Protein AF-A0A6L7VT82-F1 (afdb_monomer)

Foldseek 3Di:
DQLDDVVVVVLVVVLQVVCCVVVVDDRQPDDDDPVVVSVVRRQQQLLQQDADPNDRFWAKAFEDDPVVVVVVCVPPVQVPQKDKFFDPDWAASHSVVSNVCRVVADPQFKHFYWYQDPVVRGITRTTMMGRDNQQVCCVLLLDVDGQFDAQTWMWTDPHRNKIFIDGSLFTSWIAHPSDIGGQDPCQVCCDDDVVVLLVVVLVVLLVLLCVVVVHPALDVPCRCVSSVLLSSLVSNLLQLLLPDLAHFKEKEFAPPDALPPCLPCVFKDFPFFDWDQCLLVLSSVLSNLVSVLVVLVVVVPPPPDDDDPVSVVVNVVSVVVNVVSSVVSNVSSNVSSVLRVQAAHFYAYSSRTTRHGPIDGDQQCPPPQWAAAQVHRVDTDGQVVDDPSSSSQQSSQQSPQRMKMWTQHSSSFIKIWHDDDNHIYIHRGSQSHRSGD

Mean predicted aligned error: 7.99 Å

Sequence (437 aa):
MSIYDSEIWHLLSERIDVHVKQLLVEQPRCMPNEETFRQLVEVAFDASLLSEEKRQPKFRIIFCSPNELADTYENIYFNRSIRLIQLDTGRTFEASELNRIAPAADLTRSLICVYFDEDKNFLQIWGLLDMGKNWWQFIQHETEGGTPPPNFLCIASTRPGELSFSLQGDILFSVNKGIMSPPSSDNPIWVGPISIFLAASRKSLYKQVLKELGTEKWYEGDDDYPLRYYNFFLERILYNVRNSAHGGTIIIVPEEFEFDDPRLTDRVRLKYTTKFDCAWDCLFRSLVNESRYYDLHSSLCDDEQECNTDVFKQYVRLATEKEHLDEELQDIAKCMAALTNVDGAVVMTTRFNVLGFSGEIKDVSPTLCNVVDALRPRREIPIETFGTRHRSAFRFCSNLEDSVAFIVSADGGVKAAKREGRDVLLWPDINRGAMGL

Radius of gyration: 23.81 Å; Cα contacts (8 Å, |Δi|>4): 798; chains: 1; bounding box: 55×63×61 Å

Structure (mmCIF, N/CA/C/O backbone):
data_AF-A0A6L7VT82-F1
#
_entry.id   AF-A0A6L7VT82-F1
#
loop_
_atom_site.group_PDB
_atom_site.id
_atom_site.type_symbol
_atom_site.label_atom_id
_atom_site.label_alt_id
_atom_site.label_comp_id
_atom_site.label_asym_id
_atom_site.label_entity_id
_atom_site.label_seq_id
_atom_site.pdbx_PDB_ins_code
_atom_site.Cartn_x
_atom_site.Cartn_y
_atom_site.Cartn_z
_atom_site.occupancy
_atom_site.B_iso_or_equiv
_atom_site.auth_seq_id
_atom_site.auth_comp_id
_atom_site.auth_asym_id
_atom_site.auth_atom_id
_atom_site.pdbx_PDB_model_num
ATOM 1 N N . MET A 1 1 ? -14.213 -5.665 29.825 1.00 43.41 1 MET A N 1
ATOM 2 C CA . MET A 1 1 ? -13.073 -6.585 29.634 1.00 43.41 1 MET A CA 1
ATOM 3 C C . MET A 1 1 ? -11.959 -5.685 29.146 1.00 43.41 1 MET A C 1
ATOM 5 O O . MET A 1 1 ? -12.111 -5.160 28.054 1.00 43.41 1 MET A O 1
ATOM 9 N N . SER A 1 2 ? -10.992 -5.343 30.002 1.00 55.88 2 SER A N 1
ATOM 10 C CA . SER A 1 2 ? -9.951 -4.386 29.608 1.00 55.88 2 SER A CA 1
ATOM 11 C C . SER A 1 2 ? -9.063 -5.056 28.561 1.00 55.88 2 SER A C 1
ATOM 13 O O . SER A 1 2 ? -8.636 -6.191 28.767 1.00 55.88 2 SER A O 1
ATOM 15 N N . ILE A 1 3 ? -8.862 -4.399 27.416 1.00 65.56 3 ILE A N 1
ATOM 16 C CA . ILE A 1 3 ? -7.849 -4.822 26.440 1.00 65.56 3 ILE A CA 1
ATOM 17 C C . ILE A 1 3 ? -6.438 -4.500 26.943 1.00 65.56 3 ILE A C 1
ATOM 19 O O . ILE A 1 3 ? -5.461 -5.025 26.416 1.00 65.56 3 ILE A O 1
ATOM 23 N N . TYR A 1 4 ? -6.332 -3.622 27.944 1.00 63.94 4 TYR A N 1
ATOM 24 C CA . TYR A 1 4 ? -5.061 -3.241 28.512 1.00 63.94 4 TYR A CA 1
ATOM 25 C C . TYR A 1 4 ? -4.501 -4.383 29.358 1.00 63.94 4 TYR A C 1
ATOM 27 O O . TYR A 1 4 ? -5.075 -4.779 30.373 1.00 63.94 4 TYR A O 1
ATOM 35 N N . ASP A 1 5 ? -3.348 -4.869 28.922 1.00 71.81 5 ASP A N 1
ATOM 36 C CA . ASP A 1 5 ? -2.446 -5.705 29.694 1.00 71.81 5 ASP A CA 1
ATOM 37 C C . ASP A 1 5 ? -1.180 -4.876 29.945 1.00 71.81 5 ASP A C 1
ATOM 39 O O . ASP A 1 5 ? -0.746 -4.139 29.053 1.00 71.81 5 ASP A O 1
ATOM 43 N N . SER A 1 6 ? -0.567 -4.992 31.126 1.00 78.62 6 SER A N 1
ATOM 44 C CA . SER A 1 6 ? 0.730 -4.362 31.403 1.00 78.62 6 SER A CA 1
ATOM 45 C C . SER A 1 6 ? 1.792 -4.789 30.381 1.00 78.62 6 SER A C 1
ATOM 47 O O . SER A 1 6 ? 2.733 -4.044 30.112 1.00 78.62 6 SER A O 1
ATOM 49 N N . GLU A 1 7 ? 1.612 -5.950 29.736 1.00 82.12 7 GLU A N 1
ATOM 50 C CA . GLU A 1 7 ? 2.415 -6.369 28.583 1.00 82.12 7 GLU A CA 1
ATOM 51 C C . GLU A 1 7 ? 2.432 -5.342 27.431 1.00 82.12 7 GLU A C 1
ATOM 53 O O . GLU A 1 7 ? 3.478 -5.154 26.811 1.00 82.12 7 GLU A O 1
ATOM 58 N N . ILE A 1 8 ? 1.327 -4.631 27.159 1.00 85.00 8 ILE A N 1
ATOM 59 C CA . ILE A 1 8 ? 1.258 -3.614 26.089 1.00 85.00 8 ILE A CA 1
ATOM 60 C C . ILE A 1 8 ? 2.176 -2.430 26.416 1.00 85.00 8 ILE A C 1
ATOM 62 O O . ILE A 1 8 ? 2.887 -1.939 25.539 1.00 85.00 8 ILE A O 1
ATOM 66 N N . TRP A 1 9 ? 2.186 -1.979 27.672 1.00 87.38 9 TRP A N 1
ATOM 67 C CA . TRP A 1 9 ? 3.060 -0.895 28.132 1.00 87.38 9 TRP A CA 1
ATOM 68 C C . TRP A 1 9 ? 4.540 -1.286 28.105 1.00 87.38 9 TRP A C 1
ATOM 70 O O . TRP A 1 9 ? 5.385 -0.511 27.643 1.00 87.38 9 TRP A O 1
ATOM 80 N N . HIS A 1 10 ? 4.861 -2.506 28.542 1.00 86.38 10 HIS A N 1
ATOM 81 C CA . HIS A 1 10 ? 6.220 -3.034 28.451 1.00 86.38 10 HIS A CA 1
ATOM 82 C C . HIS A 1 10 ? 6.696 -3.130 26.998 1.00 86.38 10 HIS A C 1
ATOM 84 O O . HIS A 1 10 ? 7.795 -2.667 26.690 1.00 86.38 10 HIS A O 1
ATOM 90 N N . LEU A 1 11 ? 5.856 -3.653 26.099 1.00 85.56 11 LEU A N 1
ATOM 91 C CA . LEU A 1 11 ? 6.182 -3.757 24.679 1.00 85.56 11 LEU A CA 1
ATOM 92 C C . LEU A 1 11 ? 6.351 -2.380 24.030 1.00 85.56 11 LEU A C 1
ATOM 94 O O . LEU A 1 11 ? 7.263 -2.198 23.227 1.00 85.56 11 LEU A O 1
ATOM 98 N N . LEU A 1 12 ? 5.504 -1.405 24.378 1.00 87.62 12 LEU A N 1
ATOM 99 C CA . LEU A 1 12 ? 5.659 -0.029 23.911 1.00 87.62 12 LEU A CA 1
ATOM 100 C C . LEU A 1 12 ? 7.017 0.537 24.322 1.00 87.62 12 LEU A C 1
ATOM 102 O O . LEU A 1 12 ? 7.751 1.023 23.465 1.00 87.62 12 LEU A O 1
ATOM 106 N N . SER A 1 13 ? 7.365 0.424 25.604 1.00 86.06 13 SER A N 1
ATOM 107 C CA . SER A 1 13 ? 8.633 0.936 26.135 1.00 86.06 13 SER A CA 1
ATOM 108 C C . SER A 1 13 ? 9.839 0.295 25.434 1.00 86.06 13 SER A C 1
ATOM 110 O O . SER A 1 13 ? 10.732 0.999 24.967 1.00 86.06 13 SER A O 1
ATOM 112 N N . GLU A 1 14 ? 9.828 -1.034 25.268 1.00 86.50 14 GLU A N 1
ATOM 113 C CA . GLU A 1 14 ? 10.871 -1.773 24.541 1.00 86.50 14 GLU A CA 1
ATOM 114 C C . GLU A 1 14 ? 10.988 -1.309 23.080 1.00 86.50 14 GLU A C 1
ATOM 116 O O . GLU A 1 14 ? 12.088 -1.097 22.564 1.00 86.50 14 GLU A O 1
ATOM 121 N N . ARG A 1 15 ? 9.855 -1.140 22.390 1.00 84.44 15 ARG A N 1
ATOM 122 C CA . ARG A 1 15 ? 9.836 -0.785 20.966 1.00 84.44 15 ARG A CA 1
ATOM 123 C C . ARG A 1 15 ? 10.259 0.652 20.707 1.00 84.44 15 ARG A C 1
ATOM 125 O O . ARG A 1 15 ? 10.907 0.885 19.690 1.00 84.44 15 ARG A O 1
ATOM 132 N N . ILE A 1 16 ? 9.950 1.583 21.606 1.00 84.25 16 ILE A N 1
ATOM 133 C CA . ILE A 1 16 ? 10.444 2.964 21.526 1.00 84.25 16 ILE A CA 1
ATOM 134 C C . ILE A 1 16 ? 11.969 2.978 21.628 1.00 84.25 16 ILE A C 1
ATOM 136 O O . ILE A 1 16 ? 12.626 3.576 20.779 1.00 84.25 16 ILE A O 1
ATOM 140 N N . ASP A 1 17 ? 12.540 2.253 22.592 1.00 82.12 17 ASP A N 1
ATOM 141 C CA . ASP A 1 17 ? 13.995 2.161 22.745 1.00 82.12 17 ASP A CA 1
ATOM 142 C C . ASP A 1 17 ? 14.677 1.586 21.499 1.00 82.12 17 ASP A C 1
ATOM 144 O O . ASP A 1 17 ? 15.746 2.055 21.097 1.00 82.12 17 ASP A O 1
ATOM 148 N N . VAL A 1 18 ? 14.076 0.566 20.880 1.00 80.75 18 VAL A N 1
ATOM 149 C CA . VAL A 1 18 ? 14.569 -0.007 19.621 1.00 80.75 18 VAL A CA 1
ATOM 150 C C . VAL A 1 18 ? 14.466 1.009 18.484 1.00 80.75 18 VAL A C 1
ATOM 152 O O . VAL A 1 18 ? 15.446 1.202 17.771 1.00 80.75 18 VAL A O 1
ATOM 155 N N . HIS A 1 19 ? 13.323 1.677 18.336 1.00 78.81 19 HIS A N 1
ATOM 156 C CA . HIS A 1 19 ? 13.067 2.657 17.281 1.00 78.81 19 HIS A CA 1
ATOM 157 C C . HIS A 1 19 ? 14.036 3.849 17.349 1.00 78.81 19 HIS A C 1
ATOM 159 O O . HIS A 1 19 ? 14.702 4.156 16.362 1.00 78.81 19 HIS A O 1
ATOM 165 N N . VAL A 1 20 ? 14.209 4.441 18.536 1.00 79.00 20 VAL A N 1
ATOM 166 C CA . VAL A 1 20 ? 15.160 5.536 18.800 1.00 79.00 20 VAL A CA 1
ATOM 167 C C . VAL A 1 20 ? 16.590 5.130 18.438 1.00 79.00 20 VAL A C 1
ATOM 169 O O . VAL A 1 20 ? 17.307 5.879 17.776 1.00 79.00 20 VAL A O 1
ATOM 172 N N . LYS A 1 21 ? 17.009 3.916 18.817 1.00 76.50 21 LYS A N 1
ATOM 173 C CA . LYS A 1 21 ? 18.357 3.410 18.514 1.00 76.50 21 LYS A CA 1
ATOM 174 C C . LYS A 1 21 ? 18.553 3.075 17.036 1.00 76.50 21 LYS A C 1
ATOM 176 O O . LYS A 1 21 ? 19.638 3.310 16.516 1.00 76.50 21 LYS A O 1
ATOM 181 N N . GLN A 1 22 ? 17.551 2.490 16.379 1.00 71.75 22 GLN A N 1
ATOM 182 C CA . GLN A 1 22 ? 17.651 2.029 14.991 1.00 71.75 22 GLN A CA 1
ATOM 183 C C . GLN A 1 22 ? 17.586 3.175 13.986 1.00 71.75 22 GLN A C 1
ATOM 185 O O . GLN A 1 22 ? 18.345 3.165 13.021 1.00 71.75 22 GLN A O 1
ATOM 190 N N . LEU A 1 23 ? 16.705 4.150 14.210 1.00 66.62 23 LEU A N 1
ATOM 191 C CA . LEU A 1 23 ? 16.520 5.277 13.295 1.00 66.62 23 LEU A CA 1
ATOM 192 C C . LEU A 1 23 ? 17.352 6.506 13.674 1.00 66.62 23 LEU A C 1
ATOM 194 O O . LEU A 1 23 ? 17.296 7.508 12.969 1.00 66.62 23 LEU A O 1
ATOM 198 N N . LEU A 1 24 ? 18.128 6.435 14.765 1.00 61.88 24 LEU A N 1
ATOM 199 C CA . LEU A 1 24 ? 18.927 7.551 15.290 1.00 61.88 24 LEU A CA 1
ATOM 200 C C . LEU A 1 24 ? 18.090 8.827 15.498 1.00 61.88 24 LEU A C 1
ATOM 202 O O . LEU A 1 24 ? 18.582 9.942 15.331 1.00 61.88 24 LEU A O 1
ATOM 206 N N . VAL A 1 25 ? 16.815 8.656 15.851 1.00 70.00 25 VAL A N 1
ATOM 207 C CA . VAL A 1 25 ? 15.875 9.752 16.103 1.00 70.00 25 VAL A CA 1
ATOM 208 C C . VAL A 1 25 ? 15.927 10.184 17.564 1.00 70.00 25 VAL A C 1
ATOM 210 O O . VAL A 1 25 ? 16.339 9.425 18.440 1.00 70.00 25 VAL A O 1
ATOM 213 N N . GLU A 1 26 ? 15.500 11.412 17.848 1.00 75.12 26 GLU A N 1
ATOM 214 C CA . GLU A 1 26 ? 15.353 11.880 19.227 1.00 75.12 26 GLU A CA 1
ATOM 215 C C . GLU A 1 26 ? 14.294 11.057 19.979 1.00 75.12 26 GLU A C 1
ATOM 217 O O . GLU A 1 26 ? 13.326 10.560 19.394 1.00 75.12 26 GLU A O 1
ATOM 222 N N . GLN A 1 27 ? 14.456 10.948 21.300 1.00 77.56 27 GLN A N 1
ATOM 223 C CA . GLN A 1 27 ? 13.402 10.417 22.165 1.00 77.56 27 GLN A CA 1
ATOM 224 C C . GLN A 1 27 ? 12.114 11.247 21.983 1.00 77.56 27 GLN A C 1
ATOM 226 O O . GLN A 1 27 ? 12.200 12.469 21.810 1.00 77.56 27 GLN A O 1
ATOM 231 N N . PRO A 1 28 ? 10.923 10.621 22.008 1.00 78.00 28 PRO A N 1
ATOM 232 C CA . PRO A 1 28 ? 9.664 11.346 21.908 1.00 78.00 28 PRO A CA 1
ATOM 233 C C . PRO A 1 28 ? 9.564 12.390 23.023 1.00 78.00 28 PRO A C 1
ATOM 235 O O . PRO A 1 28 ? 9.856 12.107 24.186 1.00 78.00 28 PRO A O 1
ATOM 238 N N . ARG A 1 29 ? 9.159 13.611 22.655 1.00 70.00 29 ARG A N 1
ATOM 239 C CA . ARG A 1 29 ? 9.185 14.776 23.559 1.00 70.00 29 ARG A CA 1
ATOM 240 C C . ARG A 1 29 ? 8.209 14.642 24.728 1.00 70.00 29 ARG A C 1
ATOM 242 O O . ARG A 1 29 ? 8.526 15.077 25.827 1.00 70.00 29 ARG A O 1
ATOM 249 N N . CYS A 1 30 ? 7.062 14.008 24.484 1.00 80.56 30 CYS A N 1
ATOM 250 C CA . CYS A 1 30 ? 6.012 13.780 25.470 1.00 80.56 30 CYS A CA 1
ATOM 251 C C . CYS A 1 30 ? 5.644 12.299 25.494 1.00 80.56 30 CYS A C 1
ATOM 253 O O . CYS A 1 30 ? 5.262 11.738 24.463 1.00 80.56 30 CYS A O 1
ATOM 255 N N . MET A 1 31 ? 5.733 11.675 26.668 1.00 86.19 31 MET A N 1
ATOM 256 C CA . MET A 1 31 ? 5.298 10.297 26.875 1.00 86.19 31 MET A CA 1
ATOM 257 C C . MET A 1 31 ? 4.278 10.239 28.010 1.00 86.19 31 MET A C 1
ATOM 259 O O . MET A 1 31 ? 4.538 10.788 29.084 1.00 86.19 31 MET A O 1
ATOM 263 N N . PRO A 1 32 ? 3.123 9.576 27.810 1.00 90.62 32 PRO A N 1
ATOM 264 C CA . PRO A 1 32 ? 2.181 9.366 28.898 1.00 90.62 32 PRO A CA 1
ATOM 265 C C . PRO A 1 32 ? 2.824 8.467 29.958 1.00 90.62 32 PRO A C 1
ATOM 267 O O . PRO A 1 32 ? 3.586 7.562 29.625 1.00 90.62 32 PRO A O 1
ATOM 270 N N . ASN A 1 33 ? 2.492 8.674 31.233 1.00 91.31 33 ASN A N 1
ATOM 271 C CA . ASN A 1 33 ? 2.774 7.662 32.254 1.00 91.31 33 ASN A CA 1
ATOM 272 C C . ASN A 1 33 ? 1.880 6.422 32.040 1.00 91.31 33 ASN A C 1
ATOM 274 O O . ASN A 1 33 ? 0.906 6.477 31.288 1.00 91.31 33 ASN A O 1
ATOM 278 N N . GLU A 1 34 ? 2.186 5.315 32.719 1.00 90.88 34 GLU A N 1
ATOM 279 C CA . GLU A 1 34 ? 1.480 4.039 32.529 1.00 90.88 34 GLU A CA 1
ATOM 280 C C . GLU A 1 34 ? -0.042 4.155 32.731 1.00 90.88 34 GLU A C 1
ATOM 282 O O . GLU A 1 34 ? -0.824 3.637 31.938 1.00 90.88 34 GLU A O 1
ATOM 287 N N . GLU A 1 35 ? -0.476 4.897 33.750 1.00 90.81 35 GLU A N 1
ATOM 288 C CA . GLU A 1 35 ? -1.898 5.087 34.052 1.00 90.81 35 GLU A CA 1
ATOM 289 C C . GLU A 1 35 ? -2.614 5.908 32.968 1.00 90.81 35 GLU A C 1
ATOM 291 O O . GLU A 1 35 ? -3.718 5.571 32.540 1.00 90.81 35 GLU A O 1
ATOM 296 N N . THR A 1 36 ? -1.961 6.954 32.465 1.00 92.69 36 THR A N 1
ATOM 297 C CA . THR A 1 36 ? -2.467 7.773 31.357 1.00 92.69 36 THR A CA 1
ATOM 298 C C . THR A 1 36 ? -2.521 6.954 30.070 1.00 92.69 36 THR A C 1
ATOM 300 O O . THR A 1 36 ? -3.499 7.017 29.329 1.00 92.69 36 THR A O 1
ATOM 303 N N . PHE A 1 37 ? -1.494 6.143 29.811 1.00 93.38 37 PHE A N 1
ATOM 304 C CA . PHE A 1 37 ? -1.445 5.259 28.655 1.00 93.38 37 PHE A CA 1
ATOM 305 C C . PHE A 1 37 ? -2.547 4.197 28.701 1.00 93.38 37 PHE A C 1
ATOM 307 O O . PHE A 1 37 ? -3.223 3.970 27.698 1.00 93.38 37 PHE A O 1
ATOM 314 N N . ARG A 1 38 ? -2.794 3.605 29.873 1.00 93.00 38 ARG A N 1
ATOM 315 C CA . ARG A 1 38 ? -3.912 2.685 30.094 1.00 93.00 38 ARG A CA 1
ATOM 316 C C . ARG A 1 38 ? -5.247 3.321 29.714 1.00 93.00 38 ARG A C 1
ATOM 318 O O . ARG A 1 38 ? -5.992 2.735 28.932 1.00 93.00 38 ARG A O 1
ATOM 325 N N . GLN A 1 39 ? -5.513 4.537 30.193 1.00 93.44 39 GLN A N 1
ATOM 326 C CA . GLN A 1 39 ? -6.734 5.274 29.849 1.00 93.44 39 GLN A CA 1
ATOM 327 C C . GLN A 1 39 ? -6.817 5.593 28.346 1.00 93.44 39 GLN A C 1
ATOM 329 O O . GLN A 1 39 ? -7.882 5.436 27.749 1.00 93.44 39 GLN A O 1
ATOM 334 N N . LEU A 1 40 ? -5.699 5.978 27.711 1.00 94.69 40 LEU A N 1
ATOM 335 C CA . LEU A 1 40 ? -5.627 6.198 26.261 1.00 94.69 40 LEU A CA 1
ATOM 336 C C . LEU A 1 40 ? -6.045 4.953 25.470 1.00 94.69 40 LEU A C 1
ATOM 338 O O . LEU A 1 40 ? -6.864 5.046 24.554 1.00 94.69 40 LEU A O 1
ATOM 342 N N . VAL A 1 41 ? -5.498 3.792 25.835 1.00 93.94 41 VAL A N 1
ATOM 343 C CA . VAL A 1 41 ? -5.768 2.511 25.170 1.00 93.94 41 VAL A CA 1
ATOM 344 C C . VAL A 1 41 ? -7.205 2.052 25.396 1.00 93.94 41 VAL A C 1
ATOM 346 O O . VAL A 1 41 ? -7.860 1.650 24.436 1.00 93.94 41 VAL A O 1
ATOM 349 N N . GLU A 1 42 ? -7.708 2.121 26.631 1.00 93.31 42 GLU A N 1
ATOM 350 C CA . GLU A 1 42 ? -9.076 1.706 26.967 1.00 93.31 42 GLU A CA 1
ATOM 351 C C . GLU A 1 42 ? -10.112 2.538 26.198 1.00 93.31 42 GLU A C 1
ATOM 353 O O . GLU A 1 42 ? -10.953 1.974 25.498 1.00 93.31 42 GLU A O 1
ATOM 358 N N . VAL A 1 43 ? -9.998 3.870 26.227 1.00 95.12 43 VAL A N 1
ATOM 359 C CA . VAL A 1 43 ? -10.927 4.762 25.518 1.00 95.12 43 VAL A CA 1
ATOM 360 C C . VAL A 1 43 ? -10.825 4.601 24.001 1.00 95.12 43 VAL A C 1
ATOM 362 O O . VAL A 1 43 ? -11.855 4.558 23.326 1.00 95.12 43 VAL A O 1
ATOM 365 N N . ALA A 1 44 ? -9.614 4.486 23.442 1.00 94.62 44 ALA A N 1
ATOM 366 C CA . ALA A 1 44 ? -9.437 4.255 22.008 1.00 94.62 44 ALA A CA 1
ATOM 367 C C . ALA A 1 44 ? -10.033 2.905 21.577 1.00 94.62 44 ALA A C 1
ATOM 369 O O . ALA A 1 44 ? -10.714 2.816 20.553 1.00 94.62 44 ALA A O 1
ATOM 370 N N . PHE A 1 45 ? -9.825 1.848 22.360 1.00 93.00 45 PHE A N 1
ATOM 371 C CA . PHE A 1 45 ? -10.401 0.545 22.060 1.00 93.00 45 PHE A CA 1
ATOM 372 C C . PHE A 1 45 ? -11.926 0.572 22.128 1.00 93.00 45 PHE A C 1
ATOM 374 O O . PHE A 1 45 ? -12.577 0.148 21.173 1.00 93.00 45 PHE A O 1
ATOM 381 N N . ASP A 1 46 ? -12.497 1.124 23.197 1.00 93.12 46 ASP A N 1
ATOM 382 C CA . ASP A 1 46 ? -13.945 1.233 23.353 1.00 93.12 46 ASP A CA 1
ATOM 383 C C . ASP A 1 46 ? -14.556 2.053 22.213 1.00 93.12 46 ASP A C 1
ATOM 385 O O . ASP A 1 46 ? -15.524 1.611 21.592 1.00 93.12 46 ASP A O 1
ATOM 389 N N . ALA A 1 47 ? -13.942 3.184 21.848 1.00 92.88 47 ALA A N 1
ATOM 390 C CA . ALA A 1 47 ? -14.374 3.994 20.712 1.00 92.88 47 ALA A CA 1
ATOM 391 C C . ALA A 1 47 ? -14.332 3.219 19.391 1.00 92.88 47 ALA A C 1
ATOM 393 O O . ALA A 1 47 ? -15.255 3.345 18.592 1.00 92.88 47 ALA A O 1
ATOM 394 N N . SER A 1 48 ? -13.314 2.377 19.166 1.00 91.50 48 SER A N 1
ATOM 395 C CA . SER A 1 48 ? -13.213 1.554 17.950 1.00 91.50 48 SER A CA 1
ATOM 396 C C . SER A 1 48 ? -14.391 0.587 17.771 1.00 91.50 48 SER A C 1
ATOM 398 O O . SER A 1 48 ? -14.701 0.190 16.648 1.00 91.50 48 SER A O 1
ATOM 400 N N . LEU A 1 49 ? -15.044 0.196 18.870 1.00 90.75 49 LEU A N 1
ATOM 401 C CA . LEU A 1 49 ? -16.183 -0.721 18.876 1.00 90.75 49 LEU A CA 1
ATOM 402 C C . LEU A 1 49 ? -17.531 -0.003 18.746 1.00 90.75 49 LEU A C 1
ATOM 404 O O . LEU A 1 49 ? -18.551 -0.662 18.522 1.00 90.75 49 LEU A O 1
ATOM 408 N N . LEU A 1 50 ? -17.556 1.324 18.891 1.00 90.06 50 LEU A N 1
ATOM 409 C CA . LEU A 1 50 ? -18.769 2.114 18.736 1.00 90.06 50 LEU A CA 1
ATOM 410 C C . LEU A 1 50 ? -19.172 2.243 17.262 1.00 90.06 50 LEU A C 1
ATOM 412 O O . LEU A 1 50 ? -18.412 1.989 16.328 1.00 90.06 50 LEU A O 1
ATOM 416 N N . SER A 1 51 ? -20.420 2.647 17.051 1.00 81.31 51 SER A N 1
ATOM 417 C CA . SER A 1 51 ? -20.931 3.016 15.735 1.00 81.31 51 SER A CA 1
ATOM 418 C C . SER A 1 51 ? -21.885 4.194 15.872 1.00 81.31 51 SER A C 1
ATOM 420 O O . SER A 1 51 ? -22.786 4.143 16.709 1.00 81.31 51 SER A O 1
ATOM 422 N N . GLU A 1 52 ? -21.742 5.211 15.026 1.00 71.00 52 GLU A N 1
ATOM 423 C CA . GLU A 1 52 ? -22.657 6.358 14.940 1.00 71.00 52 GLU A CA 1
ATOM 424 C C . GLU A 1 52 ? -23.149 6.493 13.501 1.00 71.00 52 GLU A C 1
ATOM 426 O O . GLU A 1 52 ? -22.366 6.377 12.565 1.00 71.00 52 GLU A O 1
ATOM 431 N N . GLU A 1 53 ? -24.458 6.652 13.289 1.00 70.56 53 GLU A N 1
ATOM 432 C CA . GLU A 1 53 ? -25.049 6.762 11.940 1.00 70.56 53 GLU A CA 1
ATOM 433 C C . GLU A 1 53 ? -24.640 5.633 10.960 1.00 70.56 53 GLU A C 1
ATOM 435 O O . GLU A 1 53 ? -24.529 5.839 9.752 1.00 70.56 53 GLU A O 1
ATOM 440 N N . LYS A 1 54 ? -24.418 4.411 11.476 1.00 70.25 54 LYS A N 1
ATOM 441 C CA . LYS A 1 54 ? -23.881 3.239 10.740 1.00 70.25 54 LYS A CA 1
ATOM 442 C C . LYS A 1 54 ? -22.444 3.404 10.224 1.00 70.25 54 LYS A C 1
ATOM 444 O O . LYS A 1 54 ? -21.978 2.565 9.452 1.00 70.25 54 LYS A O 1
ATOM 449 N N . ARG A 1 55 ? -21.730 4.443 10.650 1.00 69.75 55 ARG A N 1
ATOM 450 C CA . ARG A 1 55 ? -20.297 4.616 10.422 1.00 69.75 55 ARG A CA 1
ATOM 451 C C . ARG A 1 55 ? -19.546 4.103 11.641 1.00 69.75 55 ARG A C 1
ATOM 453 O O . ARG A 1 55 ? -19.862 4.448 12.776 1.00 69.75 55 ARG A O 1
ATOM 460 N N . GLN A 1 56 ? -18.571 3.243 11.389 1.00 80.56 56 GLN A N 1
ATOM 461 C CA . GLN A 1 56 ? -17.589 2.881 12.401 1.00 80.56 56 GLN A CA 1
ATOM 462 C C . GLN A 1 56 ? -16.539 3.993 12.442 1.00 80.56 56 GLN A C 1
ATOM 464 O O . GLN A 1 56 ? -16.057 4.383 11.369 1.00 80.56 56 GLN A O 1
ATOM 469 N N . PRO A 1 57 ? -16.207 4.531 13.626 1.00 81.50 57 PRO A N 1
ATOM 470 C CA . PRO A 1 57 ? -15.229 5.593 13.732 1.00 81.50 57 PRO A CA 1
ATOM 471 C C . PRO A 1 57 ? -13.861 5.045 13.344 1.00 81.50 57 PRO A C 1
ATOM 473 O O . PRO A 1 57 ? -13.408 4.006 13.824 1.00 81.50 57 PRO A O 1
ATOM 476 N N . LYS A 1 58 ? -13.203 5.774 12.453 1.00 89.25 58 LYS A N 1
ATOM 477 C CA . LYS A 1 58 ? -11.801 5.580 12.124 1.00 89.25 58 LYS A CA 1
ATOM 478 C C . LYS A 1 58 ? -11.070 6.835 12.552 1.00 89.25 58 LYS A C 1
ATOM 480 O O . LYS A 1 58 ? -11.515 7.926 12.210 1.00 89.25 58 LYS A O 1
ATOM 485 N N . PHE A 1 59 ? -9.991 6.692 13.304 1.00 92.31 59 PHE A N 1
ATOM 486 C CA . PHE A 1 59 ? -9.311 7.841 13.888 1.00 92.31 59 PHE A CA 1
ATOM 487 C C . PHE A 1 59 ? -7.826 7.578 14.107 1.00 92.31 59 PHE A C 1
ATOM 489 O O . PHE A 1 59 ? -7.374 6.436 14.212 1.00 92.31 59 PHE A O 1
ATOM 496 N N . ARG A 1 60 ? -7.081 8.675 14.218 1.00 94.06 60 ARG A N 1
ATOM 497 C CA . ARG A 1 60 ? -5.722 8.721 14.747 1.00 94.06 60 ARG A CA 1
ATOM 498 C C . ARG A 1 60 ? -5.699 9.722 15.886 1.00 94.06 60 ARG A C 1
ATOM 500 O O . ARG A 1 60 ? -6.155 10.847 15.715 1.00 94.06 60 ARG A O 1
ATOM 507 N N . ILE A 1 61 ? -5.172 9.312 17.022 1.00 95.50 61 ILE A N 1
ATOM 508 C CA . ILE A 1 61 ? -4.925 10.148 18.191 1.00 95.50 61 ILE A CA 1
ATOM 509 C C . ILE A 1 61 ? -3.431 10.429 18.240 1.00 95.50 61 ILE A C 1
ATOM 511 O O . ILE A 1 61 ? -2.642 9.522 17.985 1.00 95.50 61 ILE A O 1
ATOM 515 N N . ILE A 1 62 ? -3.058 11.652 18.597 1.00 94.25 62 ILE A N 1
ATOM 516 C CA . ILE A 1 62 ? -1.690 12.034 18.939 1.00 94.25 62 ILE A CA 1
ATOM 517 C C . ILE A 1 62 ? -1.672 12.553 20.378 1.00 94.25 62 ILE A C 1
ATOM 519 O O . ILE A 1 62 ? -2.480 13.412 20.740 1.00 94.25 62 ILE A O 1
ATOM 523 N N . PHE A 1 63 ? -0.788 12.000 21.210 1.00 95.38 63 PHE A N 1
ATOM 524 C CA . PHE A 1 63 ? -0.629 12.426 22.599 1.00 95.38 63 PHE A CA 1
ATOM 525 C C . PHE A 1 63 ? 0.419 13.537 22.700 1.00 95.38 63 PHE A C 1
ATOM 527 O O . PHE A 1 63 ? 1.616 13.265 22.626 1.00 95.38 63 PHE A O 1
ATOM 534 N N . CYS A 1 64 ? -0.019 14.786 22.842 1.00 92.81 64 CYS A N 1
ATOM 535 C CA . CYS A 1 64 ? 0.872 15.943 22.923 1.00 92.81 64 CYS A CA 1
ATOM 536 C C . CYS A 1 64 ? 0.220 17.110 23.665 1.00 92.81 64 CYS A C 1
ATOM 538 O O . CYS A 1 64 ? -0.981 17.350 23.508 1.00 92.81 64 CYS A O 1
ATOM 540 N N . SER A 1 65 ? 1.005 17.862 24.442 1.00 90.94 65 SER A N 1
ATOM 541 C CA . SER A 1 65 ? 0.522 19.105 25.046 1.00 90.94 65 SER A CA 1
ATOM 542 C C . SER A 1 65 ? 0.464 20.251 24.024 1.00 90.94 65 SER A C 1
ATOM 544 O O . SER A 1 65 ? 1.216 20.250 23.041 1.00 90.94 65 SER A O 1
ATOM 546 N N . PRO A 1 66 ? -0.373 21.281 24.259 1.00 88.31 66 PRO A N 1
ATOM 547 C CA . PRO A 1 66 ? -0.378 22.486 23.432 1.00 88.31 66 PRO A CA 1
ATOM 548 C C . PRO A 1 66 ? 0.994 23.176 23.335 1.00 88.31 66 PRO A C 1
ATOM 550 O O . PRO A 1 66 ? 1.356 23.654 22.261 1.00 88.31 66 PRO A O 1
ATOM 553 N N . ASN A 1 67 ? 1.768 23.192 24.426 1.00 86.06 67 ASN A N 1
ATOM 554 C CA . ASN A 1 67 ? 3.069 23.868 24.486 1.00 86.06 67 ASN A CA 1
ATOM 555 C C . ASN A 1 67 ? 4.146 23.105 23.701 1.00 86.06 67 ASN A C 1
ATOM 557 O O . ASN A 1 67 ? 4.823 23.687 22.863 1.00 86.06 67 ASN A O 1
ATOM 561 N N . GLU A 1 68 ? 4.261 21.788 23.891 1.00 83.44 68 GLU A N 1
ATOM 562 C CA . GLU A 1 68 ? 5.267 20.982 23.178 1.00 83.44 68 GLU A CA 1
ATOM 563 C C . GLU A 1 68 ? 4.996 20.930 21.670 1.00 83.44 68 GLU A C 1
ATOM 565 O O . GLU A 1 68 ? 5.923 20.852 20.853 1.00 83.44 68 GLU A O 1
ATOM 570 N N . LEU A 1 69 ? 3.716 20.965 21.280 1.00 83.88 69 LEU A N 1
ATOM 571 C CA . LEU A 1 69 ? 3.359 21.067 19.876 1.00 83.88 69 LEU A CA 1
ATOM 572 C C . LEU A 1 69 ? 3.776 22.436 19.318 1.00 83.88 69 LEU A C 1
ATOM 574 O O . LEU A 1 69 ? 4.352 22.473 18.233 1.00 83.88 69 LEU A O 1
ATOM 578 N N . ALA A 1 70 ? 3.556 23.533 20.056 1.00 80.25 70 ALA A N 1
ATOM 579 C CA . ALA A 1 70 ? 4.017 24.875 19.681 1.00 80.25 70 ALA A CA 1
ATOM 580 C C . ALA A 1 70 ? 5.542 24.927 19.463 1.00 80.25 70 ALA A C 1
ATOM 582 O O . ALA A 1 70 ? 5.985 25.406 18.421 1.00 80.25 70 ALA A O 1
ATOM 583 N N . ASP A 1 71 ? 6.330 24.309 20.346 1.00 74.06 71 ASP A N 1
ATOM 584 C CA . ASP A 1 71 ? 7.793 24.201 20.201 1.00 74.06 71 ASP A CA 1
ATOM 585 C C . ASP A 1 71 ? 8.219 23.380 18.969 1.00 74.06 71 ASP A C 1
ATOM 587 O O . ASP A 1 71 ? 9.351 23.468 18.488 1.00 74.06 71 ASP A O 1
ATOM 591 N N . THR A 1 72 ? 7.331 22.532 18.446 1.00 70.56 72 THR A N 1
ATOM 592 C CA . THR A 1 72 ? 7.565 21.792 17.197 1.00 70.56 72 THR A CA 1
ATOM 593 C C . THR A 1 72 ? 7.328 22.683 15.967 1.00 70.56 72 THR A C 1
ATOM 595 O O . THR A 1 72 ? 8.013 22.526 14.955 1.00 70.56 72 THR A O 1
ATOM 598 N N . TYR A 1 73 ? 6.414 23.661 16.055 1.00 61.75 73 TYR A N 1
ATOM 599 C CA . TYR A 1 73 ? 6.094 24.612 14.978 1.00 61.75 73 TYR A CA 1
ATOM 600 C C . TYR A 1 73 ? 7.175 25.666 14.724 1.00 61.75 73 TYR A C 1
ATOM 602 O O . TYR A 1 73 ? 7.250 26.201 13.614 1.00 61.75 73 TYR A O 1
ATOM 610 N N . GLU A 1 74 ? 8.015 25.976 15.715 1.00 57.50 74 GLU A N 1
ATOM 611 C CA . GLU A 1 74 ? 9.117 26.933 15.539 1.00 57.50 74 GLU A CA 1
ATOM 612 C C . GLU A 1 74 ? 10.192 26.424 14.560 1.00 57.50 74 GLU A C 1
ATOM 614 O O . GLU A 1 74 ? 10.982 27.205 14.028 1.00 57.50 74 GLU A O 1
ATOM 619 N N . ASN A 1 75 ? 10.178 25.127 14.235 1.00 58.78 75 ASN A N 1
ATOM 620 C CA . ASN A 1 75 ? 11.023 24.555 13.200 1.00 58.78 75 ASN A CA 1
ATOM 621 C C . ASN A 1 75 ? 10.407 24.799 11.803 1.00 58.78 75 ASN A C 1
ATOM 623 O O . ASN A 1 75 ? 9.303 24.348 11.487 1.00 58.78 75 ASN A O 1
ATOM 627 N N . ILE A 1 76 ? 11.132 25.534 10.951 1.00 48.50 76 ILE A N 1
ATOM 628 C CA . ILE A 1 76 ? 10.648 26.146 9.694 1.00 48.50 76 ILE A CA 1
ATOM 629 C C . ILE A 1 76 ? 10.022 25.115 8.729 1.00 48.50 76 ILE A C 1
ATOM 631 O O . ILE A 1 76 ? 9.092 25.443 7.990 1.00 48.50 76 ILE A O 1
ATOM 635 N N . TYR A 1 77 ? 10.484 23.861 8.772 1.00 52.00 77 TYR A N 1
ATOM 636 C CA . TYR A 1 77 ? 9.985 22.760 7.940 1.00 52.00 77 TYR A CA 1
ATOM 637 C C . TYR A 1 77 ? 8.548 22.323 8.276 1.00 52.00 77 TYR A C 1
ATOM 639 O O . TYR A 1 77 ? 7.812 21.911 7.381 1.00 52.00 77 TYR A O 1
ATOM 647 N N . PHE A 1 78 ? 8.113 22.447 9.534 1.00 53.44 78 PHE A N 1
ATOM 648 C CA . PHE A 1 78 ? 6.775 22.027 9.973 1.00 53.44 78 PHE A CA 1
ATOM 649 C C . PHE A 1 78 ? 5.710 23.116 9.775 1.00 53.44 78 PHE A C 1
ATOM 651 O O . PHE A 1 78 ? 4.544 22.816 9.511 1.00 53.44 78 PHE A O 1
ATOM 658 N N . ASN A 1 79 ? 6.117 24.387 9.835 1.00 51.19 79 ASN A N 1
ATOM 659 C CA . ASN A 1 79 ? 5.217 25.543 9.886 1.00 51.19 79 ASN A CA 1
ATOM 660 C C . ASN A 1 79 ? 4.371 25.739 8.605 1.00 51.19 79 ASN A C 1
ATOM 662 O O . ASN A 1 79 ? 3.293 26.322 8.644 1.00 51.19 79 ASN A O 1
ATOM 666 N N . ARG A 1 80 ? 4.809 25.219 7.447 1.00 56.06 80 ARG A N 1
ATOM 667 C CA . ARG A 1 80 ? 4.051 25.353 6.183 1.00 56.06 80 ARG A CA 1
ATOM 668 C C . ARG A 1 80 ? 3.062 24.216 5.909 1.00 56.06 80 ARG A C 1
ATOM 670 O O . ARG A 1 80 ? 2.141 24.408 5.113 1.00 56.06 80 ARG A O 1
ATOM 677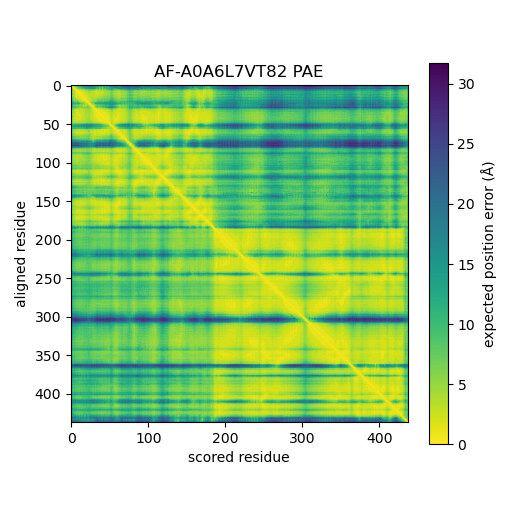 N N . SER A 1 81 ? 3.225 23.066 6.562 1.00 65.75 81 SER A N 1
ATOM 678 C CA . SER A 1 81 ? 2.502 21.829 6.217 1.00 65.75 81 SER A CA 1
ATOM 679 C C . SER A 1 81 ? 1.461 21.415 7.255 1.00 65.75 81 SER A C 1
ATOM 681 O O . SER A 1 81 ? 0.549 20.662 6.923 1.00 65.75 81 SER A O 1
ATOM 683 N N . ILE A 1 82 ? 1.564 21.919 8.489 1.00 77.88 82 ILE A N 1
ATOM 684 C CA . ILE A 1 82 ? 0.688 21.535 9.596 1.00 77.88 82 ILE A CA 1
ATOM 685 C C . ILE A 1 82 ? -0.196 22.714 10.020 1.00 77.88 82 ILE A C 1
ATOM 687 O O . ILE A 1 82 ? 0.264 23.848 10.119 1.00 77.88 82 ILE A O 1
ATOM 691 N N . ARG A 1 83 ? -1.483 22.457 10.266 1.00 85.94 83 ARG A N 1
ATOM 692 C CA . ARG A 1 83 ? -2.463 23.449 10.726 1.00 85.94 83 ARG A CA 1
ATOM 693 C C . ARG A 1 83 ? -3.149 22.927 11.979 1.00 85.94 83 ARG A C 1
ATOM 695 O O . ARG A 1 83 ? -3.776 21.868 11.954 1.00 85.94 83 ARG A O 1
ATOM 702 N N . LEU A 1 84 ? -3.054 23.684 13.065 1.00 89.44 84 LEU A N 1
ATOM 703 C CA . LEU A 1 84 ? -3.755 23.379 14.305 1.00 89.44 84 LEU A CA 1
ATOM 704 C C . LEU A 1 84 ? -5.174 23.957 14.274 1.00 89.44 84 LEU A C 1
ATOM 706 O O . LEU A 1 84 ? -5.361 25.158 14.092 1.00 89.44 84 LEU A O 1
ATOM 710 N N . ILE A 1 85 ? -6.165 23.105 14.514 1.00 91.69 85 ILE A N 1
ATOM 711 C CA . ILE A 1 85 ? -7.547 23.493 14.800 1.00 91.69 85 ILE A CA 1
ATOM 712 C C . ILE A 1 85 ? -7.750 23.313 16.305 1.00 91.69 85 ILE A C 1
ATOM 714 O O . ILE A 1 85 ? -8.099 22.229 16.774 1.00 91.69 85 ILE A O 1
ATOM 718 N N . GLN A 1 86 ? -7.468 24.363 17.072 1.00 92.88 86 GLN A N 1
ATOM 719 C CA . GLN A 1 86 ? -7.620 24.351 18.526 1.00 92.88 86 GLN A CA 1
ATOM 720 C C . GLN A 1 86 ? -9.095 24.512 18.914 1.00 92.88 86 GLN A C 1
ATOM 722 O O . GLN A 1 86 ? -9.810 25.327 18.334 1.00 92.88 86 GLN A O 1
ATOM 727 N N . LEU A 1 87 ? -9.550 23.740 19.902 1.00 92.75 87 LEU A N 1
ATOM 728 C CA . LEU A 1 87 ? -10.882 23.906 20.476 1.00 92.75 87 LEU A CA 1
ATOM 729 C C . LEU A 1 87 ? -10.863 25.027 21.520 1.00 92.75 87 LEU A C 1
ATOM 731 O O . LEU A 1 87 ? -10.001 25.039 22.396 1.00 92.75 87 LEU A O 1
ATOM 735 N N . ASP A 1 88 ? -11.865 25.911 21.490 1.00 88.94 88 ASP A N 1
ATOM 736 C CA . ASP A 1 88 ? -12.034 26.962 22.510 1.00 88.94 88 ASP A CA 1
ATOM 737 C C . ASP A 1 88 ? -12.181 26.377 23.922 1.00 88.94 88 ASP A C 1
ATOM 739 O O . ASP A 1 88 ? -11.758 26.964 24.916 1.00 88.94 88 ASP A O 1
ATOM 743 N N . THR A 1 89 ? -12.808 25.202 24.008 1.00 89.31 89 THR A N 1
ATOM 744 C CA . THR A 1 89 ? -12.970 24.438 25.245 1.00 89.31 89 THR A CA 1
ATOM 745 C C . THR A 1 89 ? -12.567 22.992 25.000 1.00 89.31 89 THR A C 1
ATOM 747 O O . THR A 1 89 ? -13.133 22.321 24.134 1.00 89.31 89 THR A O 1
ATOM 750 N N . GLY A 1 90 ? -11.590 22.515 25.773 1.00 89.31 90 GLY A N 1
ATOM 751 C CA . GLY A 1 90 ? -11.202 21.108 25.769 1.00 89.31 90 GLY A CA 1
ATOM 752 C C . GLY A 1 90 ? -12.387 20.214 26.134 1.00 89.31 90 GLY A C 1
ATOM 753 O O . GLY A 1 90 ? -13.218 20.566 26.977 1.00 89.31 90 GLY A O 1
ATOM 754 N N . ARG A 1 91 ? -12.482 19.064 25.473 1.00 94.62 91 ARG A N 1
ATOM 755 C CA . ARG A 1 91 ? -13.517 18.054 25.710 1.00 94.62 91 ARG A CA 1
ATOM 756 C C . ARG A 1 91 ? -12.917 16.890 26.475 1.00 94.62 91 ARG A C 1
ATOM 758 O O . ARG A 1 91 ? -11.779 16.522 26.213 1.00 94.62 91 ARG A O 1
ATOM 765 N N . THR A 1 92 ? -13.666 16.292 27.392 1.00 95.12 92 THR A N 1
ATOM 766 C CA . THR A 1 92 ? -13.211 15.080 28.082 1.00 95.12 92 THR A CA 1
ATOM 767 C C . THR A 1 92 ? -12.943 13.974 27.062 1.00 95.12 92 THR A C 1
ATOM 769 O O . 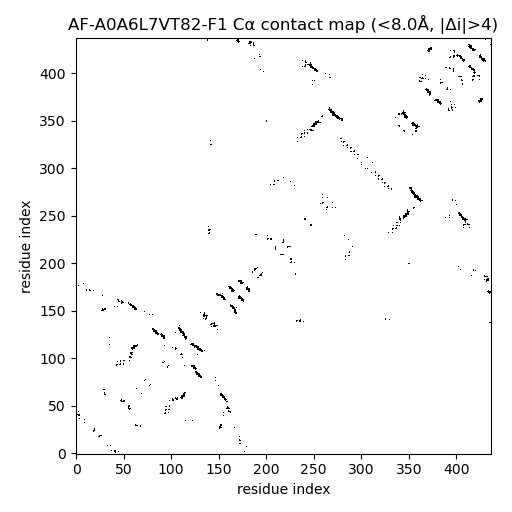THR A 1 92 ? -13.734 13.760 26.142 1.00 95.12 92 THR A O 1
ATOM 772 N N . PHE A 1 93 ? -11.814 13.287 27.202 1.00 96.00 93 PHE A N 1
ATOM 773 C CA . PHE A 1 93 ? -11.442 12.177 26.339 1.00 96.00 93 PHE A CA 1
ATOM 774 C C . PHE A 1 93 ? -12.214 10.917 26.747 1.00 96.00 93 PHE A C 1
ATOM 776 O O . PHE A 1 93 ? -11.774 10.126 27.577 1.00 96.00 93 PHE A O 1
ATOM 783 N N . GLU A 1 94 ? -13.396 10.756 26.160 1.00 95.44 94 GLU A N 1
ATOM 784 C CA . GLU A 1 94 ? -14.268 9.594 26.333 1.00 95.44 94 GLU A CA 1
ATOM 785 C C . GLU A 1 94 ? -14.607 8.969 24.978 1.00 95.44 94 GLU A C 1
ATOM 787 O O . GLU A 1 94 ? -14.600 9.642 23.944 1.00 95.44 94 GLU A O 1
ATOM 792 N N . ALA A 1 95 ? -14.963 7.681 24.976 1.00 94.25 95 ALA A N 1
ATOM 793 C CA . ALA A 1 95 ? -15.214 6.939 23.742 1.00 94.25 95 ALA A CA 1
ATOM 794 C C . ALA A 1 95 ? -16.352 7.548 22.904 1.00 94.25 95 ALA A C 1
ATOM 796 O O . ALA A 1 95 ? -16.279 7.586 21.677 1.00 94.25 95 ALA A O 1
ATOM 797 N N . SER A 1 96 ? -17.387 8.066 23.571 1.00 92.50 96 SER A N 1
ATOM 798 C CA . SER A 1 96 ? -18.532 8.728 22.941 1.00 92.50 96 SER A CA 1
ATOM 799 C C . SER A 1 96 ? -18.136 10.023 22.224 1.00 92.50 96 SER A C 1
ATOM 801 O O . SER A 1 96 ? -18.578 10.265 21.104 1.00 92.50 96 SER A O 1
ATOM 803 N N . GLU A 1 97 ? -17.276 10.835 22.836 1.00 94.06 97 GLU A N 1
ATOM 804 C CA . GLU A 1 97 ? -16.818 12.100 22.264 1.00 94.06 97 GLU A CA 1
ATOM 805 C C . GLU A 1 97 ? -15.807 11.869 21.136 1.00 94.06 97 GLU A C 1
ATOM 807 O O . GLU A 1 97 ? -15.873 12.520 20.091 1.00 94.06 97 GLU A O 1
ATOM 812 N N . LEU A 1 98 ? -14.930 10.872 21.291 1.00 93.38 98 LEU A N 1
ATOM 813 C CA . LEU A 1 98 ? -14.017 10.445 20.236 1.00 93.38 98 LEU A CA 1
ATOM 814 C C . LEU A 1 98 ? -14.781 9.958 18.993 1.00 93.38 98 LEU A C 1
ATOM 816 O O . LEU A 1 98 ? -14.426 10.311 17.870 1.00 93.38 98 LEU A O 1
ATOM 820 N N . ASN A 1 99 ? -15.865 9.203 19.183 1.00 90.81 99 ASN A N 1
ATOM 821 C CA . ASN A 1 99 ? -16.730 8.740 18.096 1.00 90.81 99 ASN A CA 1
ATOM 822 C C . ASN A 1 99 ? -17.430 9.902 17.361 1.00 90.81 99 ASN A C 1
ATOM 824 O O . ASN A 1 99 ? -17.525 9.874 16.135 1.00 90.81 99 ASN A O 1
ATOM 828 N N . ARG A 1 100 ? -17.824 10.964 18.080 1.00 90.81 100 ARG A N 1
ATOM 829 C CA . ARG A 1 100 ? -18.430 12.173 17.492 1.00 90.81 100 ARG A CA 1
ATOM 830 C C . ARG A 1 100 ? -17.452 13.016 16.684 1.00 90.81 100 ARG A C 1
ATOM 832 O O . ARG A 1 100 ? -17.846 13.592 15.671 1.00 90.81 100 ARG A O 1
ATOM 839 N N . ILE A 1 101 ? -16.201 13.132 17.137 1.00 91.56 101 ILE A N 1
ATOM 840 C CA . ILE A 1 101 ? -15.194 13.968 16.465 1.00 91.56 101 ILE A CA 1
ATOM 841 C C . ILE A 1 101 ? -14.482 13.228 15.325 1.00 91.56 101 ILE A C 1
ATOM 843 O O . ILE A 1 101 ? -14.070 13.864 14.355 1.00 91.56 101 ILE A O 1
ATOM 847 N N . ALA A 1 102 ? -14.373 11.895 15.394 1.00 90.62 102 ALA A N 1
ATOM 848 C CA . ALA A 1 102 ? -13.683 11.075 14.397 1.00 90.62 102 ALA A CA 1
ATOM 849 C C . ALA A 1 102 ? -14.103 11.352 12.935 1.00 90.62 102 ALA A C 1
ATOM 851 O O . ALA A 1 102 ? -13.216 11.436 12.088 1.00 90.62 102 ALA A O 1
ATOM 852 N N . PRO A 1 103 ? -15.389 11.584 12.590 1.00 89.38 103 PRO A N 1
ATOM 853 C CA . PRO A 1 103 ? -15.788 11.937 11.226 1.00 89.38 103 PRO A CA 1
ATOM 854 C C . PRO A 1 103 ? -15.152 13.221 10.671 1.00 89.38 103 PRO A C 1
ATOM 856 O O . PRO A 1 103 ? -15.062 13.364 9.454 1.00 89.38 103 PRO A O 1
ATOM 859 N N . ALA A 1 104 ? -14.730 14.152 11.533 1.00 89.12 104 ALA A N 1
ATOM 860 C CA . ALA A 1 104 ? -14.018 15.366 11.132 1.00 89.12 104 ALA A CA 1
ATOM 861 C C . ALA A 1 104 ? -12.501 15.144 10.969 1.00 89.12 104 ALA A C 1
ATOM 863 O O . ALA A 1 104 ? -11.826 15.973 10.360 1.00 89.12 104 ALA A O 1
ATOM 864 N N . ALA A 1 105 ? -11.967 14.035 11.489 1.00 89.56 105 ALA A N 1
ATOM 865 C CA . ALA A 1 105 ? -10.553 13.689 11.462 1.00 89.56 105 ALA A CA 1
ATOM 866 C C . ALA A 1 105 ? -10.282 12.575 10.434 1.00 89.56 105 ALA A C 1
ATOM 868 O O . ALA A 1 105 ? -10.242 11.390 10.763 1.00 89.56 105 ALA A O 1
ATOM 869 N N . ASP A 1 106 ? -10.094 12.958 9.167 1.00 86.00 106 ASP A N 1
ATOM 870 C CA . ASP A 1 106 ? -9.719 12.022 8.097 1.00 86.00 106 ASP A CA 1
ATOM 871 C C . ASP A 1 106 ? -8.409 11.295 8.456 1.00 86.00 106 ASP A C 1
ATOM 873 O O . ASP A 1 106 ? -7.374 11.930 8.646 1.00 86.00 106 ASP A O 1
ATOM 877 N N . LEU A 1 107 ? -8.444 9.958 8.503 1.00 82.75 107 LEU A N 1
ATOM 878 C CA . LEU A 1 107 ? -7.300 9.094 8.832 1.00 82.75 107 LEU A CA 1
ATOM 879 C C . LEU A 1 107 ? -6.009 9.398 8.061 1.00 82.75 107 LEU A C 1
ATOM 881 O O . LEU A 1 107 ? -4.926 9.086 8.552 1.00 82.75 107 LEU A O 1
ATOM 885 N N . THR A 1 108 ? -6.124 9.895 6.833 1.00 80.06 108 THR A N 1
ATOM 886 C CA . THR A 1 108 ? -4.999 10.142 5.923 1.00 80.06 108 THR A CA 1
ATOM 887 C C . THR A 1 108 ? -4.394 11.532 6.084 1.00 80.06 108 THR A C 1
ATOM 889 O O . THR A 1 108 ? -3.408 11.852 5.426 1.00 80.06 108 THR A O 1
ATOM 892 N N . ARG A 1 109 ? -5.003 12.381 6.918 1.00 86.31 109 ARG A N 1
ATOM 893 C CA . ARG A 1 109 ? -4.717 13.817 6.942 1.00 86.31 109 ARG A CA 1
ATOM 894 C C . ARG A 1 109 ? -4.695 14.430 8.334 1.00 86.31 109 ARG A C 1
ATOM 896 O O . ARG A 1 109 ? -3.935 15.365 8.569 1.00 86.31 109 ARG A O 1
ATOM 903 N N . SER A 1 110 ? -5.546 13.957 9.234 1.00 90.19 110 SER A N 1
ATOM 904 C CA . SER A 1 110 ? -5.825 14.631 10.494 1.00 90.19 110 SER A CA 1
ATOM 905 C C . SER A 1 110 ? -5.597 13.719 11.692 1.00 90.19 110 SER A C 1
ATOM 907 O O . SER A 1 110 ? -5.964 12.544 11.683 1.00 90.19 110 SER A O 1
ATOM 909 N N . LEU A 1 111 ? -5.006 14.286 12.741 1.00 92.94 111 LEU A N 1
ATOM 910 C CA . LEU A 1 111 ? -4.778 13.637 14.029 1.00 92.94 111 LEU A CA 1
ATOM 911 C C . LEU A 1 111 ? -5.608 14.353 15.100 1.00 92.94 111 LEU A C 1
ATOM 913 O O . LEU A 1 111 ? -5.735 15.573 15.080 1.00 92.94 111 LEU A O 1
ATOM 917 N N . ILE A 1 112 ? -6.175 13.607 16.038 1.00 95.88 112 ILE A N 1
ATOM 918 C CA . ILE A 1 112 ? -6.928 14.141 17.174 1.00 95.88 112 ILE A CA 1
ATOM 919 C C . ILE A 1 112 ? -5.944 14.367 18.318 1.00 95.88 112 ILE A C 1
ATOM 921 O O . ILE A 1 112 ? -5.335 13.411 18.799 1.00 95.88 112 ILE A O 1
ATOM 925 N N . CYS A 1 113 ? -5.773 15.616 18.743 1.00 96.00 113 CYS A N 1
ATOM 926 C CA . CYS A 1 113 ? -4.823 15.964 19.792 1.00 96.00 113 CYS A CA 1
ATOM 927 C C . CYS A 1 113 ? -5.420 15.680 21.170 1.00 96.00 113 CYS A C 1
ATOM 929 O O . CYS A 1 113 ? -6.474 16.222 21.527 1.00 96.00 113 CYS A O 1
ATOM 931 N N . VAL A 1 114 ? -4.722 14.855 21.945 1.00 96.62 114 VAL A N 1
ATOM 932 C CA . VAL A 1 114 ? -5.112 14.462 23.298 1.00 96.62 114 VAL A CA 1
ATOM 933 C C . VAL A 1 114 ? -3.971 14.758 24.259 1.00 96.62 114 VAL A C 1
ATOM 935 O O . VAL A 1 114 ? -2.807 14.531 23.941 1.00 96.62 114 VAL A O 1
ATOM 938 N N . TYR A 1 115 ? -4.301 15.267 25.440 1.00 95.25 115 TYR A N 1
ATOM 939 C CA . TYR A 1 115 ? -3.323 15.537 26.489 1.00 95.25 115 TYR A CA 1
ATOM 940 C C . TYR A 1 115 ? -3.931 15.340 27.871 1.00 95.25 115 TYR A C 1
ATOM 942 O O . TYR A 1 115 ? -5.143 15.483 28.042 1.00 95.25 115 TYR A O 1
ATOM 950 N N . PHE A 1 116 ? -3.092 15.034 28.857 1.00 93.75 116 PHE A N 1
ATOM 951 C CA . PHE A 1 116 ? -3.506 14.998 30.253 1.00 93.75 116 PHE A CA 1
ATOM 952 C C . PHE A 1 116 ? -3.434 16.406 30.846 1.00 93.75 116 PHE A C 1
ATOM 954 O O . PHE A 1 116 ? -2.352 16.947 31.041 1.00 93.75 116 PHE A O 1
ATOM 961 N N . ASP A 1 117 ? -4.587 17.018 31.108 1.00 89.38 117 ASP A N 1
ATOM 962 C CA . ASP A 1 117 ? -4.650 18.333 31.743 1.00 89.38 117 ASP A CA 1
ATOM 963 C C . ASP A 1 117 ? -4.303 18.187 33.230 1.00 89.38 117 ASP A C 1
ATOM 965 O O . ASP A 1 117 ? -5.113 17.664 33.994 1.00 89.38 117 ASP A O 1
ATOM 969 N N . GLU A 1 118 ? -3.102 18.604 33.639 1.00 86.75 118 GLU A N 1
ATOM 970 C CA . GLU A 1 118 ? -2.668 18.503 35.040 1.00 86.75 118 GLU A CA 1
ATOM 971 C C . GLU A 1 118 ? -3.539 19.350 35.980 1.00 86.75 118 GLU A C 1
ATOM 973 O O . GLU A 1 118 ? -3.840 18.912 37.091 1.00 86.75 118 GLU A O 1
ATOM 978 N N . ASP A 1 119 ? -4.012 20.516 35.526 1.00 84.88 119 ASP A N 1
ATOM 979 C CA . ASP A 1 119 ? -4.839 21.419 36.333 1.00 84.88 119 ASP A CA 1
ATOM 980 C C . ASP A 1 119 ? -6.237 20.836 36.566 1.00 84.88 119 ASP A C 1
ATOM 982 O O . ASP A 1 119 ? -6.800 20.938 37.661 1.00 84.88 119 ASP A O 1
ATOM 986 N N . LYS A 1 120 ? -6.819 20.220 35.531 1.00 84.31 120 LYS A N 1
ATOM 987 C CA . LYS A 1 120 ? -8.152 19.606 35.616 1.00 84.31 120 LYS A CA 1
ATOM 988 C C . LYS A 1 120 ? -8.129 18.132 36.022 1.00 84.31 120 LYS A C 1
ATOM 990 O O . LYS A 1 120 ? -9.181 17.583 36.349 1.00 84.31 120 LYS A O 1
ATOM 995 N N . ASN A 1 121 ? -6.953 17.511 36.023 1.00 87.94 121 ASN A N 1
ATOM 996 C CA . ASN A 1 121 ? -6.699 16.116 36.368 1.00 87.94 121 ASN A CA 1
ATOM 997 C C . ASN A 1 121 ? -7.505 15.102 35.525 1.00 87.94 121 ASN A C 1
ATOM 999 O O . ASN A 1 121 ? -8.054 14.135 36.058 1.00 87.94 121 ASN A O 1
ATOM 1003 N N . PHE A 1 122 ? -7.608 15.328 34.210 1.00 90.50 122 PHE A N 1
ATOM 1004 C CA . PHE A 1 122 ? -8.219 14.376 33.273 1.00 90.50 122 PHE A CA 1
ATOM 1005 C C . PHE A 1 122 ? -7.643 14.482 31.850 1.00 90.50 122 PHE A C 1
ATOM 1007 O O . PHE A 1 122 ? -7.132 15.525 31.440 1.00 90.50 122 PHE A O 1
ATOM 1014 N N . LEU A 1 123 ? -7.764 13.401 31.068 1.00 94.00 123 LEU A N 1
ATOM 1015 C CA . LEU A 1 123 ? -7.433 13.396 29.639 1.00 94.00 123 LEU A CA 1
ATOM 1016 C C . LEU A 1 123 ? -8.451 14.212 28.840 1.00 94.00 123 LEU A C 1
ATOM 1018 O O . LEU A 1 123 ? -9.652 13.943 28.903 1.00 94.00 123 LEU A O 1
ATOM 1022 N N . GLN A 1 124 ? -7.977 15.166 28.043 1.00 95.94 124 GLN A N 1
ATOM 1023 C CA . GLN A 1 124 ? -8.825 15.999 27.196 1.00 95.94 124 GLN A CA 1
ATOM 1024 C C . GLN A 1 124 ? -8.435 15.923 25.720 1.00 95.94 124 GLN A C 1
ATOM 1026 O O . GLN A 1 124 ? -7.255 15.904 25.371 1.00 95.94 124 GLN A O 1
ATOM 1031 N N . ILE A 1 125 ? -9.447 15.959 24.856 1.00 96.94 125 ILE A N 1
ATOM 1032 C CA . ILE A 1 125 ? -9.325 16.329 23.448 1.00 96.94 125 ILE A CA 1
ATOM 1033 C C . ILE A 1 125 ? -9.272 17.852 23.394 1.00 96.94 125 ILE A C 1
ATOM 1035 O O . ILE A 1 125 ? -10.221 18.525 23.804 1.00 96.94 125 ILE A O 1
ATOM 1039 N N . TRP A 1 126 ? -8.175 18.405 22.890 1.00 95.56 126 TRP A N 1
ATOM 1040 C CA . TRP A 1 126 ? -7.958 19.855 22.879 1.00 95.56 126 TRP A CA 1
ATOM 1041 C C . TRP A 1 126 ? -7.866 20.451 21.469 1.00 95.56 126 TRP A C 1
ATOM 1043 O O . TRP A 1 126 ? -7.954 21.670 21.310 1.00 95.56 126 TRP A O 1
ATOM 1053 N N . GLY A 1 127 ? -7.744 19.619 20.433 1.00 94.81 127 GLY A N 1
ATOM 1054 C CA . GLY A 1 127 ? -7.661 20.093 19.055 1.00 94.81 127 GLY A CA 1
ATOM 1055 C C . GLY A 1 127 ? -7.596 18.986 18.010 1.00 94.81 12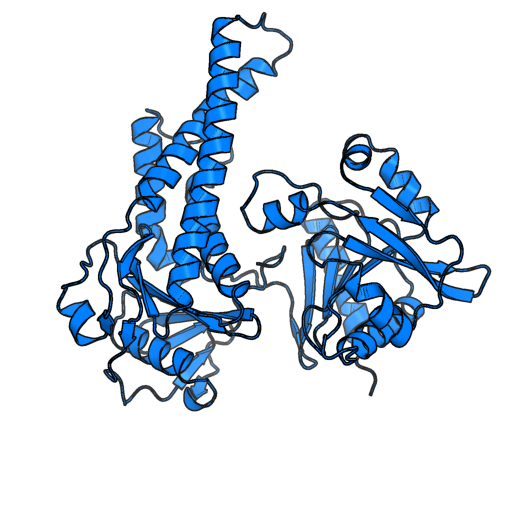7 GLY A C 1
ATOM 1056 O O . GLY A 1 127 ? -7.593 17.796 18.328 1.00 94.81 127 GLY A O 1
ATOM 1057 N N . LEU A 1 128 ? -7.530 19.407 16.750 1.00 94.38 128 LEU A N 1
ATOM 1058 C CA . LEU A 1 128 ? -7.208 18.568 15.599 1.00 94.38 128 LEU A CA 1
ATOM 1059 C C . LEU A 1 128 ? -5.950 19.110 14.920 1.00 94.38 128 LEU A C 1
ATOM 1061 O O . LEU A 1 128 ? -5.810 20.319 14.732 1.00 94.38 128 LEU A O 1
ATOM 1065 N N . LEU A 1 129 ? -5.064 18.212 14.513 1.00 91.31 129 LEU A N 1
ATOM 1066 C CA . LEU A 1 129 ? -3.864 18.521 13.754 1.00 91.31 129 LEU A CA 1
ATOM 1067 C C . LEU A 1 129 ? -4.067 18.120 12.295 1.00 91.31 129 LEU A C 1
ATOM 1069 O O . LEU A 1 129 ? -4.113 16.933 11.990 1.00 91.31 129 LEU A O 1
ATOM 1073 N N . ASP A 1 130 ? -4.200 19.089 11.395 1.00 89.69 130 ASP A N 1
ATOM 1074 C CA . ASP A 1 130 ? -4.251 18.853 9.951 1.00 89.69 130 ASP A CA 1
ATOM 1075 C C . ASP A 1 130 ? -2.835 18.875 9.370 1.00 89.69 130 ASP A C 1
ATOM 1077 O O . ASP A 1 130 ? -2.193 19.920 9.339 1.00 89.69 130 ASP A O 1
ATOM 1081 N N . MET A 1 131 ? -2.360 17.726 8.899 1.00 84.00 131 MET A N 1
ATOM 1082 C CA . MET A 1 131 ? -1.031 17.540 8.309 1.00 84.00 131 MET A CA 1
ATOM 1083 C C . MET A 1 131 ? -1.025 17.576 6.775 1.00 84.00 131 MET A C 1
ATOM 1085 O O . MET A 1 131 ? 0.012 17.363 6.144 1.00 84.00 131 MET A O 1
ATOM 1089 N N . GLY A 1 132 ? -2.184 17.792 6.147 1.00 83.00 132 GLY A N 1
ATOM 1090 C CA . GLY A 1 132 ? -2.345 17.539 4.718 1.00 83.00 132 GLY A CA 1
ATOM 1091 C C . GLY A 1 132 ? -2.206 16.050 4.367 1.00 83.00 132 GLY A C 1
ATOM 1092 O O . GLY A 1 132 ? -2.127 15.188 5.237 1.00 83.00 132 GLY A O 1
ATOM 1093 N N . LYS A 1 133 ? -2.224 15.733 3.068 1.00 81.56 133 LYS A N 1
ATOM 1094 C CA . LYS A 1 133 ? -2.157 14.343 2.579 1.00 81.56 133 LYS A CA 1
ATOM 1095 C C . LYS A 1 133 ? -0.747 13.890 2.206 1.00 81.56 133 LYS A C 1
ATOM 1097 O O . LYS A 1 133 ? -0.543 12.695 2.052 1.00 81.56 133 LYS A O 1
ATOM 1102 N N . ASN A 1 134 ? 0.217 14.806 2.104 1.00 78.50 134 ASN A N 1
ATOM 1103 C CA . ASN A 1 134 ? 1.546 14.520 1.553 1.00 78.50 134 ASN A CA 1
ATOM 1104 C C . ASN A 1 134 ? 2.282 13.416 2.321 1.00 78.50 134 ASN A C 1
ATOM 1106 O O . ASN A 1 134 ? 2.900 12.562 1.705 1.00 78.50 134 ASN A O 1
ATOM 1110 N N . TRP A 1 135 ? 2.180 13.390 3.655 1.00 78.44 135 TRP A N 1
ATOM 1111 C CA . TRP A 1 135 ? 2.718 12.285 4.457 1.00 78.44 135 TRP A CA 1
ATOM 1112 C C . TRP A 1 135 ? 2.135 10.935 4.043 1.00 78.44 135 TRP A C 1
ATOM 1114 O O . TRP A 1 135 ? 2.853 9.972 3.792 1.00 78.44 135 TRP A O 1
ATOM 1124 N N . TRP A 1 136 ? 0.807 10.880 3.982 1.00 78.88 136 TRP A N 1
ATOM 1125 C CA . TRP A 1 136 ? 0.093 9.660 3.660 1.00 78.88 136 TRP A CA 1
ATOM 1126 C C . TRP A 1 136 ? 0.349 9.224 2.218 1.00 78.88 136 TRP A C 1
ATOM 1128 O O . TRP A 1 136 ? 0.453 8.040 1.948 1.00 78.88 136 TRP A O 1
ATOM 1138 N N . GLN A 1 137 ? 0.492 10.169 1.296 1.00 79.00 137 GLN A N 1
ATOM 1139 C CA . GLN A 1 137 ? 0.862 9.889 -0.088 1.00 79.00 137 GLN A CA 1
ATOM 1140 C C . GLN A 1 137 ? 2.299 9.371 -0.194 1.00 79.00 137 GLN A C 1
ATOM 1142 O O . GLN A 1 137 ? 2.541 8.410 -0.916 1.00 79.00 137 GLN A O 1
ATOM 1147 N N . PHE A 1 138 ? 3.225 9.932 0.583 1.00 77.19 138 PHE A N 1
ATOM 1148 C CA . PHE A 1 138 ? 4.626 9.520 0.601 1.00 77.19 138 PHE A CA 1
ATOM 1149 C C . PHE A 1 138 ? 4.802 8.064 1.034 1.00 77.19 138 PHE A C 1
ATOM 1151 O O . PHE A 1 138 ? 5.419 7.275 0.321 1.00 77.19 138 PHE A O 1
ATOM 1158 N N . ILE A 1 139 ? 4.198 7.668 2.159 1.00 75.19 139 ILE A N 1
ATOM 1159 C CA . ILE A 1 139 ? 4.298 6.279 2.641 1.00 75.19 139 ILE A CA 1
ATOM 1160 C C . ILE A 1 139 ? 3.575 5.271 1.740 1.00 75.19 139 ILE A C 1
ATOM 1162 O O . ILE A 1 139 ? 3.820 4.076 1.845 1.00 75.19 139 ILE A O 1
ATOM 1166 N N . GLN A 1 140 ? 2.693 5.752 0.861 1.00 73.50 140 GLN A N 1
ATOM 1167 C CA . GLN A 1 140 ? 1.996 4.957 -0.152 1.00 73.50 140 GLN A CA 1
ATOM 1168 C C . GLN A 1 140 ? 2.692 4.991 -1.514 1.00 73.50 140 GLN A C 1
ATOM 1170 O O . GLN A 1 140 ? 2.140 4.518 -2.510 1.00 73.50 140 GLN A O 1
ATOM 1175 N N . HIS A 1 141 ? 3.894 5.572 -1.563 1.00 74.62 141 HIS A N 1
ATOM 1176 C CA . HIS A 1 141 ? 4.685 5.748 -2.775 1.00 74.62 141 HIS A CA 1
ATOM 1177 C C . HIS A 1 141 ? 3.928 6.493 -3.886 1.00 74.62 141 HIS A C 1
ATOM 1179 O O . HIS A 1 141 ? 4.119 6.242 -5.077 1.00 74.62 141 HIS A O 1
ATOM 1185 N N . GLU A 1 142 ? 3.034 7.403 -3.491 1.00 73.81 142 GLU A N 1
ATOM 1186 C CA . GLU A 1 142 ? 2.334 8.309 -4.398 1.00 73.81 142 GLU A CA 1
ATOM 1187 C C . GLU A 1 142 ? 3.075 9.635 -4.596 1.00 73.81 142 GLU A C 1
ATOM 1189 O O . GLU A 1 142 ? 2.838 10.305 -5.598 1.00 73.81 142 GLU A O 1
ATOM 1194 N N . THR A 1 143 ? 3.946 10.008 -3.654 1.00 72.19 143 THR A N 1
ATOM 1195 C CA . THR A 1 143 ? 4.820 11.188 -3.716 1.00 72.19 143 THR A CA 1
ATOM 1196 C C . THR A 1 143 ? 6.217 10.839 -3.208 1.00 72.19 143 THR A C 1
ATOM 1198 O O . THR A 1 143 ? 6.386 9.907 -2.427 1.00 72.19 143 THR A O 1
ATOM 1201 N N . GLU A 1 144 ? 7.223 11.614 -3.606 1.00 63.25 144 GLU A N 1
ATOM 1202 C CA . GLU A 1 144 ? 8.626 11.392 -3.205 1.00 63.25 144 GLU A CA 1
ATOM 1203 C C . GLU A 1 144 ? 8.996 11.983 -1.850 1.00 63.25 144 GLU A C 1
ATOM 1205 O O . GLU A 1 144 ? 10.022 11.647 -1.265 1.00 63.25 144 GLU A O 1
ATOM 1210 N N . GLY A 1 145 ? 8.160 12.887 -1.349 1.00 70.19 145 GLY A N 1
ATOM 1211 C CA . GLY A 1 145 ? 8.363 13.544 -0.074 1.00 70.19 145 GLY A CA 1
ATOM 1212 C C . GLY A 1 145 ? 7.065 13.665 0.701 1.00 70.19 145 GLY A C 1
ATOM 1213 O O . GLY A 1 145 ? 5.982 13.855 0.139 1.00 70.19 145 GLY A O 1
ATOM 1214 N N . GLY A 1 146 ? 7.195 13.587 2.018 1.00 72.00 146 GLY A N 1
ATOM 1215 C CA . GLY A 1 146 ? 6.124 13.814 2.969 1.00 72.00 146 GLY A CA 1
ATOM 1216 C C . GLY A 1 146 ? 6.715 14.226 4.308 1.00 72.00 146 GLY A C 1
ATOM 1217 O O . GLY A 1 146 ? 7.753 13.716 4.718 1.00 72.00 146 GLY A O 1
ATOM 1218 N N . THR A 1 147 ? 6.071 15.169 4.990 1.00 77.44 147 THR A N 1
ATOM 1219 C CA . THR A 1 147 ? 6.469 15.542 6.350 1.00 77.44 147 THR A CA 1
ATOM 1220 C C . THR A 1 147 ? 5.841 14.545 7.322 1.00 77.44 147 THR A C 1
ATOM 1222 O O . THR A 1 147 ? 4.613 14.551 7.430 1.00 77.44 147 THR A O 1
ATOM 1225 N N . PRO A 1 148 ? 6.619 13.694 8.014 1.00 79.25 148 PRO A N 1
ATOM 1226 C CA . PRO A 1 148 ? 6.059 12.733 8.956 1.00 79.25 148 PRO A CA 1
ATOM 1227 C C . PRO A 1 148 ? 5.302 13.419 10.097 1.00 79.25 148 PRO A C 1
ATOM 1229 O O . PRO A 1 148 ? 5.551 14.595 10.392 1.00 79.25 148 PRO A O 1
ATOM 1232 N N . PRO A 1 149 ? 4.387 12.694 10.769 1.00 83.25 149 PRO A N 1
ATOM 1233 C CA . PRO A 1 149 ? 3.815 13.114 12.036 1.00 83.25 149 PRO A CA 1
ATOM 1234 C C . PRO A 1 149 ? 4.887 13.600 13.013 1.00 83.25 149 PRO A C 1
ATOM 1236 O O . PRO A 1 149 ? 5.985 13.042 13.038 1.00 83.25 149 PRO A O 1
ATOM 1239 N N . PRO A 1 150 ? 4.585 14.609 13.847 1.00 85.56 150 PRO A N 1
ATOM 1240 C CA . PRO A 1 150 ? 5.472 14.987 14.937 1.00 85.56 150 PRO A CA 1
ATOM 1241 C C . PRO A 1 150 ? 5.847 13.785 15.817 1.00 85.56 150 PRO A C 1
ATOM 1243 O O . PRO A 1 150 ? 5.089 12.816 15.918 1.00 85.56 150 PRO A O 1
ATOM 1246 N N . ASN A 1 151 ? 7.004 13.860 16.480 1.00 86.94 151 ASN A N 1
ATOM 1247 C CA . ASN A 1 151 ? 7.560 12.778 17.301 1.00 86.94 151 ASN A CA 1
ATOM 1248 C C . ASN A 1 151 ? 6.838 12.603 18.652 1.00 86.94 151 ASN A C 1
ATOM 1250 O O . ASN A 1 151 ? 7.418 12.790 19.724 1.00 86.94 151 ASN A O 1
ATOM 1254 N N . PHE A 1 152 ? 5.554 12.266 18.583 1.00 90.62 152 PHE A N 1
ATOM 1255 C CA . PHE A 1 152 ? 4.683 11.969 19.711 1.00 90.62 152 PHE A CA 1
ATOM 1256 C C . PHE A 1 152 ? 3.997 10.623 19.501 1.00 90.62 152 PHE A C 1
ATOM 1258 O O . PHE A 1 152 ? 3.768 10.194 18.364 1.00 90.62 152 PHE A O 1
ATOM 1265 N N . LEU A 1 153 ? 3.621 9.978 20.608 1.00 93.12 153 LEU A N 1
ATOM 1266 C CA . LEU A 1 153 ? 2.877 8.727 20.571 1.00 93.12 153 LEU A CA 1
ATOM 1267 C C . LEU A 1 153 ? 1.561 8.916 19.816 1.00 93.12 153 LEU A C 1
ATOM 1269 O O . LEU A 1 153 ? 0.702 9.704 20.218 1.00 93.12 153 LEU A O 1
ATOM 1273 N N . CYS A 1 154 ? 1.395 8.143 18.749 1.00 93.62 154 CYS A N 1
ATOM 1274 C CA . CYS A 1 154 ? 0.157 8.074 17.997 1.00 93.62 154 CYS A CA 1
ATOM 1275 C C . CYS A 1 154 ? -0.529 6.723 18.212 1.00 93.62 154 CYS A C 1
ATOM 1277 O O . CYS A 1 154 ? 0.117 5.674 18.173 1.00 93.62 154 CYS A O 1
ATOM 1279 N N . ILE A 1 155 ? -1.849 6.752 18.394 1.00 94.31 155 ILE A N 1
ATOM 1280 C CA . ILE A 1 155 ? -2.710 5.568 18.488 1.00 94.31 155 ILE A CA 1
ATOM 1281 C C . ILE A 1 155 ? -3.755 5.673 17.386 1.00 94.31 155 ILE A C 1
ATOM 1283 O O . ILE A 1 155 ? -4.495 6.653 17.326 1.00 94.31 155 ILE A O 1
ATOM 1287 N N . ALA A 1 156 ? -3.840 4.676 16.513 1.00 92.81 156 ALA A N 1
ATOM 1288 C CA . ALA A 1 156 ? -4.808 4.673 15.425 1.00 92.81 156 ALA A CA 1
ATOM 1289 C C . ALA A 1 156 ? -5.729 3.461 15.480 1.00 92.81 156 ALA A C 1
ATOM 1291 O O . ALA A 1 156 ? -5.314 2.372 15.867 1.00 92.81 156 ALA A O 1
ATOM 1292 N N . SER A 1 157 ? -6.962 3.659 15.022 1.00 90.62 157 SER A N 1
ATOM 1293 C CA . SER A 1 157 ? -7.930 2.601 14.763 1.00 90.62 157 SER A CA 1
ATOM 1294 C C . SER A 1 157 ? -8.473 2.746 13.346 1.00 90.62 157 SER A C 1
ATOM 1296 O O . SER A 1 157 ? -9.008 3.791 12.964 1.00 90.62 157 SER A O 1
ATOM 1298 N N . THR A 1 158 ? -8.334 1.681 12.556 1.00 85.00 158 THR A N 1
ATOM 1299 C CA . THR A 1 158 ? -8.885 1.604 11.191 1.00 85.00 158 THR A CA 1
ATOM 1300 C C . THR A 1 158 ? -10.020 0.587 11.069 1.00 85.00 158 THR A C 1
ATOM 1302 O O . THR A 1 158 ? -10.783 0.640 10.097 1.00 85.00 158 THR A O 1
ATOM 1305 N N . ARG A 1 159 ? -10.147 -0.310 12.057 1.00 81.56 159 ARG A N 1
ATOM 1306 C CA . ARG A 1 159 ? -11.156 -1.367 12.152 1.00 81.56 159 ARG A CA 1
ATOM 1307 C C . ARG A 1 159 ? -11.595 -1.556 13.605 1.00 81.56 159 ARG A C 1
ATOM 1309 O O . ARG A 1 159 ? -10.808 -1.294 14.513 1.00 81.56 159 ARG A O 1
ATOM 1316 N N . PRO A 1 160 ? -12.803 -2.093 13.839 1.00 86.25 160 PRO A N 1
ATOM 1317 C CA . PRO A 1 160 ? -13.251 -2.404 15.187 1.00 86.25 160 PRO A CA 1
ATOM 1318 C C . PRO A 1 160 ? -12.315 -3.373 15.906 1.00 86.25 160 PRO A C 1
ATOM 1320 O O . PRO A 1 160 ? -12.030 -4.464 15.407 1.00 86.25 160 PRO A O 1
ATOM 1323 N N . GLY A 1 161 ? -11.872 -2.975 17.097 1.00 86.50 161 GLY A N 1
ATOM 1324 C CA . GLY A 1 161 ? -11.011 -3.778 17.957 1.00 86.50 161 GLY A CA 1
ATOM 1325 C C . GLY A 1 161 ? -9.562 -3.921 17.478 1.00 86.50 161 GLY A C 1
ATOM 1326 O O . GLY A 1 161 ? -8.853 -4.808 17.959 1.00 86.50 161 GLY A O 1
ATOM 1327 N N . GLU A 1 162 ? -9.132 -3.081 16.534 1.00 87.56 162 GLU A N 1
ATOM 1328 C CA . GLU A 1 162 ? -7.750 -2.986 16.066 1.00 87.56 162 GLU A CA 1
ATOM 1329 C C . GLU A 1 162 ? -7.146 -1.649 16.498 1.00 87.56 162 GLU A C 1
ATOM 1331 O O . GLU A 1 162 ? -7.702 -0.593 16.201 1.00 87.56 162 GLU A O 1
ATOM 1336 N N . LEU A 1 163 ? -5.990 -1.700 17.162 1.00 91.62 163 LEU A N 1
ATOM 1337 C CA . LEU A 1 163 ? -5.200 -0.520 17.506 1.00 91.62 163 LEU A CA 1
ATOM 1338 C C . LEU A 1 163 ? -3.783 -0.656 16.955 1.00 91.62 163 LEU A C 1
ATOM 1340 O O . LEU A 1 163 ? -3.165 -1.710 17.091 1.00 91.62 163 LEU A O 1
ATOM 1344 N N . SER A 1 164 ? -3.240 0.413 16.386 1.00 90.56 164 SER A N 1
ATOM 1345 C CA . SER A 1 164 ? -1.826 0.506 16.010 1.00 90.56 164 SER A CA 1
ATOM 1346 C C . SER A 1 164 ? -1.151 1.649 16.752 1.00 90.56 164 SER A C 1
ATOM 1348 O O . SER A 1 164 ? -1.727 2.731 16.869 1.00 90.56 164 SER A O 1
ATOM 1350 N N . PHE A 1 165 ? 0.076 1.413 17.205 1.00 91.81 165 PHE A N 1
ATOM 1351 C CA . PHE A 1 165 ? 0.887 2.370 17.952 1.00 91.81 165 PHE A CA 1
ATOM 1352 C C . PHE A 1 165 ? 2.067 2.793 17.091 1.00 91.81 165 PHE A C 1
ATOM 1354 O O . PHE A 1 165 ? 2.765 1.928 16.562 1.00 91.81 165 PHE A O 1
ATOM 1361 N N . SER A 1 166 ? 2.293 4.096 16.942 1.00 90.69 166 SER A N 1
ATOM 1362 C CA . SER A 1 166 ? 3.346 4.616 16.065 1.00 90.69 166 SER A CA 1
ATOM 1363 C C . SER A 1 166 ? 4.028 5.869 16.607 1.00 90.69 166 SER A C 1
ATOM 1365 O O . SER A 1 166 ? 3.408 6.639 17.341 1.00 90.69 166 SER A O 1
ATOM 1367 N N . LEU A 1 167 ? 5.266 6.106 16.172 1.00 88.44 167 LEU A N 1
ATOM 1368 C CA . LEU A 1 167 ? 6.015 7.355 16.353 1.00 88.44 167 LEU A CA 1
ATOM 1369 C C . LEU A 1 167 ? 6.455 7.870 14.989 1.00 88.44 167 LEU A C 1
ATOM 1371 O O . LEU A 1 167 ? 6.918 7.087 14.175 1.00 88.44 167 LEU A O 1
ATOM 1375 N N . GLN A 1 168 ? 6.258 9.161 14.708 1.00 82.25 168 GLN A N 1
ATOM 1376 C CA . GLN A 1 168 ? 6.560 9.755 13.391 1.00 82.25 168 GLN A CA 1
ATOM 1377 C C . GLN A 1 168 ? 5.967 8.987 12.195 1.00 82.25 168 GLN A C 1
ATOM 1379 O O . GLN A 1 168 ? 6.463 9.041 11.076 1.00 82.25 168 GLN A O 1
ATOM 1384 N N . GLY A 1 169 ? 4.864 8.276 12.439 1.00 78.81 169 GLY A N 1
ATOM 1385 C CA . GLY A 1 169 ? 4.200 7.425 11.460 1.00 78.81 169 GLY A CA 1
ATOM 1386 C C . GLY A 1 169 ? 4.764 6.005 11.320 1.00 78.81 169 GLY A C 1
ATOM 1387 O O . GLY A 1 169 ? 4.066 5.167 10.753 1.00 78.81 169 GLY A O 1
ATOM 1388 N N . ASP A 1 170 ? 5.912 5.693 11.925 1.00 80.62 170 ASP A N 1
ATOM 1389 C CA . ASP A 1 170 ? 6.426 4.329 12.039 1.00 80.62 170 ASP A CA 1
ATOM 1390 C C . ASP A 1 170 ? 5.645 3.540 13.096 1.00 80.62 170 ASP A C 1
ATOM 1392 O O . ASP A 1 170 ? 5.683 3.835 14.294 1.00 80.62 170 ASP A O 1
ATOM 1396 N N . ILE A 1 171 ? 4.929 2.513 12.654 1.00 85.88 171 ILE A N 1
ATOM 1397 C CA . ILE A 1 171 ? 4.213 1.541 13.472 1.00 85.88 171 ILE A CA 1
ATOM 1398 C C . ILE A 1 171 ? 5.220 0.733 14.293 1.00 85.88 171 ILE A C 1
ATOM 1400 O O . ILE A 1 171 ? 5.961 -0.100 13.779 1.00 85.88 171 ILE A O 1
ATOM 1404 N N . LEU A 1 172 ? 5.174 0.918 15.609 1.00 87.19 172 LEU A N 1
ATOM 1405 C CA . LEU A 1 172 ? 5.956 0.163 16.583 1.00 87.19 172 LEU A CA 1
ATOM 1406 C C . LEU A 1 172 ? 5.409 -1.256 16.763 1.00 87.19 172 LEU A C 1
ATOM 1408 O O . LEU A 1 172 ? 6.168 -2.221 16.861 1.00 87.19 172 LEU A O 1
ATOM 1412 N N . PHE A 1 173 ? 4.082 -1.373 16.836 1.00 86.00 173 PHE A N 1
ATOM 1413 C CA . PHE A 1 173 ? 3.329 -2.624 16.871 1.00 86.00 173 PHE A CA 1
ATOM 1414 C C . PHE A 1 173 ? 1.830 -2.342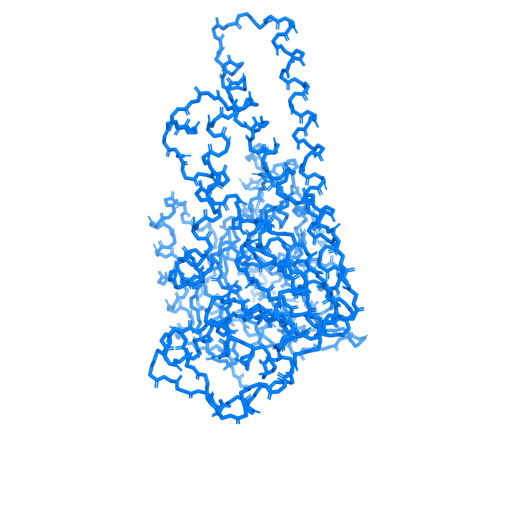 16.697 1.00 86.00 173 PHE A C 1
ATOM 1416 O O . PHE A 1 173 ? 1.361 -1.206 16.781 1.00 86.00 173 PHE A O 1
ATOM 1423 N N . SER A 1 174 ? 1.056 -3.393 16.452 1.00 87.25 174 SER A N 1
ATOM 1424 C CA . SER A 1 174 ? -0.406 -3.348 16.407 1.00 87.25 174 SER A CA 1
ATOM 1425 C C . SER A 1 174 ? -1.015 -4.450 17.264 1.00 87.25 174 SER A C 1
ATOM 1427 O O . SER A 1 174 ? -0.432 -5.522 17.432 1.00 87.25 174 SER A O 1
ATOM 1429 N N . VAL A 1 175 ? -2.206 -4.192 17.789 1.00 86.81 175 VAL A N 1
ATOM 1430 C CA . VAL A 1 175 ? -3.027 -5.123 18.557 1.00 86.81 175 VAL A CA 1
ATOM 1431 C C . VAL A 1 175 ? -4.277 -5.414 17.745 1.00 86.81 175 VAL A C 1
ATOM 1433 O O . VAL A 1 175 ? -5.058 -4.515 17.446 1.00 86.81 175 VAL A O 1
ATOM 1436 N N . ASN A 1 176 ? -4.478 -6.679 17.386 1.00 81.75 176 ASN A N 1
ATOM 1437 C CA . ASN A 1 176 ? -5.664 -7.118 16.655 1.00 81.75 176 ASN A CA 1
ATOM 1438 C C . ASN A 1 176 ? -6.130 -8.464 17.215 1.00 81.75 176 ASN A C 1
ATOM 1440 O O . ASN A 1 176 ? -5.339 -9.404 17.310 1.00 81.75 176 ASN A O 1
ATOM 1444 N N . LYS A 1 177 ? -7.407 -8.557 17.612 1.00 77.31 177 LYS A N 1
ATOM 1445 C CA . LYS A 1 177 ? -7.993 -9.756 18.250 1.00 77.31 177 LYS A CA 1
ATOM 1446 C C . LYS A 1 177 ? -7.184 -10.242 19.467 1.00 77.31 177 LYS A C 1
ATOM 1448 O O . LYS A 1 177 ? -6.998 -11.442 19.649 1.00 77.31 177 LYS A O 1
ATOM 1453 N N . GLY A 1 178 ? -6.670 -9.303 20.265 1.00 75.88 178 GLY A N 1
ATOM 1454 C CA . GLY A 1 178 ? -5.846 -9.588 21.447 1.00 75.88 178 GLY A CA 1
ATOM 1455 C C . GLY A 1 178 ? -4.428 -10.081 21.140 1.00 75.88 178 GLY A C 1
ATOM 1456 O O . GLY A 1 178 ? -3.700 -10.443 22.055 1.00 75.88 178 GLY A O 1
ATOM 1457 N N . ILE A 1 179 ? -4.016 -10.109 19.869 1.00 78.62 179 ILE A N 1
ATOM 1458 C CA . ILE A 1 179 ? -2.668 -10.509 19.469 1.00 78.62 179 ILE A CA 1
ATOM 1459 C C . ILE A 1 179 ? -1.858 -9.249 19.183 1.00 78.62 179 ILE A C 1
ATOM 1461 O O . ILE A 1 179 ? -2.155 -8.515 18.237 1.00 78.62 179 ILE A O 1
ATOM 1465 N N . MET A 1 180 ? -0.806 -9.036 19.972 1.00 82.56 180 MET A N 1
ATOM 1466 C CA . MET A 1 180 ? 0.234 -8.055 19.679 1.00 82.56 180 MET A CA 1
ATOM 1467 C C . MET A 1 180 ? 1.104 -8.554 18.529 1.00 82.56 180 MET A C 1
ATOM 1469 O O . MET A 1 180 ? 1.520 -9.713 18.483 1.00 82.56 180 MET A O 1
ATOM 1473 N N . SER A 1 181 ? 1.354 -7.687 17.561 1.00 76.94 181 SER A N 1
ATOM 1474 C CA . SER A 1 181 ? 2.176 -7.986 16.399 1.00 76.94 181 SER A CA 1
ATOM 1475 C C . SER A 1 181 ? 3.095 -6.807 16.105 1.00 76.94 181 SER A C 1
ATOM 1477 O O . SER A 1 181 ? 2.580 -5.716 15.856 1.00 76.94 181 SER A O 1
ATOM 1479 N N . PRO A 1 182 ? 4.425 -6.992 16.101 1.00 73.50 182 PRO A N 1
ATOM 1480 C CA . PRO A 1 182 ? 5.320 -5.963 15.590 1.00 73.50 182 PRO A CA 1
ATOM 1481 C C . PRO A 1 182 ? 5.081 -5.747 14.085 1.00 73.50 182 PRO A C 1
ATOM 1483 O O . PRO A 1 182 ? 4.473 -6.615 13.436 1.00 73.50 182 PRO A O 1
ATOM 1486 N N . PRO A 1 183 ? 5.567 -4.629 13.512 1.00 70.19 183 PRO A N 1
ATOM 1487 C CA . PRO A 1 183 ? 5.693 -4.518 12.067 1.00 70.19 183 PRO A CA 1
ATOM 1488 C C . PRO A 1 183 ? 6.477 -5.731 11.548 1.00 70.19 183 PRO A C 1
ATOM 1490 O O . PRO A 1 183 ? 7.440 -6.197 12.166 1.00 70.19 183 PRO A O 1
ATOM 1493 N N . SER A 1 184 ? 6.016 -6.300 10.443 1.00 63.94 184 SER A N 1
ATOM 1494 C CA . SER A 1 184 ? 6.704 -7.394 9.781 1.00 63.94 184 SER A CA 1
ATOM 1495 C C . SER A 1 184 ? 7.930 -6.833 9.067 1.00 63.94 184 SER A C 1
ATOM 1497 O O . SER A 1 184 ? 7.802 -6.066 8.117 1.00 63.94 184 SER A O 1
ATOM 1499 N N . SER A 1 185 ? 9.120 -7.263 9.492 1.00 58.41 185 SER A N 1
ATOM 1500 C CA . SER A 1 185 ? 10.359 -7.114 8.713 1.00 58.41 185 SER A CA 1
ATOM 1501 C C . SER A 1 185 ? 10.348 -7.947 7.427 1.00 58.41 185 SER A C 1
ATOM 1503 O O . SER A 1 185 ? 11.191 -7.759 6.555 1.00 58.41 185 SER A O 1
ATOM 1505 N N . ASP A 1 186 ? 9.383 -8.861 7.305 1.00 67.50 186 ASP A N 1
ATOM 1506 C CA . ASP A 1 186 ? 9.371 -9.948 6.334 1.00 67.50 186 ASP A CA 1
ATOM 1507 C C . ASP A 1 186 ? 8.253 -9.754 5.301 1.00 67.50 186 ASP A C 1
ATOM 1509 O O . ASP A 1 186 ? 7.551 -10.702 4.934 1.00 67.50 186 ASP A O 1
ATOM 1513 N N . ASN A 1 187 ? 8.054 -8.513 4.837 1.00 83.12 187 ASN A N 1
ATOM 1514 C CA . ASN A 1 187 ? 7.140 -8.261 3.726 1.00 83.12 187 ASN A CA 1
ATOM 1515 C C . ASN A 1 187 ? 7.637 -9.061 2.498 1.00 83.12 187 ASN A C 1
ATOM 1517 O O . ASN A 1 187 ? 8.759 -8.838 2.023 1.00 83.12 187 ASN A O 1
ATOM 1521 N N . PRO A 1 188 ? 6.825 -9.999 1.970 1.00 89.12 188 PRO A N 1
ATOM 1522 C CA . PRO A 1 188 ? 7.264 -10.931 0.937 1.00 89.12 188 PRO A CA 1
ATOM 1523 C C . PRO A 1 188 ? 7.627 -10.273 -0.399 1.00 89.12 188 PRO A C 1
ATOM 1525 O O . PRO A 1 188 ? 8.291 -10.896 -1.226 1.00 89.12 188 PRO A O 1
ATOM 1528 N N . ILE A 1 189 ? 7.206 -9.026 -0.633 1.00 91.50 189 ILE A N 1
ATOM 1529 C CA . ILE A 1 189 ? 7.605 -8.249 -1.817 1.00 91.50 189 ILE A CA 1
ATOM 1530 C C . ILE A 1 189 ? 9.114 -7.937 -1.773 1.00 91.50 189 ILE A C 1
ATOM 1532 O O . ILE A 1 189 ? 9.804 -7.958 -2.801 1.00 91.50 189 ILE A O 1
ATOM 1536 N N . TRP A 1 190 ? 9.644 -7.721 -0.567 1.00 88.25 190 TRP A N 1
ATOM 1537 C CA . TRP A 1 190 ? 11.027 -7.329 -0.310 1.00 88.25 190 TRP A CA 1
ATOM 1538 C C . TRP A 1 190 ? 11.942 -8.526 -0.069 1.00 88.25 190 TRP A C 1
ATOM 1540 O O . TRP A 1 190 ? 13.052 -8.562 -0.603 1.00 88.25 190 TRP A O 1
ATOM 1550 N N . VAL A 1 191 ? 11.471 -9.554 0.642 1.00 88.94 191 VAL A N 1
ATOM 1551 C CA . VAL A 1 191 ? 12.280 -10.728 1.011 1.00 88.94 191 VAL A CA 1
ATOM 1552 C C . VAL A 1 191 ? 11.596 -12.060 0.697 1.00 88.94 191 VAL A C 1
ATOM 1554 O O . VAL A 1 191 ? 10.384 -12.149 0.525 1.00 88.94 191 VAL A O 1
ATOM 1557 N N . GLY A 1 192 ? 12.388 -13.131 0.623 1.00 91.44 192 GLY A N 1
ATOM 1558 C CA . GLY A 1 192 ? 11.877 -14.492 0.465 1.00 91.44 192 GLY A CA 1
ATOM 1559 C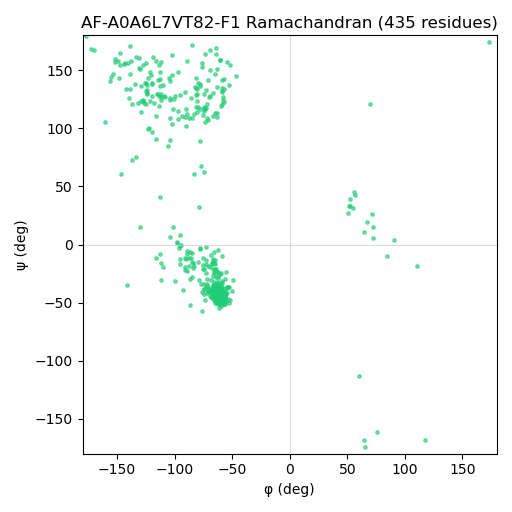 C . GLY A 1 192 ? 11.385 -14.843 -0.951 1.00 91.44 192 GLY A C 1
ATOM 1560 O O . GLY A 1 192 ? 11.762 -14.192 -1.927 1.00 91.44 192 GLY A O 1
ATOM 1561 N N . PRO A 1 193 ? 10.567 -15.902 -1.084 1.00 94.25 193 PRO A N 1
ATOM 1562 C CA . PRO A 1 193 ? 10.190 -16.488 -2.373 1.00 94.25 193 PRO A CA 1
ATOM 1563 C C . PRO A 1 193 ? 9.517 -15.548 -3.378 1.00 94.25 193 PRO A C 1
ATOM 1565 O O . PRO A 1 193 ? 9.802 -15.614 -4.574 1.00 94.25 193 PRO A O 1
ATOM 1568 N N . ILE A 1 194 ? 8.626 -14.667 -2.915 1.00 95.50 194 ILE A N 1
ATOM 1569 C CA . ILE A 1 194 ? 7.945 -13.700 -3.791 1.00 95.50 194 ILE A CA 1
ATOM 1570 C C . ILE A 1 194 ? 8.954 -12.664 -4.297 1.00 95.50 194 ILE A C 1
ATOM 1572 O O . ILE A 1 194 ? 9.019 -12.411 -5.498 1.00 95.50 194 ILE A O 1
ATOM 1576 N N . SER A 1 195 ? 9.813 -12.138 -3.422 1.00 94.38 195 SER A N 1
ATOM 1577 C CA . SER A 1 195 ? 10.910 -11.258 -3.825 1.00 94.38 195 SER A CA 1
ATOM 1578 C C . SER A 1 195 ? 11.843 -11.926 -4.843 1.00 94.38 195 SER A C 1
ATOM 1580 O O . SER A 1 195 ? 12.199 -11.304 -5.842 1.00 94.38 195 SER A O 1
ATOM 1582 N N . ILE A 1 196 ? 12.193 -13.205 -4.661 1.00 95.69 196 ILE A N 1
ATOM 1583 C CA . ILE A 1 196 ? 13.012 -13.963 -5.625 1.00 95.69 196 ILE A CA 1
ATOM 1584 C C . ILE A 1 196 ? 12.310 -14.064 -6.986 1.00 95.69 196 ILE A C 1
ATOM 1586 O O . ILE A 1 196 ? 12.942 -13.816 -8.012 1.00 95.69 196 ILE A O 1
ATOM 1590 N N . PHE A 1 197 ? 11.008 -14.360 -6.999 1.00 97.00 197 PHE A N 1
ATOM 1591 C CA . PHE A 1 197 ? 10.199 -14.415 -8.220 1.00 97.00 197 PHE A CA 1
ATOM 1592 C C . PHE A 1 197 ? 10.187 -13.076 -8.983 1.00 97.00 197 PHE A C 1
ATOM 1594 O O . PHE A 1 197 ? 10.321 -13.059 -10.205 1.00 97.00 197 PHE A O 1
ATOM 1601 N N . LEU A 1 198 ? 10.110 -11.944 -8.276 1.00 96.81 198 LEU A N 1
ATOM 1602 C CA . LEU A 1 198 ? 10.106 -10.600 -8.877 1.00 96.81 198 LEU A CA 1
ATOM 1603 C C . LEU A 1 198 ? 11.509 -10.101 -9.282 1.00 96.81 198 LEU A C 1
ATOM 1605 O O . LEU A 1 198 ? 11.644 -9.137 -10.042 1.00 96.81 198 LEU A O 1
ATOM 1609 N N . ALA A 1 199 ? 12.579 -10.744 -8.800 1.00 96.19 199 ALA A N 1
ATOM 1610 C CA . ALA A 1 199 ? 13.946 -10.245 -8.932 1.00 96.19 199 ALA A CA 1
ATOM 1611 C C . ALA A 1 199 ? 14.428 -10.119 -10.386 1.00 96.19 199 ALA A C 1
ATOM 1613 O O . ALA A 1 199 ? 15.215 -9.219 -10.689 1.00 96.19 199 ALA A O 1
ATOM 1614 N N . ALA A 1 200 ? 13.979 -11.003 -11.282 1.00 95.81 200 ALA A N 1
ATOM 1615 C CA . ALA A 1 200 ? 14.362 -10.961 -12.693 1.00 95.81 200 ALA A CA 1
ATOM 1616 C C . ALA A 1 200 ? 13.886 -9.665 -13.367 1.00 95.81 200 ALA A C 1
ATOM 1618 O O . ALA A 1 200 ? 14.679 -8.996 -14.034 1.00 95.81 200 ALA A O 1
ATOM 1619 N N . SER A 1 201 ? 12.635 -9.265 -13.126 1.00 96.62 201 SER A N 1
ATOM 1620 C CA . SER A 1 201 ? 12.077 -8.024 -13.668 1.00 96.62 201 SER A CA 1
ATOM 1621 C C . SER A 1 201 ? 12.716 -6.797 -13.033 1.00 96.62 201 SER A C 1
ATOM 1623 O O . SER A 1 201 ? 13.172 -5.930 -13.770 1.00 96.62 201 SER A O 1
ATOM 1625 N N . ARG A 1 202 ? 12.912 -6.763 -11.707 1.00 95.50 202 ARG A N 1
ATOM 1626 C CA . ARG A 1 202 ? 13.654 -5.663 -11.056 1.00 95.50 202 ARG A CA 1
ATOM 1627 C C . ARG A 1 202 ? 15.024 -5.427 -11.693 1.00 95.50 202 ARG A C 1
ATOM 1629 O O . ARG A 1 202 ? 15.348 -4.317 -12.104 1.00 95.50 202 ARG A O 1
ATOM 1636 N N . LYS A 1 203 ? 15.806 -6.500 -11.855 1.00 96.06 203 LYS A N 1
ATOM 1637 C CA . LYS A 1 203 ? 17.126 -6.440 -12.500 1.00 96.06 203 LYS A CA 1
ATOM 1638 C C . LYS A 1 203 ? 17.034 -6.054 -13.975 1.00 96.06 203 LYS A C 1
ATOM 1640 O O . LYS A 1 203 ? 17.938 -5.396 -14.479 1.00 96.06 203 LYS A O 1
ATOM 1645 N N . SER A 1 204 ? 15.985 -6.479 -14.678 1.00 96.62 204 SER A N 1
ATOM 1646 C CA . SER A 1 204 ? 15.751 -6.095 -16.072 1.00 96.62 204 SER A CA 1
ATOM 1647 C C . SER A 1 204 ? 15.477 -4.599 -16.206 1.00 96.62 204 SER A C 1
ATOM 1649 O O . SER A 1 204 ? 16.054 -3.984 -17.098 1.00 96.62 204 SER A O 1
ATOM 1651 N N . LEU A 1 205 ? 14.627 -4.030 -15.344 1.00 96.94 205 LEU A N 1
ATOM 1652 C CA . LEU A 1 205 ? 14.327 -2.597 -15.323 1.00 96.94 205 LEU A CA 1
ATOM 1653 C C . LEU A 1 205 ? 15.600 -1.801 -15.042 1.00 96.94 205 LEU A C 1
ATOM 1655 O O . LEU A 1 205 ? 15.985 -0.950 -15.836 1.00 96.94 205 LEU A O 1
ATOM 1659 N N . TYR A 1 206 ? 16.317 -2.167 -13.980 1.00 96.12 206 TYR A N 1
ATOM 1660 C CA . TYR A 1 206 ? 17.570 -1.522 -13.600 1.00 96.12 206 TYR A CA 1
ATOM 1661 C C . TYR A 1 206 ? 18.617 -1.546 -14.726 1.00 96.12 206 TYR A C 1
ATOM 1663 O O . TYR A 1 206 ? 19.161 -0.510 -15.093 1.00 96.12 206 TYR A O 1
ATOM 1671 N N . LYS A 1 207 ? 18.835 -2.700 -15.375 1.00 96.25 207 LYS A N 1
ATOM 1672 C CA . LYS A 1 207 ? 19.743 -2.796 -16.534 1.00 96.25 207 LYS A CA 1
ATOM 1673 C C . LYS A 1 207 ? 19.310 -1.922 -17.710 1.00 96.25 207 LYS A C 1
ATOM 1675 O O . LYS A 1 207 ? 20.165 -1.392 -18.414 1.00 96.25 207 LYS A O 1
ATOM 1680 N N . GLN A 1 208 ? 18.006 -1.822 -17.963 1.00 96.69 208 GLN A N 1
ATOM 1681 C CA . GLN A 1 208 ? 17.471 -0.984 -19.032 1.00 96.69 208 GLN A CA 1
ATOM 1682 C C . GLN A 1 208 ? 17.738 0.498 -18.742 1.00 96.69 208 GLN A C 1
ATOM 1684 O O . GLN A 1 208 ? 18.203 1.207 -19.629 1.00 96.69 208 GLN A O 1
ATOM 1689 N N . VAL A 1 209 ? 17.516 0.925 -17.496 1.00 96.69 209 VAL A N 1
ATOM 1690 C CA . VAL A 1 209 ? 17.799 2.280 -17.004 1.00 96.69 209 VAL A CA 1
ATOM 1691 C C . VAL A 1 209 ? 19.281 2.624 -17.147 1.00 96.69 209 VAL A C 1
ATOM 1693 O O . VAL A 1 209 ? 19.607 3.605 -17.806 1.00 96.69 209 VAL A O 1
ATOM 1696 N N . LEU A 1 210 ? 20.187 1.784 -16.634 1.00 95.94 210 LEU A N 1
ATOM 1697 C CA . LEU A 1 210 ? 21.635 2.003 -16.758 1.00 95.94 210 LEU A CA 1
ATOM 1698 C C . LEU A 1 210 ? 22.091 2.121 -18.216 1.00 95.94 210 LEU A C 1
ATOM 1700 O O . LEU A 1 210 ? 22.897 2.981 -18.564 1.00 95.94 210 LEU A O 1
ATOM 1704 N N . LYS A 1 211 ? 21.540 1.273 -19.094 1.00 97.06 211 LYS A N 1
ATOM 1705 C CA . LYS A 1 211 ? 21.842 1.313 -20.527 1.00 97.06 211 LYS A CA 1
ATOM 1706 C C . LYS A 1 211 ? 21.424 2.642 -21.166 1.00 97.06 211 LYS A C 1
ATOM 1708 O O . LYS A 1 211 ? 22.151 3.134 -22.021 1.00 97.06 211 LYS A O 1
ATOM 1713 N N . GLU A 1 212 ? 20.274 3.190 -20.781 1.00 97.12 212 GLU A N 1
ATOM 1714 C CA . GLU A 1 212 ? 19.772 4.477 -21.285 1.00 97.12 212 GLU A CA 1
ATOM 1715 C C . GLU A 1 212 ? 20.552 5.671 -20.723 1.00 97.12 212 GLU A C 1
ATOM 1717 O O . GLU A 1 212 ? 20.793 6.648 -21.431 1.00 97.12 212 GLU A O 1
ATOM 1722 N N . LEU A 1 213 ? 20.975 5.592 -19.461 1.00 94.88 213 LEU A N 1
ATOM 1723 C CA . LEU A 1 213 ? 21.816 6.610 -18.831 1.00 94.88 213 LEU A CA 1
ATOM 1724 C C . LEU A 1 213 ? 23.270 6.552 -19.324 1.00 94.88 213 LEU A C 1
ATOM 1726 O O . LEU A 1 213 ? 23.990 7.543 -19.235 1.00 94.88 213 LEU A O 1
ATOM 1730 N N . GLY A 1 214 ? 23.703 5.413 -19.872 1.00 95.06 214 GLY A N 1
ATOM 1731 C CA . GLY A 1 214 ? 25.087 5.196 -20.285 1.00 95.06 214 GLY A CA 1
ATOM 1732 C C . GLY A 1 214 ? 26.046 5.048 -19.100 1.00 95.06 214 GLY A C 1
ATOM 1733 O O . GLY A 1 214 ? 27.231 5.348 -19.242 1.00 95.06 214 GLY A O 1
ATOM 1734 N N . THR A 1 215 ? 25.548 4.601 -17.943 1.00 92.19 215 THR A N 1
ATOM 1735 C CA . THR A 1 215 ? 26.308 4.462 -16.692 1.00 92.19 215 THR A CA 1
ATOM 1736 C C . THR A 1 215 ? 26.392 2.999 -16.246 1.00 92.19 215 THR A C 1
ATOM 1738 O O . THR A 1 215 ? 25.588 2.157 -16.643 1.00 92.19 215 THR A O 1
ATOM 1741 N N . GLU A 1 216 ? 27.387 2.667 -15.417 1.00 89.75 216 GLU A N 1
ATOM 1742 C CA . GLU A 1 216 ? 27.505 1.324 -14.817 1.00 89.75 216 GLU A CA 1
ATOM 1743 C C . GLU A 1 216 ? 26.732 1.185 -13.498 1.00 89.75 216 GLU A C 1
ATOM 1745 O O . GLU A 1 216 ? 26.461 0.067 -13.064 1.00 89.75 216 GLU A O 1
ATOM 1750 N N . LYS A 1 217 ? 26.401 2.318 -12.871 1.00 88.19 217 LYS A N 1
ATOM 1751 C CA . LYS A 1 217 ? 25.677 2.432 -11.603 1.00 88.19 217 LYS A CA 1
ATOM 1752 C C . LYS A 1 217 ? 24.693 3.591 -11.666 1.00 88.19 217 LYS A C 1
ATOM 1754 O O . LYS A 1 217 ? 24.880 4.520 -12.453 1.00 88.19 217 LYS A O 1
ATOM 1759 N N . TRP A 1 218 ? 23.664 3.523 -10.835 1.00 85.50 218 TRP A N 1
ATOM 1760 C CA . TRP A 1 218 ? 22.647 4.556 -10.710 1.00 85.50 218 TRP A CA 1
ATOM 1761 C C . TRP A 1 218 ? 23.161 5.759 -9.921 1.00 85.50 218 TRP A C 1
ATOM 1763 O O . TRP A 1 218 ? 23.171 6.865 -10.445 1.00 85.50 218 TRP A O 1
ATOM 1773 N N . TYR A 1 219 ? 23.622 5.540 -8.687 1.00 82.38 219 TYR A N 1
ATOM 1774 C CA . TYR A 1 219 ? 24.138 6.599 -7.820 1.00 82.38 219 TYR A CA 1
ATOM 1775 C C . TYR A 1 219 ? 25.153 6.048 -6.812 1.00 82.38 219 TYR A C 1
ATOM 1777 O O . TYR A 1 219 ? 25.036 4.909 -6.347 1.00 82.38 219 TYR A O 1
ATOM 1785 N N . GLU A 1 220 ? 26.156 6.850 -6.447 1.00 75.06 220 GLU A N 1
ATOM 1786 C CA . GLU A 1 220 ? 27.115 6.476 -5.405 1.00 75.06 220 GLU A CA 1
ATOM 1787 C C . GLU A 1 220 ? 26.458 6.531 -4.020 1.00 75.06 220 GLU A C 1
ATOM 1789 O O . GLU A 1 220 ? 26.174 7.594 -3.484 1.00 75.06 220 GLU A O 1
ATOM 1794 N N . GLY A 1 221 ? 26.229 5.360 -3.423 1.00 75.50 221 GLY A N 1
ATOM 1795 C CA . GLY A 1 221 ? 25.661 5.227 -2.076 1.00 75.50 221 GLY A CA 1
ATOM 1796 C C . GLY A 1 221 ? 24.239 4.666 -2.042 1.00 75.50 221 GLY A C 1
ATOM 1797 O O . GLY A 1 221 ? 23.850 4.125 -1.011 1.00 75.50 221 GLY A O 1
ATOM 1798 N N . ASP A 1 222 ? 23.506 4.699 -3.160 1.00 81.81 222 ASP A N 1
ATOM 1799 C CA . ASP A 1 222 ? 22.156 4.125 -3.257 1.00 81.81 222 ASP A CA 1
ATOM 1800 C C . ASP A 1 222 ? 21.842 3.549 -4.649 1.00 81.81 222 ASP A C 1
ATOM 1802 O O . ASP A 1 222 ? 20.932 3.966 -5.364 1.00 81.81 222 ASP A O 1
ATOM 1806 N N . ASP A 1 223 ? 22.633 2.559 -5.049 1.00 85.69 223 ASP A N 1
ATOM 1807 C CA . ASP A 1 223 ? 22.523 1.912 -6.360 1.00 85.69 223 ASP A CA 1
ATOM 1808 C C . ASP A 1 223 ? 21.265 1.027 -6.501 1.00 85.69 223 ASP A C 1
ATOM 1810 O O . ASP A 1 223 ? 20.813 0.719 -7.604 1.00 85.69 223 ASP A O 1
ATOM 1814 N N . ASP A 1 224 ? 20.666 0.644 -5.370 1.00 87.44 224 ASP A N 1
ATOM 1815 C CA . ASP A 1 224 ? 19.513 -0.254 -5.314 1.00 87.44 224 ASP A CA 1
ATOM 1816 C C . ASP A 1 224 ? 18.167 0.477 -5.464 1.00 87.44 224 ASP A C 1
ATOM 1818 O O . ASP A 1 224 ? 17.130 -0.187 -5.563 1.00 87.44 224 ASP A O 1
ATOM 1822 N N . TYR A 1 225 ? 18.141 1.818 -5.495 1.00 88.19 225 TYR A N 1
ATOM 1823 C CA . TYR A 1 225 ? 16.897 2.595 -5.572 1.00 88.19 225 TYR A CA 1
ATOM 1824 C C . TYR A 1 225 ? 15.969 2.163 -6.726 1.00 88.19 225 TYR A C 1
ATOM 1826 O O . TYR A 1 225 ? 14.805 1.856 -6.451 1.00 88.19 225 TYR A O 1
ATOM 1834 N N . PRO A 1 226 ? 16.440 1.982 -7.978 1.00 90.50 226 PRO A N 1
ATOM 1835 C CA . PRO A 1 226 ? 15.589 1.492 -9.068 1.00 90.50 226 PRO A CA 1
ATOM 1836 C C . PRO A 1 226 ? 14.961 0.115 -8.807 1.00 90.50 226 PRO A C 1
ATOM 1838 O O . PRO A 1 226 ? 13.856 -0.175 -9.272 1.00 90.50 226 PRO A O 1
ATOM 1841 N N . LEU A 1 227 ? 15.646 -0.754 -8.052 1.00 90.50 227 LEU A N 1
ATOM 1842 C CA . LEU A 1 227 ? 15.102 -2.055 -7.655 1.00 90.50 227 LEU A CA 1
ATOM 1843 C C . LEU A 1 227 ? 13.959 -1.879 -6.648 1.00 90.50 227 LEU A C 1
ATOM 1845 O O . LEU A 1 227 ? 12.972 -2.613 -6.714 1.00 90.50 227 LEU A O 1
ATOM 1849 N N . ARG A 1 228 ? 14.080 -0.909 -5.732 1.00 90.31 228 ARG A N 1
ATOM 1850 C CA . ARG A 1 228 ? 13.035 -0.568 -4.757 1.00 90.31 228 ARG A CA 1
ATOM 1851 C C . ARG A 1 228 ? 11.835 0.104 -5.424 1.00 90.31 228 ARG A C 1
ATOM 1853 O O . ARG A 1 228 ? 10.707 -0.265 -5.115 1.00 90.31 228 ARG A O 1
ATOM 1860 N N . TYR A 1 229 ? 12.068 0.977 -6.404 1.00 91.81 229 TYR A N 1
ATOM 1861 C CA . TYR A 1 229 ? 11.022 1.698 -7.138 1.00 91.81 229 TYR A CA 1
ATOM 1862 C C . TYR A 1 229 ? 10.022 0.766 -7.846 1.00 91.81 229 TYR A C 1
ATOM 1864 O O . TYR A 1 229 ? 8.815 0.997 -7.835 1.00 91.81 229 TYR A O 1
ATOM 1872 N N . TYR A 1 230 ? 10.495 -0.369 -8.374 1.00 95.00 230 TYR A N 1
ATOM 1873 C CA . TYR A 1 230 ? 9.614 -1.420 -8.897 1.00 95.00 230 TYR A CA 1
ATOM 1874 C C . TYR A 1 230 ? 8.636 -1.959 -7.836 1.00 95.00 230 TYR A C 1
ATOM 1876 O O . TYR A 1 230 ? 7.450 -2.146 -8.110 1.00 95.00 230 TYR A O 1
ATOM 1884 N N . ASN A 1 231 ? 9.132 -2.239 -6.625 1.00 93.06 231 ASN A N 1
ATOM 1885 C CA . ASN A 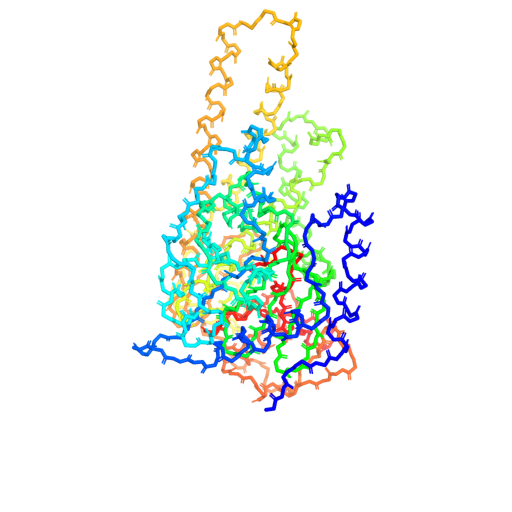1 231 ? 8.307 -2.763 -5.537 1.00 93.06 231 ASN A CA 1
ATOM 1886 C C . ASN A 1 231 ? 7.310 -1.704 -5.052 1.00 93.06 231 ASN A C 1
ATOM 1888 O O . ASN A 1 231 ? 6.145 -2.039 -4.851 1.00 93.06 231 ASN A O 1
ATOM 1892 N N . PHE A 1 232 ? 7.743 -0.444 -4.957 1.00 90.81 232 PHE A N 1
ATOM 1893 C CA . PHE A 1 232 ? 6.888 0.690 -4.606 1.00 90.81 232 PHE A CA 1
ATOM 1894 C C . PHE A 1 232 ? 5.672 0.796 -5.529 1.00 90.81 232 PHE A C 1
ATOM 1896 O O . PHE A 1 232 ? 4.551 0.982 -5.064 1.00 90.81 232 PHE A O 1
ATOM 1903 N N . PHE A 1 233 ? 5.855 0.586 -6.834 1.00 94.38 233 PHE A N 1
ATOM 1904 C CA . PHE A 1 233 ? 4.739 0.595 -7.776 1.00 94.38 233 PHE A CA 1
ATOM 1905 C C . PHE A 1 233 ? 3.768 -0.580 -7.579 1.00 94.38 233 PHE A C 1
ATOM 1907 O O . PHE A 1 233 ? 2.551 -0.392 -7.624 1.00 94.38 233 PHE A O 1
ATOM 1914 N N . LEU A 1 234 ? 4.273 -1.788 -7.302 1.00 95.00 234 LEU A N 1
ATOM 1915 C CA . LEU A 1 234 ? 3.416 -2.927 -6.952 1.00 95.00 234 LEU A CA 1
ATOM 1916 C C . LEU A 1 234 ? 2.615 -2.649 -5.671 1.00 95.00 234 LEU A C 1
ATOM 1918 O O . LEU A 1 234 ? 1.414 -2.915 -5.617 1.00 95.00 234 LEU A O 1
ATOM 1922 N N . GLU A 1 235 ? 3.267 -2.097 -4.654 1.00 91.12 235 GLU A N 1
ATOM 1923 C CA . GLU A 1 235 ? 2.640 -1.707 -3.391 1.00 91.12 235 GLU A CA 1
ATOM 1924 C C . GLU A 1 235 ? 1.558 -0.640 -3.610 1.00 91.12 235 GLU A C 1
ATOM 1926 O O . GLU A 1 235 ? 0.440 -0.804 -3.120 1.00 91.12 235 GLU A O 1
ATOM 1931 N N . ARG A 1 236 ? 1.815 0.354 -4.469 1.00 90.44 236 ARG A N 1
ATOM 1932 C CA . ARG A 1 236 ? 0.846 1.380 -4.888 1.00 90.44 236 ARG A CA 1
ATOM 1933 C C . ARG A 1 236 ? -0.392 0.785 -5.565 1.00 90.44 236 ARG A C 1
ATOM 1935 O O . ARG A 1 236 ? -1.515 1.220 -5.291 1.00 90.44 236 ARG A O 1
ATOM 1942 N N . ILE A 1 237 ? -0.234 -0.238 -6.412 1.00 93.50 237 ILE A N 1
ATOM 1943 C CA . ILE A 1 237 ? -1.374 -0.969 -6.999 1.00 93.50 237 ILE A CA 1
ATOM 1944 C C . ILE A 1 237 ? -2.186 -1.654 -5.890 1.00 93.50 237 ILE A C 1
ATOM 1946 O O . ILE A 1 237 ? -3.405 -1.488 -5.822 1.00 93.50 237 ILE A O 1
ATOM 1950 N N . LEU A 1 238 ? -1.527 -2.414 -5.009 1.00 91.88 238 LEU A N 1
ATOM 1951 C CA . LEU A 1 238 ? -2.189 -3.166 -3.934 1.00 91.88 238 LEU A CA 1
ATOM 1952 C C . LEU A 1 238 ? -2.922 -2.248 -2.950 1.00 91.88 238 LEU A C 1
ATOM 1954 O O . LEU A 1 238 ? -4.043 -2.558 -2.533 1.00 91.88 238 LEU A O 1
ATOM 1958 N N . TYR A 1 239 ? -2.329 -1.099 -2.637 1.00 86.62 239 TYR A N 1
ATOM 1959 C CA . TYR A 1 239 ? -2.941 -0.045 -1.841 1.00 86.62 239 TYR A CA 1
ATOM 1960 C C . TYR A 1 239 ? -4.229 0.487 -2.487 1.00 86.62 239 TYR A C 1
ATOM 1962 O O . TYR A 1 239 ? -5.279 0.545 -1.839 1.00 86.62 239 TYR A O 1
ATOM 1970 N N . ASN A 1 240 ? -4.204 0.795 -3.787 1.00 88.69 240 ASN A N 1
ATOM 1971 C CA . ASN A 1 240 ? -5.393 1.266 -4.501 1.00 88.69 240 ASN A CA 1
ATOM 1972 C C . ASN A 1 240 ? -6.497 0.193 -4.573 1.00 88.69 240 ASN A C 1
ATOM 1974 O O . ASN A 1 240 ? -7.676 0.511 -4.403 1.00 88.69 240 ASN A O 1
ATOM 1978 N N . VAL A 1 241 ? -6.140 -1.088 -4.732 1.00 90.56 241 VAL A N 1
ATOM 1979 C CA . VAL A 1 241 ? -7.110 -2.197 -4.650 1.00 90.56 241 VAL A CA 1
ATOM 1980 C C . VAL A 1 241 ? -7.731 -2.278 -3.258 1.00 90.56 241 VAL A C 1
ATOM 1982 O O . VAL A 1 241 ? -8.936 -2.478 -3.130 1.00 90.56 241 VAL A O 1
ATOM 1985 N N . ARG A 1 242 ? -6.942 -2.100 -2.199 1.00 84.56 242 ARG A N 1
AT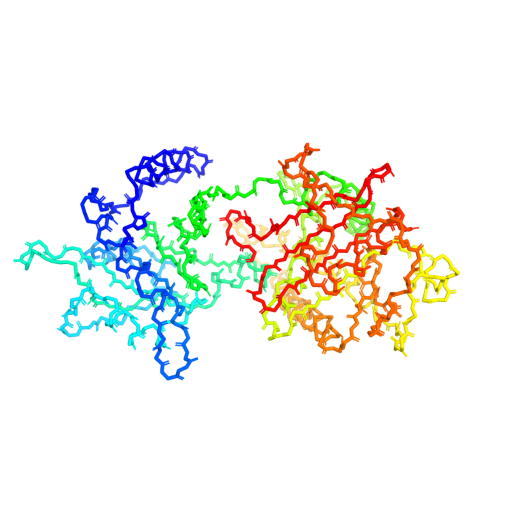OM 1986 C CA . ARG A 1 242 ? -7.429 -2.110 -0.812 1.00 84.56 242 ARG A CA 1
ATOM 1987 C C . ARG A 1 242 ? -8.370 -0.954 -0.506 1.00 84.56 242 ARG A C 1
ATOM 1989 O O . ARG A 1 242 ? -9.318 -1.136 0.254 1.00 84.56 242 ARG A O 1
ATOM 1996 N N . ASN A 1 243 ? -8.112 0.215 -1.077 1.00 80.31 243 ASN A N 1
ATOM 1997 C CA . ASN A 1 243 ? -8.987 1.371 -0.920 1.00 80.31 243 ASN A CA 1
ATOM 1998 C C . ASN A 1 243 ? -10.272 1.268 -1.748 1.00 80.31 243 ASN A C 1
ATOM 2000 O O . ASN A 1 243 ? -11.206 2.039 -1.522 1.00 80.31 243 ASN A O 1
ATOM 2004 N N . SER A 1 244 ? -10.359 0.303 -2.668 1.00 80.06 244 SER A N 1
ATOM 2005 C CA . SER A 1 244 ? -11.627 -0.061 -3.291 1.00 80.06 244 SER A CA 1
ATOM 2006 C C . SER A 1 244 ? -12.536 -0.780 -2.282 1.00 80.06 244 SER A C 1
ATOM 2008 O O . SER A 1 244 ? -12.096 -1.604 -1.480 1.00 80.06 244 SER A O 1
ATOM 2010 N N . ALA A 1 245 ? -13.840 -0.503 -2.317 1.00 67.62 245 ALA A N 1
ATOM 2011 C CA . ALA A 1 245 ? -14.793 -1.036 -1.337 1.00 67.62 245 ALA A CA 1
ATOM 2012 C C . ALA A 1 245 ? -15.022 -2.564 -1.424 1.00 67.62 245 ALA A C 1
ATOM 2014 O O . ALA A 1 245 ? -15.704 -3.134 -0.571 1.00 67.62 245 ALA A O 1
ATOM 2015 N N . HIS A 1 246 ? -14.513 -3.235 -2.461 1.00 76.81 246 HIS A N 1
ATOM 2016 C CA . HIS A 1 246 ? -14.867 -4.622 -2.785 1.00 76.81 246 HIS A CA 1
ATOM 2017 C C . HIS A 1 246 ? -13.714 -5.621 -2.611 1.00 76.81 246 HIS A C 1
ATOM 2019 O O . HIS A 1 246 ? -13.953 -6.838 -2.670 1.00 76.81 246 HIS A O 1
ATOM 2025 N N . GLY A 1 247 ? -12.497 -5.130 -2.348 1.00 84.69 247 GLY A N 1
ATOM 2026 C CA . GLY A 1 247 ? -11.271 -5.923 -2.423 1.00 84.69 247 GLY A CA 1
ATOM 2027 C C . GLY A 1 247 ? -10.986 -6.399 -3.852 1.00 84.69 247 GLY A C 1
ATOM 2028 O O . GLY A 1 247 ? -11.632 -5.972 -4.803 1.00 84.69 247 GLY A O 1
ATOM 2029 N N . GLY A 1 248 ? -10.045 -7.327 -4.011 1.00 92.19 248 GLY A N 1
ATOM 2030 C CA . GLY A 1 248 ? -9.622 -7.783 -5.334 1.00 92.19 248 GLY A CA 1
ATOM 2031 C C . GLY A 1 248 ? -8.666 -8.967 -5.291 1.00 92.19 248 GLY A C 1
ATOM 2032 O O . GLY A 1 248 ? -8.160 -9.353 -4.236 1.00 92.19 248 GLY A O 1
ATOM 2033 N N . THR A 1 249 ? -8.432 -9.590 -6.443 1.00 95.81 249 THR A N 1
ATOM 2034 C CA . THR A 1 249 ? -7.410 -10.633 -6.602 1.00 95.81 249 THR A CA 1
ATOM 2035 C C . THR A 1 249 ? -6.537 -10.294 -7.797 1.00 95.81 249 THR A C 1
ATOM 2037 O O . THR A 1 249 ? -7.043 -10.137 -8.906 1.00 95.81 249 THR A O 1
ATOM 2040 N N . ILE A 1 250 ? -5.233 -10.190 -7.556 1.00 97.62 250 ILE A N 1
ATOM 2041 C CA . ILE A 1 250 ? -4.216 -9.977 -8.583 1.00 97.62 250 ILE A CA 1
ATOM 2042 C C . ILE A 1 250 ? -3.348 -11.227 -8.647 1.00 97.62 250 ILE A C 1
ATOM 2044 O O . ILE A 1 250 ? -2.828 -11.682 -7.630 1.00 97.62 250 ILE A O 1
ATOM 2048 N N . ILE A 1 251 ? -3.188 -11.774 -9.844 1.00 98.25 251 ILE A N 1
ATOM 2049 C CA . ILE A 1 251 ? -2.274 -12.868 -10.146 1.00 98.25 251 ILE A CA 1
ATOM 2050 C C . ILE A 1 251 ? -1.131 -12.300 -10.979 1.00 98.25 251 ILE A C 1
ATOM 2052 O O . ILE A 1 251 ? -1.373 -11.666 -12.005 1.00 98.25 251 ILE A O 1
ATOM 2056 N N . ILE A 1 252 ? 0.100 -12.563 -10.549 1.00 98.56 252 ILE A N 1
ATOM 2057 C CA . ILE A 1 252 ? 1.316 -12.220 -11.279 1.00 98.56 252 ILE A CA 1
ATOM 2058 C C . ILE A 1 252 ? 1.940 -13.497 -11.835 1.00 98.56 252 ILE A C 1
ATOM 2060 O O . ILE A 1 252 ? 2.193 -14.447 -11.088 1.00 98.56 252 ILE A O 1
ATOM 2064 N N . VAL A 1 253 ? 2.195 -13.498 -13.140 1.00 98.25 253 VAL A N 1
ATOM 2065 C CA . VAL A 1 253 ? 2.880 -14.568 -13.881 1.00 98.25 253 VAL A CA 1
ATOM 2066 C C . VAL A 1 253 ? 4.168 -14.037 -14.530 1.00 98.25 253 VAL A C 1
ATOM 2068 O O . VAL A 1 253 ? 4.322 -12.821 -14.638 1.00 98.25 253 VAL A O 1
ATOM 2071 N N . PRO A 1 254 ? 5.118 -14.900 -14.929 1.00 97.75 254 PRO A N 1
ATOM 2072 C CA . PRO A 1 254 ? 6.323 -14.492 -15.642 1.00 97.75 254 PRO A CA 1
ATOM 2073 C C . PRO A 1 254 ? 6.031 -13.679 -16.906 1.00 97.75 254 PRO A C 1
ATOM 2075 O O . PRO A 1 254 ? 4.946 -13.759 -17.478 1.00 97.75 254 PRO A O 1
ATOM 2078 N N . GLU A 1 255 ? 7.013 -12.895 -17.340 1.00 96.12 255 GLU A N 1
ATOM 2079 C CA . GLU A 1 255 ? 6.865 -11.966 -18.466 1.00 96.12 255 GLU A CA 1
ATOM 2080 C C . GLU A 1 255 ? 6.594 -12.654 -19.804 1.00 96.12 255 GLU A C 1
ATOM 2082 O O . GLU A 1 255 ? 5.938 -12.087 -20.664 1.00 96.12 255 GLU A O 1
ATOM 2087 N N . GLU A 1 256 ? 7.057 -13.887 -19.980 1.00 95.56 256 GLU A N 1
ATOM 2088 C CA . GLU A 1 256 ? 6.853 -14.660 -21.204 1.00 95.56 256 GLU A CA 1
ATOM 2089 C C . GLU A 1 256 ? 5.419 -15.182 -21.396 1.00 95.56 256 GLU A C 1
ATOM 2091 O O . GLU A 1 256 ? 5.151 -15.869 -22.382 1.00 95.56 256 GLU A O 1
ATOM 2096 N N . PHE A 1 257 ? 4.518 -14.940 -20.443 1.00 95.94 257 PHE A N 1
ATOM 2097 C CA . PHE A 1 257 ? 3.131 -15.373 -20.544 1.00 95.94 257 PHE A CA 1
ATOM 2098 C C . PHE A 1 257 ? 2.310 -14.403 -21.389 1.00 95.94 257 PHE A C 1
ATOM 2100 O O . PHE A 1 257 ? 2.221 -13.216 -21.091 1.00 95.94 257 PHE A O 1
ATOM 2107 N N . GLU A 1 258 ? 1.611 -14.960 -22.372 1.00 95.50 258 GLU A N 1
ATOM 2108 C CA . GLU A 1 258 ? 0.579 -14.272 -23.144 1.00 95.50 258 GLU A CA 1
ATOM 2109 C C . GLU A 1 258 ? -0.820 -14.690 -22.665 1.00 95.50 258 GLU A C 1
ATOM 2111 O O . GLU A 1 258 ? -0.999 -15.707 -21.984 1.00 95.50 258 GLU A O 1
ATOM 2116 N N . PHE A 1 259 ? -1.845 -13.913 -23.026 1.00 93.75 259 PHE A N 1
ATOM 2117 C CA . PHE A 1 259 ? -3.224 -14.172 -22.591 1.00 93.75 259 PHE A CA 1
ATOM 2118 C C . PHE A 1 259 ? -3.788 -15.519 -23.088 1.00 93.75 259 PHE A C 1
ATOM 2120 O O . PHE A 1 259 ? -4.728 -16.044 -22.486 1.00 93.75 259 PHE A O 1
ATOM 2127 N N . ASP A 1 260 ? -3.246 -16.061 -24.181 1.00 94.25 260 ASP A N 1
ATOM 2128 C CA . ASP A 1 260 ? -3.646 -17.316 -24.820 1.00 94.25 260 ASP A CA 1
ATOM 2129 C C . ASP A 1 260 ? -2.683 -18.484 -24.548 1.00 94.25 260 ASP A C 1
ATOM 2131 O O . ASP A 1 260 ? -2.886 -19.582 -25.072 1.00 94.25 260 ASP A O 1
ATOM 2135 N N . ASP A 1 261 ? -1.682 -18.294 -23.679 1.00 95.31 261 ASP A N 1
ATOM 2136 C CA . ASP A 1 261 ? -0.744 -19.351 -23.302 1.00 95.31 261 ASP A CA 1
ATOM 2137 C C . ASP A 1 261 ? -1.505 -20.557 -22.705 1.00 95.31 261 ASP A C 1
ATOM 2139 O O . ASP A 1 261 ? -2.246 -20.393 -21.728 1.00 95.31 261 ASP A O 1
ATOM 2143 N N . PRO A 1 262 ? -1.343 -21.788 -23.233 1.00 94.06 262 PRO A N 1
ATOM 2144 C CA . PRO A 1 262 ? -2.008 -22.981 -22.703 1.00 94.06 262 PRO A CA 1
ATOM 2145 C C . PRO A 1 262 ? -1.763 -23.203 -21.205 1.00 94.06 262 PRO A C 1
ATOM 2147 O O . PRO A 1 262 ? -2.678 -23.558 -20.463 1.00 94.06 262 PRO A O 1
ATOM 2150 N N . ARG A 1 263 ? -0.549 -22.901 -20.719 1.00 93.56 263 ARG A N 1
ATOM 2151 C CA . ARG A 1 263 ? -0.187 -23.003 -19.295 1.00 93.56 263 ARG A CA 1
ATOM 2152 C C . ARG A 1 263 ? -1.079 -22.105 -18.435 1.00 93.56 263 ARG A C 1
ATOM 2154 O O . ARG A 1 263 ? -1.398 -22.479 -17.304 1.00 93.56 263 ARG A O 1
ATOM 2161 N N . LEU A 1 264 ? -1.507 -20.957 -18.962 1.00 94.56 264 LEU A N 1
ATOM 2162 C CA . LEU A 1 264 ? -2.409 -20.025 -18.292 1.00 94.56 264 LEU A CA 1
ATOM 2163 C C . LEU A 1 264 ? -3.878 -20.383 -18.519 1.00 94.56 264 LEU A C 1
ATOM 2165 O O . LEU A 1 264 ? -4.636 -20.522 -17.558 1.00 94.56 264 LEU A O 1
ATOM 2169 N N . THR A 1 265 ? -4.281 -20.560 -19.776 1.00 94.38 265 THR A N 1
ATOM 2170 C CA . THR A 1 265 ? -5.681 -20.767 -20.166 1.00 94.38 265 THR A CA 1
ATOM 2171 C C . THR A 1 265 ? -6.255 -22.078 -19.634 1.00 94.38 265 THR A C 1
ATOM 2173 O O . THR A 1 265 ? -7.458 -22.149 -19.371 1.00 94.38 265 THR A O 1
ATOM 2176 N N . ASP A 1 266 ? -5.427 -23.088 -19.355 1.00 92.88 266 ASP A N 1
ATOM 2177 C CA . ASP A 1 266 ? -5.834 -24.313 -18.653 1.00 92.88 266 ASP A CA 1
ATOM 2178 C C . ASP A 1 266 ? -6.235 -24.067 -17.190 1.00 92.88 266 ASP A C 1
ATOM 2180 O O . ASP A 1 266 ? -6.985 -24.858 -16.619 1.00 92.88 266 ASP A O 1
ATOM 2184 N N . ARG A 1 267 ? -5.792 -22.956 -16.588 1.00 93.94 267 ARG A N 1
ATOM 2185 C CA . ARG A 1 267 ? -5.969 -22.634 -15.160 1.00 93.94 267 ARG A CA 1
ATOM 2186 C C . ARG A 1 267 ? -6.902 -21.464 -14.901 1.00 93.94 267 ARG A C 1
ATOM 2188 O O . ARG A 1 267 ? -7.574 -21.446 -13.874 1.00 93.94 267 ARG A O 1
ATOM 2195 N N . VAL A 1 268 ? -6.972 -20.499 -15.809 1.00 95.12 268 VAL A N 1
ATOM 2196 C CA . VAL A 1 268 ? -7.837 -19.326 -15.676 1.00 95.12 268 VAL A CA 1
ATOM 2197 C C . VAL A 1 268 ? -8.488 -18.995 -17.009 1.00 95.12 268 VAL A C 1
ATOM 2199 O O . VAL A 1 268 ? -7.843 -18.977 -18.053 1.00 95.12 268 VAL A O 1
ATOM 2202 N N . ARG A 1 269 ? -9.795 -18.731 -16.985 1.00 96.44 269 ARG A N 1
ATOM 2203 C CA . ARG A 1 269 ? -10.523 -18.197 -18.135 1.00 96.44 269 ARG A CA 1
ATOM 2204 C C . ARG A 1 269 ? -10.641 -16.688 -17.981 1.00 96.44 269 ARG A C 1
ATOM 2206 O O . ARG A 1 269 ? -11.415 -16.211 -17.155 1.00 96.44 269 ARG A O 1
ATOM 2213 N N . LEU A 1 270 ? -9.902 -15.944 -18.795 1.00 96.94 270 LEU A N 1
ATOM 2214 C CA . LEU A 1 270 ? -10.015 -14.489 -18.867 1.00 96.94 270 LEU A CA 1
ATOM 2215 C C . LEU A 1 270 ? -11.247 -14.116 -19.694 1.00 96.94 270 LEU A C 1
ATOM 2217 O O . LEU A 1 270 ? -11.328 -14.442 -20.876 1.00 96.94 270 LEU A O 1
ATOM 2221 N N . LYS A 1 271 ? -12.231 -13.458 -19.072 1.00 97.25 271 LYS A N 1
ATOM 2222 C CA . LYS A 1 271 ? -13.423 -12.978 -19.788 1.00 97.25 271 LYS A CA 1
ATOM 2223 C C . LYS A 1 271 ? -13.113 -11.750 -20.644 1.00 97.25 271 LYS A C 1
ATOM 2225 O O . LYS A 1 271 ? -13.656 -11.627 -21.739 1.00 97.25 271 LYS A O 1
ATOM 2230 N N . TYR A 1 272 ? -12.263 -10.861 -20.138 1.00 97.81 272 TYR A N 1
ATOM 2231 C CA . TYR A 1 272 ? -11.829 -9.656 -20.833 1.00 97.81 272 TYR A CA 1
ATOM 2232 C C . TYR A 1 272 ? -10.308 -9.679 -20.959 1.00 97.81 272 TYR A C 1
ATOM 2234 O O . TYR A 1 272 ? -9.595 -9.385 -20.003 1.00 97.81 272 TYR A O 1
ATOM 2242 N N . THR A 1 273 ? -9.813 -10.067 -22.130 1.00 97.38 273 THR A N 1
ATOM 2243 C CA . THR A 1 273 ? -8.389 -9.994 -22.483 1.00 97.38 273 THR A CA 1
ATOM 2244 C C . THR A 1 273 ? -8.050 -8.579 -22.934 1.00 97.38 273 THR A C 1
ATOM 2246 O O . THR A 1 273 ? -8.864 -7.939 -23.602 1.00 97.38 273 THR A O 1
ATOM 2249 N N . THR A 1 274 ? -6.864 -8.084 -22.599 1.00 95.38 274 THR A N 1
ATOM 2250 C CA . THR A 1 274 ? -6.452 -6.721 -22.957 1.00 95.38 274 THR A CA 1
ATOM 2251 C C . THR A 1 274 ? -4.950 -6.643 -23.206 1.00 95.38 274 THR A C 1
ATOM 2253 O O . THR A 1 274 ? -4.210 -7.556 -22.858 1.00 95.38 274 THR A O 1
ATOM 2256 N N . LYS A 1 275 ? -4.521 -5.548 -23.836 1.00 92.25 275 LYS A N 1
ATOM 2257 C CA . LYS A 1 275 ? -3.122 -5.132 -23.921 1.00 92.25 275 LYS A CA 1
ATOM 2258 C C . LYS A 1 275 ? -3.003 -3.804 -23.196 1.00 92.25 275 LYS A C 1
ATOM 2260 O O . LYS A 1 275 ? -3.275 -2.755 -23.771 1.00 92.25 275 LYS A O 1
ATOM 2265 N N . PHE A 1 276 ? -2.713 -3.878 -21.905 1.00 95.75 276 PHE A N 1
ATOM 2266 C CA . PHE A 1 276 ? -2.428 -2.710 -21.083 1.00 95.75 276 PHE A CA 1
ATOM 2267 C C . PHE A 1 276 ? -1.012 -2.878 -20.531 1.00 95.75 276 PHE A C 1
ATOM 2269 O O . PHE A 1 276 ? -0.805 -3.622 -19.576 1.00 95.75 276 PHE A O 1
ATOM 2276 N N . ASP A 1 277 ? -0.050 -2.254 -21.206 1.00 94.81 277 ASP A N 1
ATOM 2277 C CA . ASP A 1 277 ? 1.399 -2.471 -21.088 1.00 94.81 277 ASP A CA 1
ATOM 2278 C C . ASP A 1 277 ? 2.190 -1.158 -20.895 1.00 94.81 277 ASP A C 1
ATOM 2280 O O . ASP A 1 277 ? 3.414 -1.122 -21.005 1.00 94.81 277 ASP A O 1
ATOM 2284 N N . CYS A 1 278 ? 1.504 -0.060 -20.558 1.00 96.38 278 CYS A N 1
ATOM 2285 C CA . CYS A 1 278 ? 2.126 1.258 -20.381 1.00 96.38 278 CYS A CA 1
ATOM 2286 C C . CYS A 1 278 ? 2.923 1.410 -19.074 1.00 96.38 278 CYS A C 1
ATOM 2288 O O . CYS A 1 278 ? 3.804 2.264 -18.990 1.00 96.38 278 CYS A O 1
ATOM 2290 N N . ALA A 1 279 ? 2.644 0.584 -18.060 1.00 97.44 279 ALA A N 1
ATOM 2291 C CA . ALA A 1 279 ? 3.257 0.695 -16.737 1.00 97.44 279 ALA A CA 1
ATOM 2292 C C . ALA A 1 279 ? 4.789 0.578 -16.780 1.00 97.44 279 ALA A C 1
ATOM 2294 O O . ALA A 1 279 ? 5.488 1.354 -16.133 1.00 97.44 279 ALA A O 1
ATOM 2295 N N . TRP A 1 280 ? 5.316 -0.371 -17.560 1.00 97.56 280 TRP A N 1
ATOM 2296 C CA . TRP A 1 280 ? 6.758 -0.599 -17.649 1.00 97.56 280 TRP A CA 1
ATOM 2297 C C . TRP A 1 280 ? 7.505 0.578 -18.280 1.00 97.56 280 TRP A C 1
ATOM 2299 O O . TRP A 1 280 ? 8.551 0.984 -17.775 1.00 97.56 280 TRP A O 1
ATOM 2309 N N . ASP A 1 281 ? 6.969 1.122 -19.376 1.00 97.62 281 ASP A N 1
ATOM 2310 C CA . ASP A 1 281 ? 7.557 2.274 -20.065 1.00 97.62 281 ASP A CA 1
ATOM 2311 C C . ASP A 1 281 ? 7.541 3.518 -19.174 1.00 97.62 281 ASP A C 1
ATOM 2313 O O . ASP A 1 281 ? 8.561 4.193 -19.041 1.00 97.62 281 ASP A O 1
ATOM 2317 N N . CYS A 1 282 ? 6.420 3.765 -18.491 1.00 97.94 282 CYS A N 1
ATOM 2318 C CA . CYS A 1 282 ? 6.292 4.876 -17.557 1.00 97.94 282 CYS A CA 1
ATOM 2319 C C . CYS A 1 282 ? 7.300 4.751 -16.399 1.00 97.94 282 CYS A C 1
ATOM 2321 O O . CYS A 1 282 ? 8.077 5.674 -16.182 1.00 97.94 282 CYS A O 1
ATOM 2323 N N . LEU A 1 283 ? 7.409 3.580 -15.751 1.00 97.44 283 LEU A N 1
ATOM 2324 C CA . LEU A 1 283 ? 8.411 3.325 -14.699 1.00 97.44 283 LEU A CA 1
ATOM 2325 C C . LEU A 1 283 ? 9.847 3.567 -15.176 1.00 97.44 283 LEU A C 1
ATOM 2327 O O . LEU A 1 283 ? 10.658 4.164 -14.469 1.00 97.44 283 LEU A O 1
ATOM 2331 N N . PHE A 1 284 ? 10.172 3.081 -16.374 1.00 97.88 284 PHE A N 1
ATOM 2332 C CA . PHE A 1 284 ? 11.483 3.277 -16.979 1.00 97.88 284 PHE A CA 1
ATOM 2333 C C . PHE A 1 284 ? 11.771 4.765 -17.233 1.00 97.88 284 PHE A C 1
ATOM 2335 O O . PHE A 1 284 ? 12.850 5.242 -16.877 1.00 97.88 284 PHE A O 1
ATOM 2342 N N . ARG A 1 285 ? 10.809 5.506 -17.799 1.00 98.00 285 ARG A N 1
ATOM 2343 C CA . ARG A 1 285 ? 10.917 6.954 -18.034 1.00 98.00 285 ARG A CA 1
ATOM 2344 C C . ARG A 1 285 ? 11.059 7.734 -16.727 1.00 98.00 285 ARG A C 1
ATOM 2346 O O . ARG A 1 285 ? 11.907 8.623 -16.686 1.00 98.00 285 ARG A O 1
ATOM 2353 N N . SER A 1 286 ? 10.306 7.384 -15.679 1.00 96.94 286 SER A N 1
ATOM 2354 C CA . SER A 1 286 ? 10.408 7.998 -14.344 1.00 96.94 286 SER A CA 1
ATOM 2355 C C . SER A 1 286 ? 11.813 7.872 -13.782 1.00 96.94 286 SER A C 1
ATOM 2357 O O . SER A 1 286 ? 12.415 8.878 -13.428 1.00 96.94 286 SER A O 1
ATOM 2359 N N . LEU A 1 287 ? 12.389 6.668 -13.812 1.00 96.31 287 LEU A N 1
ATOM 2360 C CA . LEU A 1 287 ? 13.749 6.444 -13.323 1.00 96.31 287 LEU A CA 1
ATOM 2361 C C . LEU A 1 287 ? 14.788 7.216 -14.158 1.00 96.31 287 LEU A C 1
ATOM 2363 O O . LEU A 1 287 ? 15.632 7.934 -13.629 1.00 96.31 287 LEU A O 1
ATOM 2367 N N . VAL A 1 288 ? 14.730 7.144 -15.486 1.00 96.50 288 VAL A N 1
ATOM 2368 C CA . VAL A 1 288 ? 15.685 7.893 -16.324 1.00 96.50 288 VAL A CA 1
ATOM 2369 C C . VAL A 1 288 ? 15.574 9.406 -16.095 1.00 96.50 288 VAL A C 1
ATOM 2371 O O . VAL A 1 288 ? 16.592 10.099 -16.062 1.00 96.50 288 VAL A O 1
ATOM 2374 N N . ASN A 1 289 ? 14.354 9.927 -15.938 1.00 96.56 289 ASN A N 1
ATOM 2375 C CA . ASN A 1 289 ? 14.126 11.329 -15.612 1.00 96.56 289 ASN A CA 1
ATOM 2376 C C . ASN A 1 289 ? 14.695 11.684 -14.232 1.00 96.56 289 ASN A C 1
ATOM 2378 O O . ASN A 1 289 ? 15.408 12.676 -14.120 1.00 96.56 289 ASN A O 1
ATOM 2382 N N . GLU A 1 290 ? 14.434 10.858 -13.221 1.00 93.12 290 GLU A N 1
ATOM 2383 C CA . GLU A 1 290 ? 14.843 11.084 -11.839 1.00 93.12 290 GLU A CA 1
ATOM 2384 C C . GLU A 1 290 ? 16.363 11.164 -11.682 1.00 93.12 290 GLU A C 1
ATOM 2386 O O . GLU A 1 290 ? 16.859 12.110 -11.072 1.00 93.12 290 GLU A O 1
ATOM 2391 N N . SER A 1 291 ? 17.113 10.246 -12.301 1.00 92.50 291 SER A N 1
ATOM 2392 C CA . SER A 1 291 ? 18.580 10.317 -12.313 1.00 92.50 291 SER A CA 1
ATOM 2393 C C . SER A 1 291 ? 19.068 11.626 -12.945 1.00 92.50 291 SER A C 1
ATOM 2395 O O . SER A 1 291 ? 19.819 12.370 -12.318 1.00 92.50 291 SER A O 1
ATOM 2397 N N . ARG A 1 292 ? 18.565 11.980 -14.138 1.00 93.12 292 ARG A N 1
ATOM 2398 C CA . ARG A 1 292 ? 18.947 13.230 -14.822 1.00 93.12 292 ARG A CA 1
ATOM 2399 C C . ARG A 1 292 ? 18.568 14.474 -14.012 1.00 93.12 292 ARG A C 1
ATOM 2401 O O . ARG A 1 292 ? 19.284 15.475 -14.046 1.00 93.12 292 ARG A O 1
ATOM 2408 N N . TYR A 1 293 ? 17.430 14.432 -13.321 1.00 92.25 293 TYR A N 1
ATOM 2409 C CA . TYR A 1 293 ? 16.955 15.514 -12.468 1.00 92.25 293 TYR A CA 1
ATOM 2410 C C . TYR A 1 293 ? 17.906 15.730 -11.291 1.00 92.25 293 TYR A C 1
ATOM 2412 O O . TYR A 1 293 ? 18.339 16.861 -11.078 1.00 92.25 293 TYR A O 1
ATOM 2420 N N . TYR A 1 294 ? 18.274 14.670 -10.565 1.00 89.00 294 TYR A N 1
ATOM 2421 C CA . TYR A 1 294 ? 19.145 14.789 -9.396 1.00 89.00 294 TYR A CA 1
ATOM 2422 C C . TYR A 1 294 ? 20.601 15.111 -9.746 1.00 89.00 294 TYR A C 1
ATOM 2424 O O . TYR A 1 294 ? 21.246 15.837 -8.985 1.00 89.00 294 TYR A O 1
ATOM 2432 N N . ASP A 1 295 ? 21.094 14.676 -10.909 1.00 87.69 295 ASP A N 1
ATOM 2433 C CA . ASP A 1 295 ? 22.408 15.082 -11.427 1.00 87.69 295 ASP A CA 1
ATOM 2434 C C . ASP A 1 295 ? 22.479 16.608 -11.622 1.00 87.69 295 ASP A C 1
ATOM 2436 O O . ASP A 1 295 ? 23.429 17.270 -11.185 1.00 87.69 295 ASP A O 1
ATOM 2440 N N . LEU A 1 296 ? 21.439 17.195 -12.229 1.00 87.19 296 LEU A N 1
ATOM 2441 C CA . LEU A 1 296 ? 21.336 18.647 -12.391 1.00 87.19 296 LEU A CA 1
ATOM 2442 C C . LEU A 1 296 ? 21.040 19.362 -11.070 1.00 87.19 296 LEU A C 1
ATOM 2444 O O . LEU A 1 296 ? 21.637 20.402 -10.811 1.00 87.19 296 LEU A O 1
ATOM 2448 N N . HIS A 1 297 ? 20.147 18.824 -10.236 1.00 85.44 297 HIS A N 1
ATOM 2449 C CA . HIS A 1 297 ? 19.792 19.421 -8.947 1.00 85.44 297 HIS A CA 1
ATOM 2450 C C . HIS A 1 297 ? 21.027 19.556 -8.051 1.00 85.44 297 HIS A C 1
ATOM 2452 O O . HIS A 1 297 ? 21.285 20.632 -7.523 1.00 85.44 297 HIS A O 1
ATOM 2458 N N . SER A 1 298 ? 21.823 18.490 -7.930 1.00 81.31 298 SER A N 1
ATOM 2459 C CA . SER A 1 298 ? 23.055 18.498 -7.132 1.00 81.31 298 SER A CA 1
ATOM 2460 C C . SER A 1 298 ? 24.051 19.534 -7.656 1.00 81.31 298 SER A C 1
ATOM 2462 O O . SER A 1 298 ? 24.587 20.309 -6.874 1.00 81.31 298 SER A O 1
ATOM 2464 N N . SER A 1 299 ? 24.214 19.619 -8.981 1.00 78.81 299 SER A N 1
ATOM 2465 C CA . SER A 1 299 ? 25.088 20.612 -9.623 1.00 78.81 299 SER A CA 1
ATOM 2466 C C . SER A 1 299 ? 24.635 22.061 -9.380 1.00 78.81 299 SER A C 1
ATOM 2468 O O . SER A 1 299 ? 25.459 22.964 -9.321 1.00 78.81 299 SER A O 1
ATOM 2470 N N . LEU A 1 300 ? 23.325 22.298 -9.256 1.00 79.56 300 LEU A N 1
ATOM 2471 C CA . LEU A 1 300 ? 22.742 23.625 -9.024 1.00 79.56 300 LEU A CA 1
ATOM 2472 C C . LEU A 1 300 ? 22.729 24.045 -7.548 1.00 79.56 300 LEU A C 1
ATOM 2474 O O . LEU A 1 300 ? 22.587 25.233 -7.265 1.00 79.56 300 LEU A O 1
ATOM 2478 N N . CYS A 1 301 ? 22.836 23.093 -6.619 1.00 73.38 301 CYS A N 1
ATOM 2479 C CA . CYS A 1 301 ? 22.906 23.358 -5.182 1.00 73.38 301 CYS A CA 1
ATOM 2480 C C . CYS A 1 301 ? 24.326 23.667 -4.683 1.00 73.38 301 CYS A C 1
ATOM 2482 O O . CYS A 1 301 ? 24.471 24.047 -3.524 1.00 73.38 301 CYS A O 1
ATOM 2484 N N . ASP A 1 302 ? 25.354 23.519 -5.524 1.00 74.94 302 ASP A N 1
ATOM 2485 C CA . ASP A 1 302 ? 26.712 23.958 -5.205 1.00 74.94 302 ASP A CA 1
ATOM 2486 C C . ASP A 1 302 ? 26.819 25.489 -5.328 1.00 74.94 302 ASP A C 1
ATOM 2488 O O . ASP A 1 302 ? 26.774 26.053 -6.425 1.00 74.94 302 ASP A O 1
ATOM 2492 N N . ASP A 1 303 ? 27.002 26.163 -4.186 1.00 60.25 303 ASP A N 1
ATOM 2493 C CA . ASP A 1 303 ? 27.023 27.631 -4.032 1.00 60.25 303 ASP A CA 1
ATOM 2494 C C . ASP A 1 303 ? 28.108 28.355 -4.869 1.00 60.25 303 ASP A C 1
ATOM 2496 O O . ASP A 1 303 ? 28.110 29.585 -4.966 1.00 60.25 303 ASP A O 1
ATOM 2500 N N . GLU A 1 304 ? 29.043 27.624 -5.483 1.00 60.72 304 GLU A N 1
ATOM 2501 C CA . GLU A 1 304 ? 30.184 28.179 -6.222 1.00 60.72 304 GLU A CA 1
ATOM 2502 C C . GLU A 1 304 ? 29.970 28.301 -7.748 1.00 60.72 304 GLU A C 1
ATOM 2504 O O . GLU A 1 304 ? 30.846 28.831 -8.439 1.00 60.72 304 GLU A O 1
ATOM 2509 N N . GLN A 1 305 ? 28.831 27.860 -8.308 1.00 61.16 305 GLN A N 1
ATOM 2510 C CA . GLN A 1 305 ? 28.571 27.936 -9.757 1.00 61.16 305 GLN A CA 1
ATOM 2511 C C . GLN A 1 305 ? 27.599 29.054 -10.167 1.00 61.16 305 GLN A C 1
ATOM 2513 O O . GLN A 1 305 ? 26.443 29.107 -9.750 1.00 61.16 305 GLN A O 1
ATOM 2518 N N . GLU A 1 306 ? 28.028 29.909 -11.106 1.00 62.97 306 GLU A N 1
ATOM 2519 C CA . GLU A 1 306 ? 27.103 30.751 -11.873 1.00 62.97 306 GLU A CA 1
ATOM 2520 C C . GLU A 1 306 ? 26.173 29.858 -12.710 1.00 62.97 306 GLU A C 1
ATOM 2522 O O . GLU A 1 306 ? 26.579 29.232 -13.693 1.00 62.97 306 GLU A O 1
ATOM 2527 N N . CYS A 1 307 ? 24.898 29.802 -12.324 1.00 66.94 307 CYS A N 1
ATOM 2528 C CA . CYS A 1 307 ? 23.896 29.009 -13.023 1.00 66.94 307 CYS A CA 1
ATOM 2529 C C . CYS A 1 307 ? 23.627 29.569 -14.432 1.00 66.94 307 CYS A C 1
ATOM 2531 O O . CYS A 1 307 ? 22.992 30.613 -14.610 1.00 66.94 307 CYS A O 1
ATOM 2533 N N . ASN A 1 308 ? 24.047 28.834 -15.463 1.00 80.94 308 ASN A N 1
ATOM 2534 C CA . ASN A 1 308 ? 23.694 29.140 -16.847 1.00 80.94 308 ASN A CA 1
ATOM 2535 C C . ASN A 1 308 ? 22.167 29.020 -17.052 1.00 80.94 308 ASN A C 1
ATOM 2537 O O . ASN A 1 308 ? 21.537 28.047 -16.634 1.00 80.94 308 ASN A O 1
ATOM 2541 N N . THR A 1 309 ? 21.569 29.990 -17.752 1.00 85.69 309 THR A N 1
ATOM 2542 C CA . THR A 1 309 ? 20.138 30.006 -18.102 1.00 85.69 309 THR A CA 1
ATOM 2543 C C . THR A 1 309 ? 19.669 28.721 -18.793 1.00 85.69 309 THR A C 1
ATOM 2545 O O . THR A 1 309 ? 18.545 28.278 -18.558 1.00 85.69 309 THR A O 1
ATOM 2548 N N . ASP A 1 310 ? 20.494 28.103 -19.639 1.00 87.44 310 ASP A N 1
ATOM 2549 C CA . ASP A 1 310 ? 20.105 26.879 -20.347 1.00 87.44 310 ASP A CA 1
ATOM 2550 C C . ASP A 1 310 ? 20.096 25.647 -19.435 1.00 87.44 310 ASP A C 1
ATOM 2552 O O . ASP A 1 310 ? 19.218 24.798 -19.579 1.00 87.44 310 ASP A O 1
ATOM 2556 N N . VAL A 1 311 ? 21.001 25.585 -18.452 1.00 86.00 311 VAL A N 1
ATOM 2557 C CA . VAL A 1 311 ? 21.006 24.533 -17.420 1.00 86.00 311 VAL A CA 1
ATOM 2558 C C . VAL A 1 311 ? 19.766 24.667 -16.540 1.00 86.00 311 VAL A C 1
ATOM 2560 O O . VAL A 1 311 ? 19.055 23.688 -16.328 1.00 86.00 311 VAL A O 1
ATOM 2563 N N . PHE A 1 312 ? 19.423 25.892 -16.130 1.00 86.81 312 PHE A N 1
ATOM 2564 C CA . PHE A 1 312 ? 18.200 26.148 -15.369 1.00 86.81 312 PHE A CA 1
ATOM 2565 C C . PHE A 1 312 ? 16.933 25.745 -16.138 1.00 86.81 312 PHE A C 1
ATOM 2567 O O . PHE A 1 312 ? 16.046 25.098 -15.588 1.00 86.81 312 PHE A O 1
ATOM 2574 N N . LYS A 1 313 ? 16.844 26.068 -17.437 1.00 90.31 313 LYS A N 1
ATOM 2575 C CA . LYS A 1 313 ? 15.716 25.636 -18.283 1.00 90.31 313 LYS A CA 1
ATOM 2576 C C . LYS A 1 313 ? 15.615 24.115 -18.382 1.00 90.31 313 LYS A C 1
ATOM 2578 O O . LYS A 1 313 ? 14.505 23.587 -18.388 1.00 90.31 313 LYS A O 1
ATOM 2583 N N . GLN A 1 314 ? 16.746 23.418 -18.492 1.00 91.31 314 GLN A N 1
ATOM 2584 C CA . GLN A 1 314 ? 16.767 21.954 -18.509 1.00 91.31 314 GLN A CA 1
ATOM 2585 C C . GLN A 1 314 ? 16.296 21.377 -17.176 1.00 91.31 314 GLN A C 1
ATOM 2587 O O . GLN A 1 314 ? 15.446 20.493 -17.180 1.00 91.31 314 GLN A O 1
ATOM 2592 N N . TYR A 1 315 ? 16.773 21.927 -16.059 1.00 91.62 315 TYR A N 1
ATOM 2593 C CA . TYR A 1 315 ? 16.319 21.557 -14.724 1.00 91.62 315 TYR A CA 1
ATOM 2594 C C . TYR A 1 315 ? 14.802 21.727 -14.567 1.00 91.62 315 TYR A C 1
ATOM 2596 O O . TYR A 1 315 ? 14.117 20.769 -14.222 1.00 91.62 315 TYR A O 1
ATOM 2604 N N . VAL A 1 316 ? 14.254 22.898 -14.918 1.00 92.06 316 VAL A N 1
ATOM 2605 C CA . VAL A 1 316 ? 12.802 23.153 -14.861 1.00 92.06 316 VAL A CA 1
ATOM 2606 C C . VAL A 1 316 ? 12.035 22.158 -15.732 1.00 92.06 316 VAL A C 1
ATOM 2608 O O . VAL A 1 316 ? 11.014 21.628 -15.306 1.00 92.06 316 VAL A O 1
ATOM 2611 N N . ARG A 1 317 ? 12.534 21.852 -16.936 1.00 94.44 317 ARG A N 1
ATOM 2612 C CA . ARG A 1 317 ? 11.905 20.858 -17.815 1.00 94.44 317 ARG A CA 1
ATOM 2613 C C . ARG A 1 317 ? 11.888 19.465 -17.185 1.00 94.44 317 ARG A C 1
ATOM 2615 O O . ARG A 1 317 ? 10.869 18.789 -17.288 1.00 94.44 317 ARG A O 1
ATOM 2622 N N . LEU A 1 318 ? 12.995 19.027 -16.583 1.00 95.38 318 LEU A N 1
ATOM 2623 C CA . LEU A 1 318 ? 13.058 17.728 -15.914 1.00 95.38 318 LEU A CA 1
ATOM 2624 C C . LEU A 1 318 ? 12.129 17.687 -14.703 1.00 95.38 318 LEU A C 1
ATOM 2626 O O . LEU A 1 318 ? 11.401 16.714 -14.578 1.00 95.38 318 LEU A O 1
ATOM 2630 N N . ALA A 1 319 ? 12.089 18.752 -13.898 1.00 93.00 319 ALA A N 1
ATOM 2631 C CA . ALA A 1 319 ? 11.180 18.879 -12.761 1.00 93.00 319 ALA A CA 1
ATOM 2632 C C . ALA A 1 319 ? 9.705 18.753 -13.185 1.00 93.00 319 ALA A C 1
ATOM 2634 O O . ALA A 1 319 ? 8.955 17.985 -12.597 1.00 93.00 319 ALA A O 1
ATOM 2635 N N . THR A 1 320 ? 9.293 19.443 -14.255 1.00 94.19 320 THR A N 1
ATOM 2636 C CA . THR A 1 320 ? 7.921 19.336 -14.781 1.00 94.19 320 THR A CA 1
ATOM 2637 C C . THR A 1 320 ? 7.621 17.951 -15.358 1.00 94.19 320 THR A C 1
ATOM 2639 O O . THR A 1 320 ? 6.538 17.415 -15.155 1.00 94.19 320 THR A O 1
ATOM 2642 N N . GLU A 1 321 ? 8.561 17.352 -16.095 1.00 95.88 321 GLU A N 1
ATOM 2643 C CA . GLU A 1 321 ? 8.381 15.994 -16.629 1.00 95.88 321 GLU A CA 1
ATOM 2644 C C . GLU A 1 321 ? 8.286 14.959 -15.499 1.00 95.88 321 GLU A C 1
ATOM 2646 O O . GLU A 1 321 ? 7.498 14.025 -15.600 1.00 95.88 321 GLU A O 1
ATOM 2651 N N . LYS A 1 322 ? 9.043 15.146 -14.416 1.00 93.19 322 LYS A N 1
ATOM 2652 C CA . LYS A 1 322 ? 8.991 14.319 -13.211 1.00 93.19 322 LYS A CA 1
ATOM 2653 C C . LYS A 1 322 ? 7.601 14.337 -12.574 1.00 93.19 322 LYS A C 1
ATOM 2655 O O . LYS A 1 322 ? 7.020 13.277 -12.379 1.00 93.19 322 LYS A O 1
ATOM 2660 N N . GLU A 1 323 ? 7.040 15.529 -12.352 1.00 91.06 323 GLU A N 1
ATOM 2661 C CA . GLU A 1 323 ? 5.674 15.696 -11.831 1.00 91.06 323 GLU A CA 1
ATOM 2662 C C . GLU A 1 323 ? 4.637 14.987 -12.721 1.00 91.06 323 GLU A C 1
ATOM 2664 O O . GLU A 1 323 ? 3.801 14.236 -12.221 1.00 91.06 323 GLU A O 1
ATOM 2669 N N . HIS A 1 324 ? 4.722 15.154 -14.047 1.00 94.81 324 HIS A N 1
ATOM 2670 C CA . HIS A 1 324 ? 3.812 14.474 -14.976 1.00 94.81 324 HIS A CA 1
ATOM 2671 C C . HIS A 1 324 ? 3.955 12.946 -14.952 1.00 94.81 324 HIS A C 1
ATOM 2673 O O . HIS A 1 324 ? 2.953 12.240 -15.041 1.00 94.81 324 HIS A O 1
ATOM 2679 N N . LEU A 1 325 ? 5.180 12.424 -14.853 1.00 95.75 325 LEU A N 1
ATOM 2680 C CA . LEU A 1 325 ? 5.438 10.985 -14.781 1.00 95.75 325 LEU A CA 1
ATOM 2681 C C . LEU A 1 325 ? 4.905 10.376 -13.475 1.00 95.75 325 LEU A C 1
ATOM 2683 O O . LEU A 1 325 ? 4.343 9.280 -13.492 1.00 95.75 325 LEU A O 1
ATOM 2687 N N . ASP A 1 326 ? 5.012 11.097 -12.358 1.00 91.00 326 ASP A N 1
ATOM 2688 C CA . ASP A 1 326 ? 4.448 10.672 -11.074 1.00 91.00 326 ASP A CA 1
ATOM 2689 C C . ASP A 1 326 ? 2.910 10.633 -11.095 1.00 91.00 326 ASP A C 1
ATOM 2691 O O . ASP A 1 326 ? 2.303 9.694 -10.559 1.00 91.00 326 ASP A O 1
ATOM 2695 N N . GLU A 1 327 ? 2.273 11.617 -11.742 1.00 92.88 327 GLU A N 1
ATOM 2696 C CA . GLU A 1 327 ? 0.828 11.632 -12.003 1.00 92.88 327 GLU A CA 1
ATOM 2697 C C . GLU A 1 327 ? 0.407 10.487 -12.940 1.00 92.88 327 GLU A C 1
ATOM 2699 O O . GLU A 1 327 ? -0.570 9.786 -12.665 1.00 92.88 327 GLU A O 1
ATOM 2704 N N . GLU A 1 328 ? 1.168 10.235 -14.009 1.00 96.31 328 GLU A N 1
ATOM 2705 C CA . GLU A 1 328 ? 0.907 9.145 -14.954 1.00 96.31 328 GLU A CA 1
ATOM 2706 C C . GLU A 1 328 ? 0.967 7.778 -14.246 1.00 96.31 328 GLU A C 1
ATOM 2708 O O . GLU A 1 328 ? 0.031 6.981 -14.357 1.00 96.31 328 GLU A O 1
ATOM 2713 N N . LEU A 1 329 ? 1.996 7.521 -13.427 1.00 95.31 329 LEU A N 1
ATOM 2714 C CA . LEU A 1 329 ? 2.092 6.299 -12.618 1.00 95.31 329 LEU A CA 1
ATOM 2715 C C . LEU A 1 329 ? 0.933 6.164 -11.619 1.00 95.31 329 LEU A C 1
ATOM 2717 O O . LEU A 1 329 ? 0.432 5.052 -11.413 1.00 95.31 329 LEU A O 1
ATOM 2721 N N . GLN A 1 330 ? 0.472 7.268 -11.018 1.00 92.19 330 GLN A N 1
ATOM 2722 C CA . GLN A 1 330 ? -0.698 7.266 -10.131 1.00 92.19 330 GLN A CA 1
ATOM 2723 C C . GLN A 1 330 ? -1.947 6.770 -10.859 1.00 92.19 330 GLN A C 1
ATOM 2725 O O . GLN A 1 330 ? -2.690 5.927 -10.345 1.00 92.19 330 GLN A O 1
ATOM 2730 N N . ASP A 1 331 ? -2.191 7.304 -12.050 1.00 96.00 331 ASP A N 1
ATOM 2731 C CA . ASP A 1 331 ? -3.379 6.995 -12.832 1.00 96.00 331 ASP A CA 1
ATOM 2732 C C . ASP A 1 331 ? -3.323 5.582 -13.415 1.00 96.00 331 ASP A C 1
ATOM 2734 O O . ASP A 1 331 ? -4.337 4.877 -13.406 1.00 96.00 331 ASP A O 1
ATOM 2738 N N . ILE A 1 332 ? -2.137 5.109 -13.815 1.00 97.75 332 ILE A N 1
ATOM 2739 C CA . ILE A 1 332 ? -1.918 3.713 -14.209 1.00 97.75 332 ILE A CA 1
ATOM 2740 C C . ILE A 1 332 ? -2.239 2.775 -13.037 1.00 97.75 332 ILE A C 1
ATOM 2742 O O . ILE A 1 332 ? -3.034 1.845 -13.206 1.00 97.75 332 ILE A O 1
ATOM 2746 N N . ALA A 1 333 ? -1.698 3.024 -11.838 1.00 95.50 333 ALA A N 1
ATOM 2747 C CA . ALA A 1 333 ? -1.949 2.183 -10.664 1.00 95.50 333 ALA A CA 1
ATOM 2748 C C . ALA A 1 333 ? -3.443 2.142 -10.287 1.00 95.50 333 ALA A C 1
ATOM 2750 O O . ALA A 1 333 ? -3.996 1.065 -10.035 1.00 95.50 333 ALA A O 1
ATOM 2751 N N . LYS A 1 334 ? -4.131 3.293 -10.319 1.00 94.69 334 LYS A N 1
ATOM 2752 C CA . LYS A 1 334 ? -5.588 3.383 -10.106 1.00 94.69 334 LYS A CA 1
ATOM 2753 C C . LYS A 1 334 ? -6.381 2.642 -11.177 1.00 94.69 334 LYS A C 1
ATOM 2755 O O . LYS A 1 334 ? -7.357 1.969 -10.846 1.00 94.69 334 LYS A O 1
ATOM 2760 N N . CYS A 1 335 ? -5.978 2.746 -12.442 1.00 96.38 335 CYS A N 1
ATOM 2761 C CA . CYS A 1 335 ? -6.618 2.040 -13.548 1.00 96.38 335 CYS A CA 1
ATOM 2762 C C . CYS A 1 335 ? -6.517 0.520 -13.351 1.00 96.38 335 CYS A C 1
ATOM 2764 O O . CYS A 1 335 ? -7.536 -0.172 -13.372 1.00 96.38 335 CYS A O 1
ATOM 2766 N N . MET A 1 336 ? -5.318 0.007 -13.052 1.00 96.62 336 MET A N 1
ATOM 2767 C CA . MET A 1 336 ? -5.095 -1.416 -12.763 1.00 96.62 336 MET A CA 1
ATOM 2768 C C . MET A 1 336 ? -5.909 -1.886 -11.552 1.00 96.62 336 MET A C 1
ATOM 2770 O O . MET A 1 336 ? -6.545 -2.941 -11.604 1.00 96.62 336 MET A O 1
ATOM 2774 N N . ALA A 1 337 ? -5.958 -1.086 -10.483 1.00 94.69 337 ALA A N 1
ATOM 2775 C CA . ALA A 1 337 ? -6.781 -1.383 -9.318 1.00 94.69 337 ALA A CA 1
ATOM 2776 C C . ALA A 1 337 ? -8.279 -1.414 -9.657 1.00 94.69 337 ALA A C 1
ATOM 2778 O O . ALA A 1 337 ? -8.993 -2.312 -9.209 1.00 94.69 337 ALA A O 1
ATOM 2779 N N . ALA A 1 338 ? -8.764 -0.499 -10.498 1.00 95.19 338 ALA A N 1
ATOM 2780 C CA . ALA A 1 338 ? -10.165 -0.446 -10.899 1.00 95.19 338 ALA A CA 1
ATOM 2781 C C . ALA A 1 338 ? -10.623 -1.702 -11.662 1.00 95.19 338 ALA A C 1
ATOM 2783 O O . ALA A 1 338 ? -11.786 -2.090 -11.537 1.00 95.19 338 ALA A O 1
ATOM 2784 N N . LEU A 1 339 ? -9.725 -2.386 -12.386 1.00 96.19 339 LEU A N 1
ATOM 2785 C CA . LEU A 1 339 ? -10.032 -3.657 -13.061 1.00 96.19 339 LEU A CA 1
ATOM 2786 C C . LEU A 1 339 ? -10.420 -4.771 -12.077 1.00 96.19 339 LEU A C 1
ATOM 2788 O O . LEU A 1 339 ? -11.184 -5.668 -12.436 1.00 96.19 339 LEU A O 1
ATOM 2792 N N . THR A 1 340 ? -9.941 -4.699 -10.831 1.00 94.94 340 THR A N 1
ATOM 2793 C CA . THR A 1 340 ? -10.275 -5.669 -9.773 1.00 94.94 340 THR A CA 1
ATOM 2794 C C . THR A 1 340 ? -11.701 -5.521 -9.233 1.00 94.94 340 THR A C 1
ATOM 2796 O O . THR A 1 340 ? -12.197 -6.435 -8.578 1.00 94.94 340 THR A O 1
ATOM 2799 N N . ASN A 1 341 ? -12.394 -4.416 -9.548 1.00 92.88 341 ASN A N 1
ATOM 2800 C CA . ASN A 1 341 ? -13.793 -4.212 -9.154 1.00 92.88 341 ASN A CA 1
ATOM 2801 C C . ASN A 1 341 ? -14.759 -5.146 -9.899 1.00 92.88 341 ASN A C 1
ATOM 2803 O O . ASN A 1 341 ? -15.895 -5.337 -9.463 1.00 92.88 341 ASN A O 1
ATOM 2807 N N . VAL A 1 342 ? -14.335 -5.710 -11.034 1.00 92.31 342 VAL A N 1
ATOM 2808 C CA . VAL A 1 342 ? -15.094 -6.746 -11.736 1.00 92.31 342 VAL A CA 1
ATOM 2809 C C . VAL A 1 342 ? -14.815 -8.090 -11.072 1.00 92.31 342 VAL A C 1
ATOM 2811 O O . VAL A 1 342 ? -13.664 -8.428 -10.812 1.00 92.31 342 VAL A O 1
ATOM 2814 N N . ASP A 1 343 ? -15.862 -8.879 -10.829 1.00 90.88 343 ASP A N 1
ATOM 2815 C CA . ASP A 1 343 ? -15.712 -10.168 -10.154 1.00 90.88 343 ASP A CA 1
ATOM 2816 C C . ASP A 1 343 ? -14.765 -11.117 -10.914 1.00 90.88 343 ASP A C 1
ATOM 2818 O O . ASP A 1 343 ? -14.868 -11.291 -12.136 1.00 90.88 343 ASP A O 1
ATOM 2822 N N . GLY A 1 344 ? -13.835 -11.718 -10.169 1.00 93.25 344 GLY A N 1
ATOM 2823 C CA . GLY A 1 344 ? -12.745 -12.549 -10.678 1.00 93.25 344 GLY A CA 1
ATOM 2824 C C . GLY A 1 344 ? -11.354 -11.982 -10.373 1.00 93.25 344 GLY A C 1
ATOM 2825 O O . GLY A 1 344 ? -11.190 -11.077 -9.556 1.00 93.25 344 GLY A O 1
ATOM 2826 N N . ALA A 1 345 ? -10.338 -12.562 -11.011 1.00 96.38 345 ALA A N 1
ATOM 2827 C CA . ALA A 1 345 ? -8.948 -12.130 -10.882 1.00 96.38 345 ALA A CA 1
ATOM 2828 C C . ALA A 1 345 ? -8.522 -11.197 -12.027 1.00 96.38 345 ALA A C 1
ATOM 2830 O O . ALA A 1 345 ? -8.970 -11.349 -13.167 1.00 96.38 345 ALA A O 1
ATOM 2831 N N . VAL A 1 346 ? -7.615 -10.271 -11.730 1.00 98.19 346 VAL A N 1
ATOM 2832 C CA . VAL A 1 346 ? -6.771 -9.598 -12.725 1.00 98.19 346 VAL A CA 1
ATOM 2833 C C . VAL A 1 346 ? -5.493 -10.416 -12.872 1.00 98.19 346 VAL A C 1
ATOM 2835 O O . VAL A 1 346 ? -4.886 -10.782 -11.867 1.00 98.19 346 VAL A O 1
ATOM 2838 N N . VAL A 1 347 ? -5.094 -10.719 -14.105 1.00 98.44 347 VAL A N 1
ATOM 2839 C CA . VAL A 1 347 ? -3.835 -11.415 -14.396 1.00 98.44 347 VAL A CA 1
ATOM 2840 C C . VAL A 1 347 ? -2.898 -10.442 -15.093 1.00 98.44 347 VAL A C 1
ATOM 2842 O O . VAL A 1 347 ? -3.254 -9.872 -16.127 1.00 98.44 347 VAL A O 1
ATOM 2845 N N . MET A 1 348 ? -1.706 -10.266 -14.531 1.00 98.44 348 MET A N 1
ATOM 2846 C CA . MET A 1 348 ? -0.656 -9.429 -15.098 1.00 98.44 348 MET A CA 1
ATOM 2847 C C . MET A 1 348 ? 0.699 -10.132 -15.075 1.00 98.44 348 MET A C 1
ATOM 2849 O O . MET A 1 348 ? 0.899 -11.095 -14.335 1.00 98.44 348 MET A O 1
ATOM 2853 N N . THR A 1 349 ? 1.633 -9.657 -15.886 1.00 98.38 349 THR A N 1
ATOM 2854 C CA . THR A 1 349 ? 2.998 -10.180 -15.899 1.00 98.38 349 THR A CA 1
ATOM 2855 C C . THR A 1 349 ? 3.874 -9.530 -14.827 1.00 98.38 349 THR A C 1
ATOM 2857 O O . THR A 1 349 ? 3.505 -8.528 -14.206 1.00 98.38 349 THR A O 1
ATOM 2860 N N . THR A 1 350 ? 5.090 -10.045 -14.633 1.00 98.00 350 THR A N 1
ATOM 2861 C CA . THR A 1 350 ? 6.107 -9.410 -13.783 1.00 98.00 350 THR A CA 1
ATOM 2862 C C . THR A 1 350 ? 6.610 -8.066 -14.329 1.00 98.00 350 THR A C 1
ATOM 2864 O O . THR A 1 350 ? 7.355 -7.391 -13.620 1.00 98.00 350 THR A O 1
ATOM 2867 N N . ARG A 1 351 ? 6.229 -7.638 -15.541 1.00 97.62 351 ARG A N 1
ATOM 2868 C CA . ARG A 1 351 ? 6.430 -6.259 -16.028 1.00 97.62 351 ARG A CA 1
ATOM 2869 C C . ARG A 1 351 ? 5.175 -5.388 -15.956 1.00 97.62 351 ARG A C 1
ATOM 2871 O O . ARG A 1 351 ? 5.149 -4.316 -16.544 1.00 97.62 351 ARG A O 1
ATOM 2878 N N . PHE A 1 352 ? 4.165 -5.823 -15.203 1.00 98.12 352 PHE A N 1
ATOM 2879 C CA . PHE A 1 352 ? 2.889 -5.123 -15.031 1.00 98.12 352 PHE A CA 1
ATOM 2880 C C . PHE A 1 352 ? 2.026 -5.044 -16.303 1.00 98.12 352 PHE A C 1
ATOM 2882 O O . PHE A 1 352 ? 1.084 -4.255 -16.349 1.00 98.12 352 PHE A O 1
ATOM 2889 N N . ASN A 1 353 ? 2.274 -5.898 -17.304 1.00 97.81 353 ASN A N 1
ATOM 2890 C CA . ASN A 1 353 ? 1.401 -6.001 -18.474 1.00 97.81 353 ASN A CA 1
ATOM 2891 C C . ASN A 1 353 ? 0.124 -6.750 -18.081 1.00 97.81 353 ASN A C 1
ATOM 2893 O O . ASN A 1 353 ? 0.194 -7.910 -17.672 1.00 97.81 353 ASN A O 1
ATOM 2897 N N . VAL A 1 354 ? -1.047 -6.119 -18.185 1.00 98.50 354 VAL A N 1
ATOM 2898 C CA . VAL A 1 354 ? -2.323 -6.778 -17.864 1.00 98.50 354 VAL A CA 1
ATOM 2899 C C . VAL A 1 354 ? -2.755 -7.641 -19.042 1.00 98.50 354 VAL A C 1
ATOM 2901 O O . VAL A 1 354 ? -3.121 -7.119 -20.092 1.00 98.50 354 VAL A O 1
ATOM 2904 N N . LEU A 1 355 ? -2.771 -8.958 -18.836 1.00 98.31 355 LEU A N 1
ATOM 2905 C CA . LEU A 1 355 ? -3.217 -9.943 -19.828 1.00 98.31 355 LEU A CA 1
ATOM 2906 C C . LEU A 1 355 ? -4.750 -9.986 -19.921 1.00 98.31 355 LEU A C 1
ATOM 2908 O O . LEU A 1 355 ? -5.334 -10.209 -20.984 1.00 98.31 355 LEU A O 1
ATOM 2912 N N . GLY A 1 356 ? -5.425 -9.763 -18.792 1.00 98.12 356 GLY A N 1
ATOM 2913 C CA . GLY A 1 356 ? -6.878 -9.677 -18.733 1.00 98.12 356 GLY A CA 1
ATOM 2914 C C . GLY A 1 356 ? -7.436 -9.587 -17.317 1.00 98.12 356 GLY A C 1
ATOM 2915 O O . GLY A 1 356 ? -6.719 -9.715 -16.324 1.00 98.12 356 GLY A O 1
ATOM 2916 N N . PHE A 1 357 ? -8.747 -9.382 -17.231 1.00 97.94 357 PHE A N 1
ATOM 2917 C CA . PHE A 1 357 ? -9.489 -9.249 -15.978 1.00 97.94 357 PHE A CA 1
ATOM 2918 C C . PHE A 1 357 ? -10.826 -9.999 -16.023 1.00 97.94 357 PHE A C 1
ATOM 2920 O O . PHE A 1 357 ? -11.249 -10.510 -17.068 1.00 97.94 357 PHE A O 1
ATOM 2927 N N . SER A 1 358 ? -11.487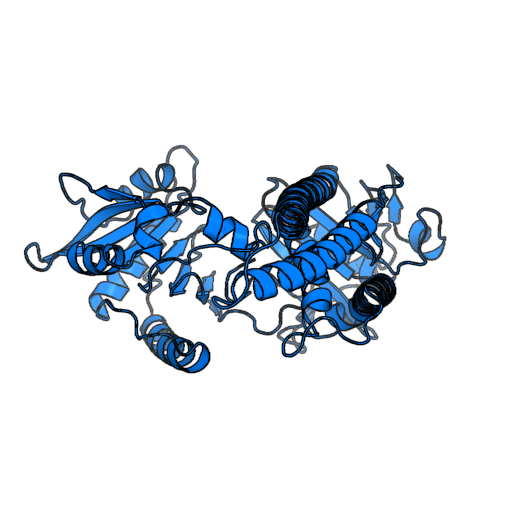 -10.093 -14.863 1.00 96.44 358 SER A N 1
ATOM 2928 C CA . SER A 1 358 ? -12.609 -11.016 -14.637 1.00 96.44 358 SER A CA 1
ATOM 2929 C C . SER A 1 358 ? -12.204 -12.465 -14.949 1.00 96.44 358 SER A C 1
ATOM 2931 O O . SER A 1 358 ? -12.879 -13.202 -15.671 1.00 96.44 358 SER A O 1
ATOM 2933 N N . GLY A 1 359 ? -11.024 -12.843 -14.450 1.00 96.38 359 GLY A N 1
ATOM 2934 C CA . GLY A 1 359 ? -10.465 -14.180 -14.570 1.00 96.38 359 GLY A CA 1
ATOM 2935 C C . GLY A 1 359 ? -11.187 -15.165 -13.659 1.00 96.38 359 GLY A C 1
ATOM 2936 O O . GLY A 1 359 ? -11.125 -15.046 -12.434 1.00 96.38 359 GLY A O 1
ATOM 2937 N N . GLU A 1 360 ? -11.842 -16.155 -14.257 1.00 96.19 360 GLU A N 1
ATOM 2938 C CA . GLU A 1 360 ? -12.427 -17.291 -13.550 1.00 96.19 360 GLU A CA 1
ATOM 2939 C C . GLU A 1 360 ? -11.363 -18.385 -13.408 1.00 96.19 360 GLU A C 1
ATOM 2941 O O . GLU A 1 360 ? -10.963 -19.012 -14.394 1.00 96.19 360 GLU A O 1
ATOM 2946 N N . ILE A 1 361 ? -10.869 -18.594 -12.187 1.00 93.06 361 ILE A N 1
ATOM 2947 C CA . ILE A 1 361 ? -9.901 -19.656 -11.895 1.00 93.06 361 ILE A CA 1
ATOM 2948 C C . ILE A 1 361 ? -10.633 -20.997 -11.955 1.00 93.06 361 ILE A C 1
ATOM 2950 O O . ILE A 1 361 ? -11.582 -21.234 -11.207 1.00 93.06 361 ILE A O 1
ATOM 2954 N N . LYS A 1 362 ? -10.174 -21.875 -12.843 1.00 88.81 362 LYS A N 1
ATOM 2955 C CA . LYS A 1 362 ? -10.685 -23.236 -12.995 1.00 88.81 362 LYS A CA 1
ATOM 2956 C C . LYS A 1 362 ? -10.292 -24.063 -11.767 1.00 88.81 362 LYS A C 1
ATOM 2958 O O . LYS A 1 362 ? -9.251 -23.827 -11.151 1.00 88.81 362 LYS A O 1
ATOM 2963 N N . ASP A 1 363 ? -11.103 -25.053 -11.406 1.00 70.50 363 ASP A N 1
ATOM 2964 C CA . ASP A 1 363 ? -10.848 -25.905 -10.236 1.00 70.50 363 ASP A CA 1
ATOM 2965 C C . ASP A 1 363 ? -9.764 -26.959 -10.530 1.00 70.50 363 ASP A C 1
ATOM 2967 O O . ASP A 1 363 ? -10.034 -28.151 -10.651 1.00 70.50 363 ASP A O 1
ATOM 2971 N N . VAL A 1 364 ? -8.524 -26.504 -10.734 1.00 66.62 364 VAL A N 1
ATOM 2972 C CA . VAL A 1 364 ? -7.433 -27.342 -11.263 1.00 66.62 364 VAL A CA 1
ATOM 2973 C C . VAL A 1 364 ? -6.679 -28.097 -10.151 1.00 66.62 364 VAL A C 1
ATOM 2975 O O . VAL A 1 364 ? -5.909 -29.000 -10.438 1.00 66.62 364 VAL A O 1
ATOM 2978 N N . SER A 1 365 ? -6.891 -27.779 -8.863 1.00 70.00 365 SER A N 1
ATOM 2979 C CA . SER A 1 365 ? -6.299 -28.514 -7.718 1.00 70.00 365 SER A CA 1
ATOM 2980 C C . SER A 1 365 ? -7.358 -28.811 -6.650 1.00 70.00 365 SER A C 1
ATOM 2982 O O . SER A 1 365 ? -7.390 -28.161 -5.601 1.00 70.00 365 SER A O 1
ATOM 2984 N N . PRO A 1 366 ? -8.242 -29.798 -6.891 1.00 66.06 366 PRO A N 1
ATOM 2985 C CA . PRO A 1 366 ? -9.219 -30.226 -5.890 1.00 66.06 366 PRO A CA 1
ATOM 2986 C C . PRO A 1 366 ? -8.551 -30.879 -4.668 1.00 66.06 366 PRO A C 1
ATOM 2988 O O . PRO A 1 366 ? -9.177 -31.016 -3.622 1.00 66.06 366 PRO A O 1
ATOM 2991 N N . THR A 1 367 ? -7.281 -31.281 -4.782 1.00 79.94 367 THR A N 1
ATOM 2992 C CA . THR A 1 367 ? -6.522 -31.955 -3.720 1.00 79.94 367 THR A CA 1
ATOM 2993 C C . THR A 1 367 ? -5.850 -31.000 -2.736 1.00 79.94 367 THR A C 1
ATOM 2995 O O . THR A 1 367 ? -5.363 -31.456 -1.704 1.00 79.94 367 THR A O 1
ATOM 2998 N N . LEU A 1 368 ? -5.783 -29.694 -3.024 1.00 88.81 368 LEU A N 1
ATOM 2999 C CA . LEU A 1 368 ? -5.234 -28.730 -2.071 1.00 88.81 368 LEU A CA 1
ATOM 3000 C C . LEU A 1 368 ? -6.204 -28.562 -0.894 1.00 88.81 368 LEU A C 1
ATOM 3002 O O . LEU A 1 368 ? -7.248 -27.929 -1.033 1.00 88.81 368 LEU A O 1
ATOM 3006 N N . CYS A 1 369 ? -5.846 -29.101 0.271 1.00 90.44 369 CYS A N 1
ATOM 3007 C CA . CYS A 1 369 ? -6.644 -28.967 1.494 1.00 90.44 369 CYS A CA 1
ATOM 3008 C C . CYS A 1 369 ? -6.113 -27.886 2.442 1.00 90.44 369 CYS A C 1
ATOM 3010 O O . CYS A 1 369 ? -6.903 -27.243 3.134 1.00 90.44 369 CYS A O 1
ATOM 3012 N N . ASN A 1 370 ? -4.795 -27.666 2.457 1.00 94.38 370 ASN A N 1
ATOM 3013 C CA . ASN A 1 370 ? -4.117 -26.781 3.401 1.00 94.38 370 ASN A CA 1
ATOM 3014 C C . ASN A 1 370 ? -3.165 -25.820 2.681 1.00 94.38 370 ASN A C 1
ATOM 3016 O O . ASN A 1 370 ? -2.603 -26.148 1.637 1.00 94.38 370 ASN A O 1
ATOM 3020 N N . VAL A 1 371 ? -2.955 -24.654 3.287 1.00 95.06 371 VAL A N 1
ATOM 3021 C CA . VAL A 1 371 ? -1.835 -23.743 3.007 1.00 95.06 371 VAL A CA 1
ATOM 3022 C C . VAL A 1 371 ? -0.930 -23.669 4.233 1.00 95.06 371 VAL A C 1
ATOM 3024 O O . VAL A 1 371 ? -1.390 -23.889 5.355 1.00 95.06 371 VAL A O 1
ATOM 3027 N N . VAL A 1 372 ? 0.344 -23.349 4.039 1.00 94.38 372 VAL A N 1
ATOM 3028 C CA . VAL A 1 372 ? 1.323 -23.212 5.125 1.00 94.38 372 VAL A CA 1
ATOM 3029 C C . VAL A 1 372 ? 1.502 -21.733 5.457 1.00 94.38 372 VAL A C 1
ATOM 3031 O O . VAL A 1 372 ? 1.767 -20.927 4.570 1.00 94.38 372 VAL A O 1
ATOM 3034 N N . ASP A 1 373 ? 1.365 -21.360 6.728 1.00 91.44 373 ASP A N 1
ATOM 3035 C CA . ASP A 1 373 ? 1.650 -20.003 7.207 1.00 91.44 373 ASP A CA 1
ATOM 3036 C C . ASP A 1 373 ? 3.143 -19.689 7.004 1.00 91.44 373 ASP A C 1
ATOM 3038 O O . ASP A 1 373 ? 4.006 -20.292 7.642 1.00 91.44 373 ASP A O 1
ATOM 3042 N N . ALA A 1 374 ? 3.460 -18.752 6.111 1.00 88.38 374 ALA A N 1
ATOM 3043 C CA . ALA A 1 374 ? 4.835 -18.427 5.742 1.00 88.38 374 ALA A CA 1
ATOM 3044 C C . ALA A 1 374 ? 5.627 -17.797 6.900 1.00 88.38 374 ALA A C 1
ATOM 3046 O O . ALA A 1 374 ? 6.843 -17.956 6.972 1.00 88.38 374 ALA A O 1
ATOM 3047 N N . LEU A 1 375 ? 4.938 -17.128 7.833 1.00 82.06 375 LEU A N 1
ATOM 3048 C CA . LEU A 1 375 ? 5.548 -16.548 9.034 1.00 82.06 375 LEU A CA 1
ATOM 3049 C C . LEU A 1 375 ? 5.703 -17.593 10.149 1.00 82.06 375 LEU A C 1
ATOM 3051 O O . LEU A 1 375 ? 6.447 -17.395 11.109 1.00 82.06 375 LEU A O 1
ATOM 3055 N N . ARG A 1 376 ? 4.968 -18.708 10.056 1.00 81.94 376 ARG A N 1
ATOM 3056 C CA . ARG A 1 376 ? 4.970 -19.809 11.027 1.00 81.94 376 ARG A CA 1
ATOM 3057 C C . ARG A 1 376 ? 4.987 -21.142 10.272 1.00 81.94 376 ARG A C 1
ATOM 3059 O O . ARG A 1 376 ? 3.989 -21.859 10.312 1.00 81.94 376 ARG A O 1
ATOM 3066 N N . PRO A 1 377 ? 6.115 -21.534 9.648 1.00 71.00 377 PRO A N 1
ATOM 3067 C CA . PRO A 1 377 ? 6.183 -22.590 8.623 1.00 71.00 377 PRO A CA 1
ATOM 3068 C C . PRO A 1 377 ? 5.773 -24.005 9.073 1.00 71.00 377 PRO A C 1
ATOM 3070 O O . PRO A 1 377 ? 5.706 -24.919 8.262 1.00 71.00 377 PRO A O 1
ATOM 3073 N N . ARG A 1 378 ? 5.482 -24.217 10.362 1.00 78.31 378 ARG A N 1
ATOM 3074 C CA . ARG A 1 378 ? 4.918 -25.472 10.897 1.00 78.31 378 ARG A CA 1
ATOM 3075 C C . ARG A 1 378 ? 3.394 -25.456 11.027 1.00 78.31 378 ARG A C 1
ATOM 3077 O O . ARG A 1 378 ? 2.812 -26.430 11.495 1.00 78.31 378 ARG A O 1
ATOM 3084 N N . ARG A 1 379 ? 2.747 -24.343 10.690 1.00 89.19 379 ARG A N 1
ATOM 3085 C CA . ARG A 1 379 ? 1.312 -24.148 10.847 1.00 89.19 379 ARG A CA 1
ATOM 3086 C C . ARG A 1 379 ? 0.629 -24.312 9.499 1.00 89.19 379 ARG A C 1
ATOM 3088 O O . ARG A 1 379 ? 0.638 -23.407 8.670 1.00 89.19 379 ARG A O 1
ATOM 3095 N N . GLU A 1 380 ? -0.009 -25.458 9.327 1.00 93.00 380 GLU A N 1
ATOM 3096 C CA . GLU A 1 380 ? -0.962 -25.675 8.246 1.00 93.00 380 GLU A CA 1
ATOM 3097 C C . GLU A 1 380 ? -2.319 -25.065 8.606 1.00 93.00 380 GLU A C 1
ATOM 3099 O O . GLU A 1 380 ? -2.782 -25.145 9.748 1.00 93.00 380 GLU A O 1
ATOM 3104 N N . ILE A 1 381 ? -2.956 -24.436 7.623 1.00 93.81 381 ILE A N 1
ATOM 3105 C CA . ILE A 1 381 ? -4.265 -23.809 7.758 1.00 93.81 381 ILE A CA 1
ATOM 3106 C C . ILE A 1 381 ? -5.183 -24.401 6.681 1.00 93.81 381 ILE A C 1
ATOM 3108 O O . ILE A 1 381 ? -4.882 -24.252 5.492 1.00 93.81 381 ILE A O 1
ATOM 3112 N N . PRO A 1 382 ? -6.310 -25.033 7.057 1.00 94.25 382 PRO A N 1
ATOM 3113 C CA . PRO A 1 382 ? -7.285 -25.530 6.094 1.00 94.25 382 PRO A CA 1
ATOM 3114 C C . PRO A 1 382 ? -7.821 -24.403 5.217 1.00 94.25 382 PRO A C 1
ATOM 3116 O O . PRO A 1 382 ? -8.272 -23.374 5.732 1.00 94.25 382 PRO A O 1
ATOM 3119 N N . ILE A 1 383 ? -7.831 -24.604 3.897 1.00 93.25 383 ILE A N 1
ATOM 3120 C CA . ILE A 1 383 ? -8.260 -23.563 2.952 1.00 93.25 383 ILE A CA 1
ATOM 3121 C C . ILE A 1 383 ? -9.736 -23.177 3.125 1.00 93.25 383 ILE A C 1
ATOM 3123 O O . ILE A 1 383 ? -10.110 -22.049 2.817 1.00 93.25 383 ILE A O 1
ATOM 3127 N N . GLU A 1 384 ? -10.556 -24.070 3.686 1.00 91.06 384 GLU A N 1
ATOM 3128 C CA . GLU A 1 384 ? -11.970 -23.833 4.024 1.00 91.06 384 GLU A CA 1
ATOM 3129 C C . GLU A 1 384 ? -12.172 -22.770 5.115 1.00 91.06 384 GLU A C 1
ATOM 3131 O O . GLU A 1 384 ? -13.267 -22.240 5.270 1.00 91.06 384 GLU A O 1
ATOM 3136 N N . THR A 1 385 ? -11.107 -22.388 5.827 1.00 89.69 385 THR A N 1
ATOM 3137 C CA . THR A 1 385 ? -11.121 -21.239 6.751 1.00 89.69 385 THR A CA 1
ATOM 3138 C C . THR A 1 385 ? -11.271 -19.906 6.003 1.00 89.69 385 THR A C 1
ATOM 3140 O O . THR A 1 385 ? -11.601 -18.886 6.607 1.00 89.69 385 THR A O 1
ATOM 3143 N N . PHE A 1 386 ? -11.019 -19.887 4.688 1.00 90.56 386 PHE A N 1
ATOM 3144 C CA . PHE A 1 386 ? -11.004 -18.677 3.875 1.00 90.56 386 PHE A CA 1
ATOM 3145 C C . PHE A 1 386 ? -12.159 -18.611 2.866 1.00 90.56 386 PHE A C 1
ATOM 3147 O O . PHE A 1 386 ? -12.718 -19.612 2.418 1.00 90.56 386 PHE A O 1
ATOM 3154 N N . GLY A 1 387 ? -12.488 -17.383 2.453 1.00 89.25 387 GLY A N 1
ATOM 3155 C CA . GLY A 1 387 ? -13.507 -17.121 1.434 1.00 89.25 387 GLY A CA 1
ATOM 3156 C C . GLY A 1 387 ? -13.153 -17.678 0.048 1.00 89.25 387 GLY A C 1
ATOM 3157 O O . GLY A 1 387 ? -12.016 -18.059 -0.227 1.00 89.25 387 GLY A O 1
ATOM 3158 N N . THR A 1 388 ? -14.129 -17.681 -0.863 1.00 89.12 388 THR A N 1
ATOM 3159 C CA . THR A 1 388 ? -13.997 -18.229 -2.229 1.00 89.12 388 THR A CA 1
ATOM 3160 C C . THR A 1 388 ? -12.809 -17.655 -3.003 1.00 89.12 388 THR A C 1
ATOM 3162 O O . THR A 1 388 ? -12.020 -18.430 -3.529 1.00 89.12 388 THR A O 1
ATOM 3165 N N . ARG A 1 389 ? -12.608 -16.328 -2.997 1.00 90.44 389 ARG A N 1
ATOM 3166 C CA . ARG A 1 389 ? -11.469 -15.673 -3.680 1.00 90.44 389 ARG A CA 1
ATOM 3167 C C . ARG A 1 389 ? -10.110 -16.212 -3.229 1.00 90.44 389 ARG A C 1
ATOM 3169 O O . ARG A 1 389 ? -9.261 -16.516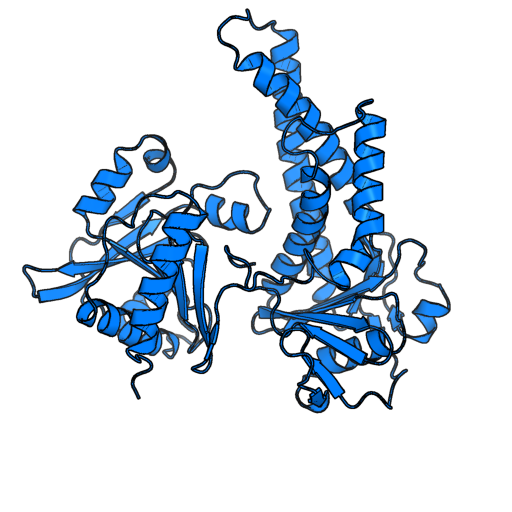 -4.060 1.00 90.44 389 ARG A O 1
ATOM 3176 N N . HIS A 1 390 ? -9.935 -16.389 -1.919 1.00 92.62 390 HIS A N 1
ATOM 3177 C CA . HIS A 1 390 ? -8.706 -16.935 -1.343 1.00 92.62 390 HIS A CA 1
ATOM 3178 C C . HIS A 1 390 ? -8.474 -18.370 -1.812 1.00 92.62 390 HIS A C 1
ATOM 3180 O O . HIS A 1 390 ? -7.406 -18.688 -2.322 1.00 92.62 390 HIS A O 1
ATOM 3186 N N . ARG A 1 391 ? -9.497 -19.226 -1.689 1.00 93.25 391 ARG A N 1
ATOM 3187 C CA . ARG A 1 391 ? -9.409 -20.635 -2.089 1.00 93.25 391 ARG A CA 1
ATOM 3188 C C . ARG A 1 391 ? -9.073 -20.780 -3.570 1.00 93.25 391 ARG A C 1
ATOM 3190 O O . ARG A 1 391 ? -8.188 -21.561 -3.909 1.00 93.25 391 ARG A O 1
ATOM 3197 N N . SER A 1 392 ? -9.715 -19.996 -4.435 1.00 93.31 392 SER A N 1
ATOM 3198 C CA . SER A 1 392 ? -9.416 -19.992 -5.867 1.00 93.31 392 SER A CA 1
ATOM 3199 C C . SER A 1 392 ? -7.972 -19.557 -6.142 1.00 93.31 392 SER A C 1
ATOM 3201 O O . SER A 1 392 ? -7.264 -20.242 -6.875 1.00 93.31 392 SER A O 1
ATOM 3203 N N . ALA A 1 393 ? -7.490 -18.489 -5.499 1.00 95.00 393 ALA A N 1
ATOM 3204 C CA . ALA A 1 393 ? -6.102 -18.042 -5.628 1.00 95.00 393 ALA A CA 1
ATOM 3205 C C . ALA A 1 393 ? -5.087 -19.104 -5.157 1.00 95.00 393 ALA A C 1
ATOM 3207 O O . ALA A 1 393 ? -4.108 -19.373 -5.849 1.00 95.00 393 ALA A O 1
ATOM 3208 N N . PHE A 1 394 ? -5.340 -19.774 -4.028 1.00 95.44 394 PHE A N 1
ATOM 3209 C CA . PHE A 1 394 ? -4.468 -20.846 -3.533 1.00 95.44 394 PHE A CA 1
ATOM 3210 C C . PHE A 1 394 ? -4.403 -22.026 -4.505 1.00 95.44 394 PHE A C 1
ATOM 3212 O O . PHE A 1 394 ? -3.322 -22.554 -4.770 1.00 95.44 394 PHE A O 1
ATOM 3219 N N . ARG A 1 395 ? -5.545 -22.415 -5.086 1.00 93.88 395 ARG A N 1
ATOM 3220 C CA . ARG A 1 395 ? -5.600 -23.468 -6.111 1.00 93.88 395 ARG A CA 1
ATOM 3221 C C . ARG A 1 395 ? -4.874 -23.065 -7.388 1.00 93.88 395 ARG A C 1
ATOM 3223 O O . ARG A 1 395 ? -4.234 -23.920 -7.999 1.00 93.88 395 ARG A O 1
ATOM 3230 N N . PHE A 1 396 ? -4.925 -21.791 -7.771 1.00 94.81 396 PHE A N 1
ATOM 3231 C CA . PHE A 1 396 ? -4.138 -21.283 -8.891 1.00 94.81 396 PHE A CA 1
ATOM 3232 C C . PHE A 1 396 ? -2.635 -21.445 -8.624 1.00 94.81 396 PHE A C 1
ATOM 3234 O O . PHE A 1 396 ? -1.959 -22.135 -9.387 1.00 94.81 396 PHE A O 1
ATOM 3241 N N . CYS A 1 397 ? -2.135 -20.918 -7.499 1.00 95.25 397 CYS A N 1
ATOM 3242 C CA . CYS A 1 397 ? -0.718 -21.021 -7.129 1.00 95.25 397 CYS A CA 1
ATOM 3243 C C . CYS A 1 397 ? -0.252 -22.473 -6.947 1.00 95.25 397 CYS A C 1
ATOM 3245 O O . CYS A 1 397 ? 0.871 -22.812 -7.302 1.00 95.25 397 CYS A O 1
ATOM 3247 N N . SER A 1 398 ? -1.111 -23.364 -6.443 1.00 94.44 398 SER A N 1
ATOM 3248 C CA . SER A 1 398 ? -0.803 -24.798 -6.343 1.00 94.44 398 SER A CA 1
ATOM 3249 C C . SER A 1 398 ? -0.494 -25.419 -7.714 1.00 94.44 398 SER A C 1
ATOM 3251 O O . SER A 1 398 ? 0.425 -26.232 -7.833 1.00 94.44 398 SER A O 1
ATOM 3253 N N . ASN A 1 399 ? -1.219 -25.007 -8.760 1.00 91.69 399 ASN A N 1
ATOM 3254 C CA . ASN A 1 399 ? -1.076 -25.563 -10.107 1.00 91.69 399 ASN A CA 1
ATOM 3255 C C . ASN A 1 399 ? -0.044 -24.865 -10.983 1.00 91.69 399 ASN A C 1
ATOM 3257 O O . ASN A 1 399 ? 0.389 -25.459 -11.974 1.00 91.69 399 ASN A O 1
ATOM 3261 N N . LEU A 1 400 ? 0.288 -23.608 -10.699 1.00 92.12 400 LEU A N 1
ATOM 3262 C CA . LEU A 1 400 ? 1.288 -22.843 -11.434 1.00 92.12 400 LEU A CA 1
ATOM 3263 C C . LEU A 1 400 ? 2.366 -22.366 -10.464 1.00 92.12 400 LEU A C 1
ATOM 3265 O O . LEU A 1 400 ? 2.176 -21.392 -9.741 1.00 92.12 400 LEU A O 1
ATOM 3269 N N . GLU A 1 401 ? 3.483 -23.088 -10.449 1.00 88.38 401 GLU A N 1
ATOM 3270 C CA . GLU A 1 401 ? 4.606 -22.849 -9.534 1.00 88.38 401 GLU A CA 1
ATOM 3271 C C . GLU A 1 401 ? 5.206 -21.446 -9.705 1.00 88.38 401 GLU A C 1
ATOM 3273 O O . GLU A 1 401 ? 5.409 -20.713 -8.730 1.00 88.38 401 GLU A O 1
ATOM 3278 N N . ASP A 1 402 ? 5.362 -21.028 -10.959 1.00 91.94 402 ASP A N 1
ATOM 3279 C CA . ASP A 1 402 ? 5.801 -19.689 -11.332 1.00 91.94 402 ASP A CA 1
ATOM 3280 C C . ASP A 1 402 ? 4.621 -18.715 -11.319 1.00 91.94 402 ASP A C 1
ATOM 3282 O O . ASP A 1 402 ? 4.230 -18.155 -12.336 1.00 91.94 402 ASP A O 1
ATOM 3286 N N . SER A 1 403 ? 3.992 -18.543 -10.160 1.00 96.44 403 SER A N 1
ATOM 3287 C CA . SER A 1 403 ? 2.993 -17.497 -9.972 1.00 96.44 403 SER A CA 1
ATOM 3288 C C . SER A 1 403 ? 2.944 -16.984 -8.543 1.00 96.44 403 SER A C 1
ATOM 3290 O O . SER A 1 403 ? 3.347 -17.663 -7.592 1.00 96.44 403 SER A O 1
ATOM 3292 N N . VAL A 1 404 ? 2.424 -15.770 -8.402 1.00 98.00 404 VAL A N 1
ATOM 3293 C CA . VAL A 1 404 ? 2.107 -15.149 -7.116 1.00 98.00 404 VAL A CA 1
ATOM 3294 C C . VAL A 1 404 ? 0.677 -14.646 -7.170 1.00 98.00 404 VAL A C 1
ATOM 3296 O O . VAL A 1 404 ? 0.274 -14.036 -8.157 1.00 98.00 404 VAL A O 1
ATOM 3299 N N . ALA A 1 405 ? -0.089 -14.873 -6.108 1.00 97.56 405 ALA A N 1
ATOM 3300 C CA . ALA A 1 405 ? -1.409 -14.283 -5.952 1.00 97.56 405 ALA A CA 1
ATOM 3301 C C . ALA A 1 405 ? -1.427 -13.314 -4.771 1.00 97.56 405 ALA A C 1
ATOM 3303 O O . ALA A 1 405 ? -1.063 -13.679 -3.654 1.00 97.56 405 ALA A O 1
ATOM 3304 N N . PHE A 1 406 ? -1.917 -12.103 -5.010 1.00 96.81 406 PHE A N 1
ATOM 3305 C CA . PHE A 1 406 ? -2.267 -11.134 -3.983 1.00 96.81 406 PHE A CA 1
ATOM 3306 C C . PHE A 1 406 ? -3.786 -11.094 -3.833 1.00 96.81 406 PHE A C 1
ATOM 3308 O O . PHE A 1 406 ? -4.519 -10.876 -4.801 1.00 96.81 406 PHE A O 1
ATOM 3315 N N . ILE A 1 407 ? -4.265 -11.323 -2.613 1.00 94.69 407 ILE A N 1
ATOM 3316 C CA . ILE A 1 407 ? -5.685 -11.358 -2.277 1.00 94.69 407 ILE A CA 1
ATOM 3317 C C . ILE A 1 407 ? -5.972 -10.224 -1.306 1.00 94.69 407 ILE A C 1
ATOM 3319 O O . ILE A 1 407 ? -5.573 -10.261 -0.140 1.00 94.69 407 ILE A O 1
ATOM 3323 N N . VAL A 1 408 ? -6.701 -9.228 -1.792 1.00 89.88 408 VAL A N 1
ATOM 3324 C CA . VAL A 1 408 ? -7.136 -8.080 -1.010 1.00 89.88 408 VAL A CA 1
ATOM 3325 C C . VAL A 1 408 ? -8.559 -8.335 -0.541 1.00 89.88 408 VAL A C 1
ATOM 3327 O O . VAL A 1 408 ? -9.490 -8.478 -1.336 1.00 89.88 408 VAL A O 1
ATOM 3330 N N . SER A 1 409 ? -8.722 -8.454 0.770 1.00 81.00 409 SER A N 1
ATOM 3331 C CA . SER A 1 409 ? -10.024 -8.675 1.395 1.00 81.00 409 SER A CA 1
ATOM 3332 C C . SER A 1 409 ? -10.831 -7.372 1.424 1.00 81.00 409 SER A C 1
ATOM 3334 O O . SER A 1 409 ? -10.255 -6.290 1.468 1.00 81.00 409 SER A O 1
ATOM 3336 N N . ALA A 1 410 ? -12.166 -7.458 1.422 1.00 69.50 410 ALA A N 1
ATOM 3337 C CA . ALA A 1 410 ? -13.034 -6.273 1.502 1.00 69.50 410 ALA A CA 1
ATOM 3338 C C . ALA A 1 410 ? -12.905 -5.523 2.844 1.00 69.50 410 ALA A C 1
ATOM 3340 O O . ALA A 1 410 ? -13.223 -4.343 2.935 1.00 69.50 410 ALA A O 1
ATOM 3341 N N . ASP A 1 411 ? -12.410 -6.198 3.885 1.00 63.22 411 ASP A N 1
ATOM 3342 C CA . ASP A 1 411 ? -12.021 -5.571 5.148 1.00 63.22 411 ASP A CA 1
ATOM 3343 C C . ASP A 1 411 ? -10.648 -4.871 5.063 1.00 63.22 411 ASP A C 1
ATOM 3345 O O . ASP A 1 411 ? -10.231 -4.225 6.016 1.00 63.22 411 ASP A O 1
ATOM 3349 N N . GLY A 1 412 ? -9.937 -4.949 3.935 1.00 63.84 412 GLY A N 1
ATOM 3350 C CA . GLY A 1 412 ? -8.681 -4.255 3.650 1.00 63.84 412 GLY A CA 1
ATOM 3351 C C . GLY A 1 412 ? -7.403 -5.015 4.022 1.00 63.84 412 GLY A C 1
ATOM 3352 O O . GLY A 1 412 ? -6.314 -4.459 3.909 1.00 63.84 412 GLY A O 1
ATOM 3353 N N . GLY A 1 413 ? -7.489 -6.260 4.501 1.00 78.31 413 GLY A N 1
ATOM 3354 C CA . GLY A 1 413 ? -6.295 -7.085 4.714 1.00 78.31 413 GLY A CA 1
ATOM 3355 C C . GLY A 1 413 ? -5.733 -7.602 3.386 1.00 78.31 413 GLY A C 1
ATOM 3356 O O . GLY A 1 413 ? -6.482 -8.197 2.606 1.00 78.31 413 GLY A O 1
ATOM 3357 N N . VAL A 1 414 ? -4.430 -7.427 3.140 1.00 86.38 414 VAL A N 1
ATOM 3358 C CA . VAL A 1 414 ? -3.756 -7.969 1.949 1.00 86.38 414 VAL A CA 1
ATOM 3359 C C . VAL A 1 414 ? -2.993 -9.234 2.324 1.00 86.38 414 VAL A C 1
ATOM 3361 O O . VAL A 1 414 ? -2.172 -9.242 3.239 1.00 86.38 414 VAL A O 1
ATOM 3364 N N . LYS A 1 415 ? -3.282 -10.319 1.608 1.00 91.81 415 LYS A N 1
ATOM 3365 C CA . LYS A 1 415 ? -2.599 -11.609 1.728 1.00 91.81 415 LYS A CA 1
ATOM 3366 C C . LYS A 1 415 ? -1.821 -11.889 0.460 1.00 91.81 415 LYS A C 1
ATOM 3368 O O . LYS A 1 415 ? -2.278 -11.529 -0.622 1.00 91.81 415 LYS A O 1
ATOM 3373 N N . ALA A 1 416 ? -0.705 -12.592 0.587 1.00 95.00 416 ALA A N 1
ATOM 3374 C CA . ALA A 1 416 ? 0.028 -13.105 -0.561 1.00 95.00 416 ALA A CA 1
ATOM 3375 C C . ALA A 1 416 ? 0.119 -14.629 -0.495 1.00 95.00 416 ALA A C 1
ATOM 3377 O O . ALA A 1 416 ? 0.220 -15.202 0.591 1.00 95.00 416 ALA A O 1
ATOM 3378 N N . ALA A 1 417 ? 0.086 -15.283 -1.650 1.00 96.12 417 ALA A N 1
ATOM 3379 C CA . ALA A 1 417 ? 0.274 -16.716 -1.775 1.00 96.12 417 ALA A CA 1
ATOM 3380 C C . ALA A 1 417 ? 1.236 -17.037 -2.919 1.00 96.12 417 ALA A C 1
ATOM 3382 O O . ALA A 1 417 ? 1.154 -16.448 -3.998 1.00 96.12 417 ALA A O 1
ATOM 3383 N N . LYS A 1 418 ? 2.136 -17.989 -2.678 1.00 96.50 418 LYS A N 1
ATOM 3384 C CA . LYS A 1 418 ? 3.051 -18.543 -3.680 1.00 96.50 418 LYS A CA 1
ATOM 3385 C C . LYS A 1 418 ? 3.329 -20.003 -3.344 1.00 96.50 418 LYS A C 1
ATOM 3387 O O . LYS A 1 418 ? 3.427 -20.363 -2.173 1.00 96.50 418 LYS A O 1
ATOM 3392 N N . ARG A 1 419 ? 3.456 -20.847 -4.365 1.00 95.31 419 ARG A N 1
ATOM 3393 C CA . ARG A 1 419 ? 3.910 -22.226 -4.186 1.00 95.31 419 ARG A CA 1
ATOM 3394 C C . ARG A 1 419 ? 5.431 -22.279 -4.064 1.00 95.31 419 ARG A C 1
ATOM 3396 O O . ARG A 1 419 ? 6.122 -21.688 -4.884 1.00 95.31 419 ARG A O 1
ATOM 3403 N N . GLU A 1 420 ? 5.911 -23.026 -3.076 1.00 93.62 420 GLU A N 1
ATOM 3404 C CA . GLU A 1 420 ? 7.320 -23.372 -2.878 1.00 93.62 420 GLU A CA 1
ATOM 3405 C C . GLU A 1 420 ? 7.437 -24.887 -2.692 1.00 93.62 420 GLU A C 1
ATOM 3407 O O . GLU A 1 420 ? 6.914 -25.472 -1.738 1.00 93.62 420 GLU A O 1
ATOM 3412 N N . GLY A 1 421 ? 8.088 -25.554 -3.647 1.00 90.50 421 GLY A N 1
ATOM 3413 C CA . GLY A 1 421 ? 8.141 -27.011 -3.687 1.00 90.50 421 GLY A CA 1
ATOM 3414 C C . GLY A 1 421 ? 6.742 -27.623 -3.800 1.00 90.50 421 GLY A C 1
ATOM 3415 O O . GLY A 1 421 ? 6.067 -27.494 -4.826 1.00 90.50 421 GLY A O 1
ATOM 3416 N N . ARG A 1 422 ? 6.297 -28.330 -2.757 1.00 89.44 422 ARG A N 1
ATOM 3417 C CA . ARG A 1 422 ? 4.971 -28.976 -2.718 1.00 89.44 422 ARG A CA 1
ATOM 3418 C C . ARG A 1 422 ? 3.898 -28.133 -2.028 1.00 89.44 422 ARG A C 1
ATOM 3420 O O . ARG A 1 422 ? 2.717 -28.423 -2.189 1.00 89.44 422 ARG A O 1
ATOM 3427 N N . ASP A 1 423 ? 4.309 -27.128 -1.263 1.00 93.06 423 ASP A N 1
ATOM 3428 C CA . ASP A 1 423 ? 3.437 -26.402 -0.351 1.00 93.06 423 ASP A CA 1
ATOM 3429 C C . ASP A 1 423 ? 3.046 -25.049 -0.952 1.00 93.06 423 ASP A C 1
ATOM 3431 O O . ASP A 1 423 ? 3.826 -24.406 -1.655 1.00 93.06 423 ASP A O 1
ATOM 3435 N N . VAL A 1 424 ? 1.822 -24.601 -0.676 1.00 95.50 424 VAL A N 1
ATOM 3436 C CA . VAL A 1 424 ? 1.409 -23.221 -0.956 1.00 95.50 424 VAL A CA 1
ATOM 3437 C C . VAL A 1 424 ? 1.632 -22.412 0.312 1.00 95.50 424 VAL A C 1
ATOM 3439 O O . VAL A 1 424 ? 0.936 -22.610 1.310 1.00 95.50 424 VAL A O 1
ATOM 3442 N N . LEU A 1 425 ? 2.614 -21.517 0.268 1.00 95.38 425 LEU A N 1
ATOM 3443 C CA . LEU A 1 425 ? 2.911 -20.588 1.347 1.00 95.38 425 LEU A CA 1
ATOM 3444 C C . LEU A 1 425 ? 1.907 -19.436 1.325 1.00 95.38 425 LEU A C 1
ATOM 3446 O O . LEU A 1 425 ? 1.605 -18.885 0.265 1.00 95.38 425 LEU A O 1
ATOM 3450 N N . LEU A 1 426 ? 1.413 -19.068 2.504 1.00 94.00 426 LEU A N 1
ATOM 3451 C CA . LEU A 1 426 ? 0.495 -17.962 2.739 1.00 94.00 426 LEU A CA 1
ATOM 3452 C C . LEU A 1 426 ? 1.155 -16.935 3.659 1.00 94.00 426 LEU A C 1
ATOM 3454 O O . LEU A 1 426 ? 1.444 -17.232 4.816 1.00 94.00 426 LEU A O 1
ATOM 3458 N N . TRP A 1 427 ? 1.279 -15.701 3.184 1.00 91.88 427 TRP A N 1
ATOM 3459 C CA . TRP A 1 427 ? 1.537 -14.542 4.030 1.00 91.88 427 TRP A CA 1
ATOM 3460 C C . TRP A 1 427 ? 0.187 -13.945 4.451 1.00 91.88 427 TRP A C 1
ATOM 3462 O O . TRP A 1 427 ? -0.540 -13.425 3.597 1.00 91.88 427 TRP A O 1
ATOM 3472 N N . PRO A 1 428 ? -0.197 -14.058 5.738 1.00 83.38 428 PRO A N 1
ATOM 3473 C CA . PRO A 1 428 ? -1.552 -13.751 6.199 1.00 83.38 428 PRO A CA 1
ATOM 3474 C C . PRO A 1 428 ? -1.851 -12.250 6.284 1.00 83.38 428 PRO A C 1
ATOM 3476 O O . PRO A 1 428 ? -3.024 -11.874 6.369 1.00 83.38 428 PRO A O 1
ATOM 3479 N N . ASP A 1 429 ? -0.810 -11.423 6.288 1.00 80.38 429 ASP A N 1
ATOM 3480 C CA . ASP A 1 429 ? -0.898 -9.970 6.308 1.00 80.38 429 ASP A CA 1
ATOM 3481 C C . ASP A 1 429 ? 0.432 -9.380 5.834 1.00 80.38 429 ASP A C 1
ATOM 3483 O O . ASP A 1 429 ? 1.428 -9.439 6.558 1.00 80.38 429 ASP A O 1
ATOM 3487 N N . ILE A 1 430 ? 0.460 -8.857 4.608 1.00 79.12 430 ILE A N 1
ATOM 3488 C CA . ILE A 1 430 ? 1.659 -8.204 4.066 1.00 79.12 430 ILE A CA 1
ATOM 3489 C C . ILE A 1 430 ? 1.701 -6.712 4.396 1.00 79.12 430 ILE A C 1
ATOM 3491 O O . ILE A 1 430 ? 2.735 -6.093 4.191 1.00 79.12 430 ILE A O 1
ATOM 3495 N N . ASN A 1 431 ? 0.625 -6.146 4.964 1.00 64.69 431 ASN A N 1
ATOM 3496 C CA . ASN A 1 431 ? 0.493 -4.703 5.180 1.00 64.69 431 ASN A CA 1
ATOM 3497 C C . ASN A 1 431 ? 1.281 -4.165 6.379 1.00 64.69 431 ASN A C 1
ATOM 3499 O O . ASN A 1 431 ? 1.286 -2.963 6.637 1.00 64.69 431 ASN A O 1
ATOM 3503 N N . ARG A 1 432 ? 1.937 -5.043 7.137 1.00 58.69 432 ARG A N 1
ATOM 3504 C CA . ARG A 1 432 ? 2.625 -4.709 8.389 1.00 58.69 432 ARG A CA 1
ATOM 3505 C C . ARG A 1 432 ? 3.996 -4.064 8.164 1.00 58.69 432 ARG A C 1
ATOM 3507 O O . ARG A 1 432 ? 4.896 -4.308 8.957 1.00 58.69 432 ARG A O 1
ATOM 3514 N N . GLY A 1 433 ? 4.186 -3.300 7.090 1.00 55.84 433 GLY A N 1
ATOM 3515 C CA . GLY A 1 433 ? 5.408 -2.515 6.908 1.00 55.84 433 GLY A CA 1
ATOM 3516 C C . GLY A 1 433 ? 5.581 -1.495 8.038 1.00 55.84 433 GLY A C 1
ATOM 3517 O O . GLY A 1 433 ? 4.601 -1.137 8.694 1.00 55.84 433 GLY A O 1
ATOM 3518 N N . ALA A 1 434 ? 6.812 -1.024 8.262 1.00 48.56 434 ALA A N 1
ATOM 3519 C CA . ALA A 1 434 ? 7.120 -0.057 9.321 1.00 48.56 434 ALA A CA 1
ATOM 3520 C C . ALA A 1 434 ? 6.236 1.197 9.239 1.00 48.56 434 ALA A C 1
ATOM 3522 O O . ALA A 1 434 ? 5.743 1.641 10.258 1.00 48.56 434 ALA A O 1
ATOM 3523 N N . MET A 1 435 ? 5.898 1.671 8.040 1.00 50.09 435 MET A N 1
ATOM 3524 C CA . MET A 1 435 ? 5.026 2.838 7.849 1.00 50.09 435 MET A CA 1
ATOM 3525 C C . MET A 1 435 ? 3.553 2.490 7.567 1.00 50.09 435 MET A C 1
ATOM 3527 O O . MET A 1 435 ? 2.730 3.380 7.374 1.00 50.09 435 MET A O 1
ATOM 3531 N N . GLY A 1 436 ? 3.204 1.198 7.574 1.00 50.78 436 GLY A N 1
ATOM 3532 C CA . GLY A 1 436 ? 1.924 0.687 7.087 1.00 50.78 436 GLY A CA 1
ATOM 3533 C C . GLY A 1 436 ? 1.808 0.807 5.565 1.00 50.78 436 GLY A C 1
ATOM 3534 O O . GLY A 1 436 ? 1.849 1.905 5.020 1.00 50.78 436 GLY A O 1
ATOM 3535 N N . LEU A 1 437 ? 1.621 -0.323 4.878 1.00 42.28 437 LEU A N 1
ATOM 3536 C CA . LEU A 1 437 ? 1.042 -0.274 3.529 1.00 42.28 437 LEU A CA 1
ATOM 3537 C C . LEU A 1 437 ? -0.394 0.242 3.591 1.00 42.28 437 LEU A C 1
ATOM 3539 O O . LEU A 1 437 ? -1.056 0.148 4.658 1.00 42.28 437 LEU A O 1
#

Solvent-accessible surface area (backbone atoms only — not comparable to full-atom values): 23071 Å² total; per-residue (Å²): 133,78,85,72,47,73,63,58,58,53,50,48,56,55,39,50,57,49,47,31,67,73,70,71,47,75,76,59,82,46,76,74,54,72,70,56,43,46,52,52,52,46,33,53,43,54,19,21,65,42,70,56,98,89,40,64,38,35,35,29,38,31,42,47,50,76,64,64,52,51,67,51,44,75,41,76,85,44,53,82,53,50,45,81,48,72,46,97,63,64,38,71,64,40,32,70,52,52,43,67,49,19,83,79,26,48,72,57,31,22,30,40,28,28,32,73,38,76,91,79,69,45,51,24,38,42,33,36,38,36,48,49,50,46,32,50,31,23,62,45,59,65,38,97,59,47,70,59,53,67,57,27,50,27,46,32,25,85,46,69,56,32,42,38,36,23,46,41,55,35,37,57,31,33,36,48,88,89,42,78,40,61,40,44,92,69,33,40,76,78,39,64,73,56,18,59,70,48,43,63,45,32,52,49,53,41,54,53,40,30,62,76,72,72,42,98,64,79,44,96,91,55,59,58,51,61,46,50,52,54,51,38,52,54,49,32,24,54,48,42,23,33,73,37,84,70,11,31,30,43,36,37,33,54,68,90,66,55,71,78,34,64,86,47,47,73,39,32,47,58,73,44,69,49,89,49,58,62,57,44,57,50,54,47,50,42,52,52,44,49,54,56,36,51,59,47,49,57,63,68,68,43,92,87,59,87,80,50,71,69,58,52,52,50,47,53,50,38,54,54,51,47,55,52,43,49,50,48,52,50,51,51,30,45,52,60,22,56,48,21,70,39,78,45,27,26,37,26,25,59,56,56,31,33,32,24,25,33,23,47,62,49,89,75,40,85,79,69,55,57,32,29,30,59,91,45,77,86,40,73,42,57,40,82,81,47,57,70,71,55,42,44,43,52,31,48,19,65,71,35,58,76,30,39,30,39,40,29,35,58,90,46,52,36,27,39,34,33,32,56,95,92,43,33,33,30,40,86,60,52,42,36,35,48,62,40,101

Nearest PDB structures (foldseek):
  4bpd-assembly2_D  TM=5.856E-01  e=6.236E+00  Escherichia coli K-12
  5d6i-assembly1_C  TM=5.455E-01  e=7.365E+00  Escherichia coli

Secondary structure (DSSP, 8-state):
-----HHHHHHHHHHHHHHHHHHTPPPPS----HHHHHHHHHHHHHHHH--BTTBPP-EEEEE--HHHHHHHHTSHHHHTT-EEEEEEEEEE--HHHHHHHGGGS-TTTEEEEEEEETTTTEEEEEEEEE--SHHHHHHTTSSS---PPPSS-EEEESSTTEEEEEETTEEEEEEETTEEEPPPS--TTTSHHHHHHHHHHHHHHHHHHHHHHT-S-S-TT-TTHHHHHHHHHHHHHHHHHHHSTT-EEEEEE-TT--TT-HHHHTTEEEEEEEEE-HHHHHHHHHHHHHHHHHHHHHHHH-TT----HHHHHHHHHHHHHHHHHHHHHHHHHHHHHHHTTSSSEEEEETT--EEEEEEEE----TT--EEEETTSTT-EEEGGGS-HHHHHHHHHHHH-SS-EEEEE-TTS-EEEEEEETTEEEEES-----TT--

pLDDT: mean 86.94, std 11.08, range [42.28, 98.56]